Protein AF-0000000084447154 (afdb_homodimer)

Structure (mmCIF, N/CA/C/O backbone):
data_AF-0000000084447154-model_v1
#
loop_
_entity.id
_entity.type
_entity.pdbx_description
1 polymer 'Ornithine cyclodeaminase'
#
loop_
_atom_site.group_PDB
_atom_site.id
_atom_site.type_symbol
_atom_site.label_atom_id
_atom_site.label_alt_id
_atom_site.label_comp_id
_atom_site.label_asym_id
_atom_site.label_entity_id
_atom_site.label_seq_id
_atom_site.pdbx_PDB_ins_code
_atom_site.Cartn_x
_atom_site.Cartn_y
_atom_site.Cartn_z
_atom_site.occupancy
_atom_site.B_iso_or_equiv
_atom_site.auth_seq_id
_atom_site.auth_comp_id
_atom_site.auth_asym_id
_atom_site.auth_atom_id
_atom_site.pdbx_PDB_model_num
ATOM 1 N N . MET A 1 1 ? -1.81 25.875 -26.203 1 27.19 1 MET A N 1
ATOM 2 C CA . MET A 1 1 ? -2.045 24.422 -26.281 1 27.19 1 MET A CA 1
ATOM 3 C C . MET A 1 1 ? -3.273 24.031 -25.469 1 27.19 1 MET A C 1
ATOM 5 O O . MET A 1 1 ? -3.418 24.438 -24.328 1 27.19 1 MET A O 1
ATOM 9 N N . ASN A 1 2 ? -4.328 23.719 -26.156 1 29.06 2 ASN A N 1
ATOM 10 C CA . ASN A 1 2 ? -5.676 23.391 -25.703 1 29.06 2 ASN A CA 1
ATOM 11 C C . ASN A 1 2 ? -5.664 22.25 -24.688 1 29.06 2 ASN A C 1
ATOM 13 O O . ASN A 1 2 ? -5.266 21.125 -25.016 1 29.06 2 ASN A O 1
ATOM 17 N N . HIS A 1 3 ? -5.227 22.5 -23.547 1 37.62 3 HIS A N 1
ATOM 18 C CA . HIS A 1 3 ? -5.328 21.484 -22.516 1 37.62 3 HIS A CA 1
ATOM 19 C C . HIS A 1 3 ? -6.66 20.734 -22.594 1 37.62 3 HIS A C 1
ATOM 21 O O . HIS A 1 3 ? -7.719 21.328 -22.391 1 37.62 3 HIS A O 1
ATOM 27 N N . ALA A 1 4 ? -6.695 19.922 -23.656 1 38.31 4 ALA A N 1
ATOM 28 C CA . ALA A 1 4 ? -7.891 19.109 -23.875 1 38.31 4 ALA A CA 1
ATOM 29 C C . ALA A 1 4 ? -8.539 18.719 -22.547 1 38.31 4 ALA A C 1
ATOM 31 O O . ALA A 1 4 ? -7.848 18.328 -21.609 1 38.31 4 ALA A O 1
ATOM 32 N N . ASP A 1 5 ? -9.547 19.281 -22.203 1 45.59 5 ASP A N 1
ATOM 33 C CA . ASP A 1 5 ? -10.43 18.938 -21.094 1 45.59 5 ASP A CA 1
ATOM 34 C C . ASP A 1 5 ? -10.5 17.438 -20.891 1 45.59 5 ASP A C 1
ATOM 36 O O . ASP A 1 5 ? -10.859 16.688 -21.812 1 45.59 5 ASP A O 1
ATOM 40 N N . PRO A 1 6 ? -9.641 16.875 -20.062 1 53.81 6 PRO A N 1
ATOM 41 C CA . PRO A 1 6 ? -9.727 15.414 -19.969 1 53.81 6 PRO A CA 1
ATOM 42 C C . PRO A 1 6 ? -11.172 14.914 -19.906 1 53.81 6 PRO A C 1
ATOM 44 O O . PRO A 1 6 ? -12.055 15.633 -19.438 1 53.81 6 PRO A O 1
ATOM 47 N N . GLY A 1 7 ? -11.727 14.328 -20.969 1 57.72 7 GLY A N 1
ATOM 48 C CA . GLY A 1 7 ? -13.031 13.695 -20.906 1 57.72 7 GLY A CA 1
ATOM 49 C C . GLY A 1 7 ? -13.414 13.242 -19.5 1 57.72 7 GLY A C 1
ATOM 50 O O . GLY A 1 7 ? -12.617 13.359 -18.578 1 57.72 7 GLY A O 1
ATOM 51 N N . PRO A 1 8 ? -14.711 13.016 -19.266 1 68.81 8 PRO A N 1
ATOM 52 C CA . PRO A 1 8 ? -15.195 12.594 -17.953 1 68.81 8 PRO A CA 1
ATOM 53 C C . PRO A 1 8 ? -14.445 11.383 -17.406 1 68.81 8 PRO A C 1
ATOM 55 O O . PRO A 1 8 ? -13.992 10.531 -18.172 1 68.81 8 PRO A O 1
ATOM 58 N N . ALA A 1 9 ? -14.117 11.461 -16.172 1 81.06 9 ALA A N 1
ATOM 59 C CA . ALA A 1 9 ? -13.492 10.32 -15.516 1 81.06 9 ALA A CA 1
ATOM 60 C C . ALA A 1 9 ? -14.32 9.055 -15.703 1 81.06 9 ALA A C 1
ATOM 62 O O . ALA A 1 9 ? -15.547 9.086 -15.578 1 81.06 9 ALA A O 1
ATOM 63 N N . PRO A 1 10 ? -13.734 7.965 -16.141 1 87.38 10 PRO A N 1
ATOM 64 C CA . PRO A 1 10 ? -14.469 6.711 -16.312 1 87.38 10 PRO A CA 1
ATOM 65 C C . PRO A 1 10 ? -15.039 6.188 -14.992 1 87.38 10 PRO A C 1
ATOM 67 O O . PRO A 1 10 ? -14.539 6.535 -13.914 1 87.38 10 PRO A O 1
ATOM 70 N N . ASP A 1 11 ? -16.078 5.43 -15.133 1 92.25 11 ASP A N 1
ATOM 71 C CA . ASP A 1 11 ? -16.594 4.719 -13.977 1 92.25 11 ASP A CA 1
ATOM 72 C C . ASP A 1 11 ? -15.578 3.723 -13.43 1 92.25 11 ASP A C 1
ATOM 74 O O . ASP A 1 11 ? -14.68 3.293 -14.156 1 92.25 11 ASP A O 1
ATOM 78 N N . THR A 1 12 ? -15.609 3.516 -12.195 1 94.56 12 THR A N 1
ATOM 79 C CA . THR A 1 12 ? -14.812 2.477 -11.547 1 94.56 12 THR A CA 1
ATOM 80 C C . THR A 1 12 ? -15.594 1.169 -11.469 1 94.56 12 THR A C 1
ATOM 82 O O . THR A 1 12 ? -16.75 1.16 -11.055 1 94.56 12 THR A O 1
ATOM 85 N N . LEU A 1 13 ? -15.023 0.124 -11.906 1 96 13 LEU A N 1
ATOM 86 C CA . LEU A 1 13 ? -15.672 -1.179 -11.828 1 96 13 LEU A CA 1
ATOM 87 C C . LEU A 1 13 ? -15.281 -1.91 -10.547 1 96 13 LEU A C 1
ATOM 89 O O . LEU A 1 13 ? -14.102 -2.002 -10.219 1 96 13 LEU A O 1
ATOM 93 N N . ILE A 1 14 ? -16.266 -2.412 -9.82 1 95.69 14 ILE A N 1
ATOM 94 C CA . ILE A 1 14 ? -16.031 -3.23 -8.633 1 95.69 14 ILE A CA 1
ATOM 95 C C . ILE A 1 14 ? -16.25 -4.703 -8.969 1 95.69 14 ILE A C 1
ATOM 97 O O . ILE A 1 14 ? -17.328 -5.082 -9.438 1 95.69 14 ILE A O 1
ATOM 101 N N . LEU A 1 15 ? -15.297 -5.508 -8.766 1 97.06 15 LEU A N 1
ATOM 102 C CA . LEU A 1 15 ? -15.398 -6.949 -8.977 1 97.06 15 LEU A CA 1
ATOM 103 C C . LEU A 1 15 ? -15.32 -7.699 -7.656 1 97.06 15 LEU A C 1
ATOM 105 O O . LEU A 1 15 ? -14.289 -7.68 -6.984 1 97.06 15 LEU A O 1
ATOM 109 N N . GLY A 1 16 ? -16.375 -8.352 -7.27 1 95 16 GLY A N 1
ATOM 110 C CA . GLY A 1 16 ? -16.359 -9.234 -6.117 1 95 16 GLY A CA 1
ATOM 111 C C . GLY A 1 16 ? -15.781 -10.602 -6.434 1 95 16 GLY A C 1
ATOM 112 O O . GLY A 1 16 ? -15.32 -10.852 -7.551 1 95 16 GLY A O 1
ATOM 113 N N . SER A 1 17 ? -15.766 -11.453 -5.465 1 93.75 17 SER A N 1
ATOM 114 C CA . SER A 1 17 ? -15.18 -12.781 -5.605 1 93.75 17 SER A CA 1
ATOM 115 C C . SER A 1 17 ? -15.852 -13.57 -6.727 1 93.75 17 SER A C 1
ATOM 117 O O . SER A 1 17 ? -15.18 -14.211 -7.531 1 93.75 17 SER A O 1
ATOM 119 N N . ALA A 1 18 ? -17.156 -13.531 -6.77 1 95.44 18 ALA A N 1
ATOM 120 C CA . ALA A 1 18 ? -17.906 -14.281 -7.785 1 95.44 18 ALA A CA 1
ATOM 121 C C . ALA A 1 18 ? -17.578 -13.766 -9.188 1 95.44 18 ALA A C 1
ATOM 123 O O . ALA A 1 18 ? -17.5 -14.547 -10.133 1 95.44 18 ALA A O 1
ATOM 124 N N . ASP A 1 19 ? -17.484 -12.414 -9.328 1 97.44 19 ASP A N 1
ATOM 125 C CA . ASP A 1 19 ? -17.125 -11.828 -10.609 1 97.44 19 ASP A CA 1
ATOM 126 C C . ASP A 1 19 ? -15.75 -12.305 -11.062 1 97.44 19 ASP A C 1
ATOM 128 O O . ASP A 1 19 ? -15.555 -12.633 -12.234 1 97.44 19 ASP A O 1
ATOM 132 N N . VAL A 1 20 ? -14.766 -12.359 -10.125 1 98.06 20 VAL A N 1
ATOM 133 C CA . VAL A 1 20 ? -13.398 -12.766 -10.422 1 98.06 20 VAL A CA 1
ATOM 134 C C . VAL A 1 20 ? -13.383 -14.219 -10.891 1 98.06 20 VAL A C 1
ATOM 136 O O . VAL A 1 20 ? -12.766 -14.547 -11.898 1 98.06 20 VAL A O 1
ATOM 139 N N . VAL A 1 21 ? -14.094 -15.047 -10.188 1 97.56 21 VAL A N 1
ATOM 140 C CA . VAL A 1 21 ? -14.148 -16.469 -10.516 1 97.56 21 VAL A CA 1
ATOM 141 C C . VAL A 1 21 ? -14.75 -16.656 -11.906 1 97.56 21 VAL A C 1
ATOM 143 O O . VAL A 1 21 ? -14.242 -17.453 -12.703 1 97.56 21 VAL A O 1
ATOM 146 N N . ALA A 1 22 ? -15.797 -15.898 -12.242 1 98.19 22 ALA A N 1
ATOM 147 C CA . ALA A 1 22 ? -16.484 -16 -13.523 1 98.19 22 ALA A CA 1
ATOM 148 C C . ALA A 1 22 ? -15.594 -15.484 -14.656 1 98.19 22 ALA A C 1
ATOM 150 O O . ALA A 1 22 ? -15.656 -15.984 -15.781 1 98.19 22 ALA A O 1
ATOM 151 N N . ALA A 1 23 ? -14.805 -14.516 -14.336 1 98.62 23 ALA A N 1
ATOM 152 C CA . ALA A 1 23 ? -13.984 -13.867 -15.359 1 98.62 23 ALA A CA 1
ATOM 153 C C . ALA A 1 23 ? -12.68 -14.633 -15.57 1 98.62 23 ALA A C 1
ATOM 155 O O . ALA A 1 23 ? -12.023 -14.477 -16.609 1 98.62 23 ALA A O 1
ATOM 156 N N . PHE A 1 24 ? -12.234 -15.461 -14.688 1 98.62 24 PHE A N 1
ATOM 157 C CA . PHE A 1 24 ? -10.906 -16.062 -14.68 1 98.62 24 PHE A CA 1
ATOM 158 C C . PHE A 1 24 ? -10.812 -17.188 -15.703 1 98.62 24 PHE A C 1
ATOM 160 O O . PHE A 1 24 ? -11.781 -17.906 -15.922 1 98.62 24 PHE A O 1
ATOM 167 N N . ASP A 1 25 ? -9.633 -17.266 -16.281 1 98.44 25 ASP A N 1
ATOM 168 C CA . ASP A 1 25 ? -9.266 -18.344 -17.188 1 98.44 25 ASP A CA 1
ATOM 169 C C . ASP A 1 25 ? -7.789 -18.703 -17.031 1 98.44 25 ASP A C 1
ATOM 171 O O . ASP A 1 25 ? -6.918 -17.844 -17.094 1 98.44 25 ASP A O 1
ATOM 175 N N . TRP A 1 26 ? -7.512 -20 -16.875 1 98.56 26 TRP A N 1
ATOM 176 C CA . TRP A 1 26 ? -6.152 -20.438 -16.594 1 98.56 26 TRP A CA 1
ATOM 177 C C . TRP A 1 26 ? -5.223 -20.109 -17.766 1 98.56 26 TRP A C 1
ATOM 179 O O . TRP A 1 26 ? -4.148 -19.531 -17.562 1 98.56 26 TRP A O 1
ATOM 189 N N . SER A 1 27 ? -5.602 -20.469 -18.938 1 98.25 27 SER A N 1
ATOM 190 C CA . SER A 1 27 ? -4.75 -20.266 -20.109 1 98.25 27 SER A CA 1
ATOM 191 C C . SER A 1 27 ? -4.457 -18.781 -20.344 1 98.25 27 SER A C 1
ATOM 193 O O . SER A 1 27 ? -3.314 -18.406 -20.609 1 98.25 27 SER A O 1
ATOM 195 N N . GLU A 1 28 ? -5.473 -17.969 -20.172 1 98.38 28 GLU A N 1
ATOM 196 C CA . GLU A 1 28 ? -5.305 -16.531 -20.359 1 98.38 28 GLU A CA 1
ATOM 197 C C . GLU A 1 28 ? -4.406 -15.945 -19.266 1 98.38 28 GLU A C 1
ATOM 199 O O . GLU A 1 28 ? -3.596 -15.055 -19.547 1 98.38 28 GLU A O 1
ATOM 204 N N . ALA A 1 29 ? -4.602 -16.406 -18.047 1 98.81 29 ALA A N 1
ATOM 205 C CA . ALA A 1 29 ? -3.777 -15.93 -16.938 1 98.81 29 ALA A CA 1
ATOM 206 C C . ALA A 1 29 ? -2.305 -16.25 -17.172 1 98.81 29 ALA A C 1
ATOM 208 O O . ALA A 1 29 ? -1.439 -15.383 -17.031 1 98.81 29 ALA A O 1
ATOM 209 N N . ILE A 1 30 ? -2 -17.484 -17.547 1 98.75 30 ILE A N 1
ATOM 210 C CA . ILE A 1 30 ? -0.624 -17.938 -17.75 1 98.75 30 ILE A CA 1
ATOM 211 C C . ILE A 1 30 ? -0.009 -17.188 -18.922 1 98.75 30 ILE A C 1
ATOM 213 O O . ILE A 1 30 ? 1.15 -16.766 -18.875 1 98.75 30 ILE A O 1
ATOM 217 N N . THR A 1 31 ? -0.8 -16.953 -19.953 1 98.5 31 THR A N 1
ATOM 218 C CA . THR A 1 31 ? -0.35 -16.188 -21.109 1 98.5 31 THR A CA 1
ATOM 219 C C . THR A 1 31 ? -0.027 -14.742 -20.719 1 98.5 31 THR A C 1
ATOM 221 O O . THR A 1 31 ? 1.009 -14.203 -21.109 1 98.5 31 THR A O 1
ATOM 224 N N . ALA A 1 32 ? -0.909 -14.133 -19.953 1 98.62 32 ALA A N 1
ATOM 225 C CA . ALA A 1 32 ? -0.693 -12.766 -19.484 1 98.62 32 ALA A CA 1
ATOM 226 C C . ALA A 1 32 ? 0.558 -12.672 -18.625 1 98.62 32 ALA A C 1
ATOM 228 O O . ALA A 1 32 ? 1.352 -11.742 -18.766 1 98.62 32 ALA A O 1
ATOM 229 N N . LEU A 1 33 ? 0.723 -13.633 -17.75 1 98.75 33 LEU A N 1
ATOM 230 C CA . LEU A 1 33 ? 1.894 -13.656 -16.891 1 98.75 33 LEU A CA 1
ATOM 231 C C . LEU A 1 33 ? 3.172 -13.844 -17.703 1 98.75 33 LEU A C 1
ATOM 233 O O . LEU A 1 33 ? 4.191 -13.211 -17.406 1 98.75 33 LEU A O 1
ATOM 237 N N . ARG A 1 34 ? 3.133 -14.719 -18.688 1 98.25 34 ARG A N 1
ATOM 238 C CA . ARG A 1 34 ? 4.285 -14.914 -19.562 1 98.25 34 ARG A CA 1
ATOM 239 C C . ARG A 1 34 ? 4.695 -13.609 -20.234 1 98.25 34 ARG A C 1
ATOM 241 O O . ARG A 1 34 ? 5.879 -13.273 -20.281 1 98.25 34 ARG A O 1
ATOM 248 N N . ARG A 1 35 ? 3.734 -12.906 -20.703 1 97.94 35 ARG A N 1
ATOM 249 C CA . ARG A 1 35 ? 3.998 -11.633 -21.375 1 97.94 35 ARG A CA 1
ATOM 250 C C . ARG A 1 35 ? 4.637 -10.641 -20.406 1 97.94 35 ARG A C 1
ATOM 252 O O . ARG A 1 35 ? 5.637 -10 -20.75 1 97.94 35 ARG A O 1
ATOM 259 N N . GLN A 1 36 ? 4.094 -10.516 -19.234 1 97.75 36 GLN A N 1
ATOM 260 C CA . GLN A 1 36 ? 4.574 -9.523 -18.281 1 97.75 36 GLN A CA 1
ATOM 261 C C . GLN A 1 36 ? 5.953 -9.898 -17.75 1 97.75 36 GLN A C 1
ATOM 263 O O . GLN A 1 36 ? 6.84 -9.047 -17.641 1 97.75 36 GLN A O 1
ATOM 268 N N . TYR A 1 37 ? 6.184 -11.156 -17.391 1 97.31 37 TYR A N 1
ATOM 269 C CA . TYR A 1 37 ? 7.488 -11.594 -16.906 1 97.31 37 TYR A CA 1
ATOM 270 C C . TYR A 1 37 ? 8.531 -11.539 -18.016 1 97.31 37 TYR A C 1
ATOM 272 O O . TYR A 1 37 ? 9.727 -11.453 -17.75 1 97.31 37 TYR A O 1
ATOM 280 N N . GLY A 1 38 ? 8.125 -11.633 -19.25 1 96.75 38 GLY A N 1
ATOM 281 C CA . GLY A 1 38 ? 9.031 -11.594 -20.391 1 96.75 38 GLY A CA 1
ATOM 282 C C . GLY A 1 38 ? 9.43 -10.18 -20.781 1 96.75 38 GLY A C 1
ATOM 283 O O . GLY A 1 38 ? 10.391 -9.992 -21.531 1 96.75 38 GLY A O 1
ATOM 284 N N . ALA A 1 39 ? 8.703 -9.242 -20.297 1 95.25 39 ALA A N 1
ATOM 285 C CA . ALA A 1 39 ? 8.961 -7.84 -20.625 1 95.25 39 ALA A CA 1
ATOM 286 C C . ALA A 1 39 ? 10.141 -7.297 -19.812 1 95.25 39 ALA A C 1
ATOM 288 O O . ALA A 1 39 ? 10.562 -7.91 -18.828 1 95.25 39 ALA A O 1
ATOM 289 N N . MET A 1 40 ? 10.688 -6.176 -20.297 1 89.81 40 MET A N 1
ATOM 290 C CA . MET A 1 40 ? 11.75 -5.508 -19.547 1 89.81 40 MET A CA 1
ATOM 291 C C . MET A 1 40 ? 11.234 -4.992 -18.203 1 89.81 40 MET A C 1
ATOM 293 O O . MET A 1 40 ? 10.266 -4.234 -18.156 1 89.81 40 MET A O 1
ATOM 297 N N . MET A 1 41 ? 11.852 -5.453 -17.203 1 90.31 41 MET A N 1
ATOM 298 C CA . MET A 1 41 ? 11.406 -5.102 -15.852 1 90.31 41 MET A CA 1
ATOM 299 C C . MET A 1 41 ? 12.531 -4.453 -15.062 1 90.31 41 MET A C 1
ATOM 301 O O . MET A 1 41 ? 13.672 -4.926 -15.094 1 90.31 41 MET A O 1
ATOM 305 N N . ARG A 1 42 ? 12.195 -3.332 -14.477 1 90.75 42 ARG A N 1
ATOM 306 C CA . ARG A 1 42 ? 13.109 -2.707 -13.516 1 90.75 42 ARG A CA 1
ATOM 307 C C . ARG A 1 42 ? 12.688 -3.006 -12.086 1 90.75 42 ARG A C 1
ATOM 309 O O . ARG A 1 42 ? 11.492 -3.15 -11.797 1 90.75 42 ARG A O 1
ATOM 316 N N . GLU A 1 43 ? 13.664 -3.021 -11.227 1 88.38 43 GLU A N 1
ATOM 317 C CA . GLU A 1 43 ? 13.414 -3.354 -9.828 1 88.38 43 GLU A CA 1
ATOM 318 C C . GLU A 1 43 ? 12.484 -2.334 -9.172 1 88.38 43 GLU A C 1
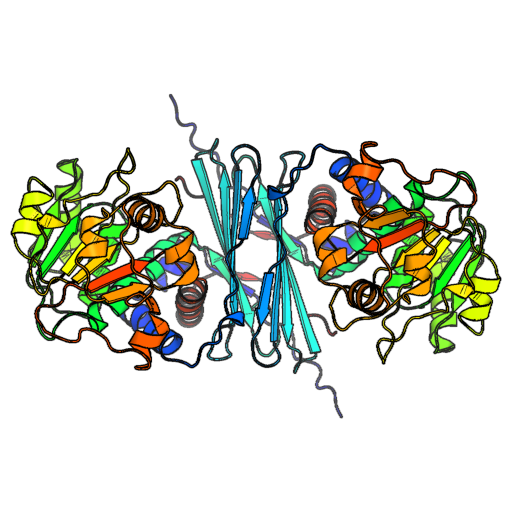ATOM 320 O O . GLU A 1 43 ? 11.672 -2.684 -8.312 1 88.38 43 GLU A O 1
ATOM 325 N N . ASP A 1 44 ? 12.594 -1.104 -9.562 1 93.75 44 ASP A N 1
ATOM 326 C CA . ASP A 1 44 ? 11.836 -0.052 -8.891 1 93.75 44 ASP A CA 1
ATOM 327 C C . ASP A 1 44 ? 10.375 -0.062 -9.328 1 93.75 44 ASP A C 1
ATOM 329 O O . ASP A 1 44 ? 9.555 0.668 -8.773 1 93.75 44 ASP A O 1
ATOM 333 N N . MET A 1 45 ? 10.016 -0.916 -10.328 1 96.94 45 MET A N 1
ATOM 334 C CA . MET A 1 45 ? 8.609 -1.084 -10.711 1 96.94 45 MET A CA 1
ATOM 335 C C . MET A 1 45 ? 7.844 -1.835 -9.625 1 96.94 45 MET A C 1
ATOM 337 O O . MET A 1 45 ? 6.629 -1.676 -9.5 1 96.94 45 MET A O 1
ATOM 341 N N . PHE A 1 46 ? 8.555 -2.639 -8.914 1 96.81 46 PHE A N 1
ATOM 342 C CA . PHE A 1 46 ? 7.969 -3.463 -7.863 1 96.81 46 PHE A CA 1
ATOM 343 C C . PHE A 1 46 ? 8.789 -3.375 -6.582 1 96.81 46 PHE A C 1
ATOM 345 O O . PHE A 1 46 ? 9.539 -4.293 -6.258 1 96.81 46 PHE A O 1
ATOM 352 N N . PRO A 1 47 ? 8.562 -2.346 -5.797 1 95.81 47 PRO A N 1
ATOM 353 C CA . PRO A 1 47 ? 9.305 -2.205 -4.543 1 95.81 47 PRO A CA 1
ATOM 354 C C . PRO A 1 47 ? 8.984 -3.311 -3.539 1 95.81 47 PRO A C 1
ATOM 356 O O . PRO A 1 47 ? 8.008 -4.047 -3.719 1 95.81 47 PRO A O 1
ATOM 359 N N . PRO A 1 48 ? 9.852 -3.461 -2.498 1 93.75 48 PRO A N 1
ATOM 360 C CA . PRO A 1 48 ? 9.562 -4.461 -1.467 1 93.75 48 PRO A CA 1
ATOM 361 C C . PRO A 1 48 ? 8.188 -4.285 -0.837 1 93.75 48 PRO A C 1
ATOM 363 O O . PRO A 1 48 ? 7.73 -3.156 -0.646 1 93.75 48 PRO A O 1
ATOM 366 N N . ARG A 1 49 ? 7.574 -5.379 -0.532 1 95.31 49 ARG A N 1
ATOM 367 C CA . ARG A 1 49 ? 6.289 -5.34 0.157 1 95.31 49 ARG A CA 1
ATOM 368 C C . ARG A 1 49 ? 6.43 -4.73 1.547 1 95.31 49 ARG A C 1
ATOM 370 O O . ARG A 1 49 ? 7.52 -4.742 2.129 1 95.31 49 ARG A O 1
ATOM 377 N N . THR A 1 50 ? 5.348 -4.168 2.006 1 95.5 50 THR A N 1
ATOM 378 C CA . THR A 1 50 ? 5.336 -3.641 3.365 1 95.5 50 THR A CA 1
ATOM 379 C C . THR A 1 50 ? 4.387 -4.449 4.25 1 95.5 50 THR A C 1
ATOM 381 O O . THR A 1 50 ? 3.471 -5.102 3.75 1 95.5 50 THR A O 1
ATOM 384 N N . MET A 1 51 ? 4.695 -4.438 5.516 1 94.81 51 MET A N 1
ATOM 385 C CA . MET A 1 51 ? 3.857 -5.066 6.535 1 94.81 51 MET A CA 1
ATOM 386 C C . MET A 1 51 ? 3.658 -4.137 7.727 1 94.81 51 MET A C 1
ATOM 388 O O . MET A 1 51 ? 4.559 -3.975 8.555 1 94.81 51 MET A O 1
ATOM 392 N N . ALA A 1 52 ? 2.521 -3.543 7.848 1 97.81 52 ALA A N 1
ATOM 393 C CA . ALA A 1 52 ? 2.145 -2.846 9.078 1 97.81 52 ALA A CA 1
ATOM 394 C C . ALA A 1 52 ? 1.596 -3.822 10.117 1 97.81 52 ALA A C 1
ATOM 396 O O . ALA A 1 52 ? 0.78 -4.688 9.789 1 97.81 52 ALA A O 1
ATOM 397 N N . ARG A 1 53 ? 2.023 -3.674 11.336 1 96.5 53 ARG A N 1
ATOM 398 C CA . ARG A 1 53 ? 1.649 -4.641 12.359 1 96.5 53 ARG A CA 1
ATOM 399 C C . ARG A 1 53 ? 1.04 -3.945 13.57 1 96.5 53 ARG A C 1
ATOM 401 O O . ARG A 1 53 ? 1.476 -2.855 13.953 1 96.5 53 ARG A O 1
ATOM 408 N N . GLY A 1 54 ? 0.031 -4.441 14.094 1 95.75 54 GLY A N 1
ATOM 409 C CA . GLY A 1 54 ? -0.553 -4.117 15.383 1 95.75 54 GLY A CA 1
ATOM 410 C C . GLY A 1 54 ? -0.708 -5.324 16.281 1 95.75 54 GLY A C 1
ATOM 411 O O . GLY A 1 54 ? -0.006 -6.324 16.125 1 95.75 54 GLY A O 1
ATOM 412 N N . ASP A 1 55 ? -1.453 -5.164 17.328 1 94.19 55 ASP A N 1
ATOM 413 C CA . ASP A 1 55 ? -1.703 -6.281 18.234 1 94.19 55 ASP A CA 1
ATOM 414 C C . ASP A 1 55 ? -2.656 -7.293 17.609 1 94.19 55 ASP A C 1
ATOM 416 O O . ASP A 1 55 ? -3.875 -7.113 17.625 1 94.19 55 ASP A O 1
ATOM 420 N N . GLY A 1 56 ? -2.078 -8.359 17.109 1 95 56 GLY A N 1
ATOM 421 C CA . GLY A 1 56 ? -2.893 -9.406 16.5 1 95 56 GLY A CA 1
ATOM 422 C C . GLY A 1 56 ? -3.461 -9.008 15.156 1 95 56 GLY A C 1
ATOM 423 O O . GLY A 1 56 ? -4.461 -9.578 14.711 1 95 56 GLY A O 1
ATOM 424 N N . VAL A 1 57 ? -2.986 -8 14.516 1 96.81 57 VAL A N 1
ATOM 425 C CA . VAL A 1 57 ? -3.451 -7.562 13.203 1 96.81 57 VAL A CA 1
ATOM 426 C C . VAL A 1 57 ? -2.258 -7.195 12.328 1 96.81 57 VAL A C 1
ATOM 428 O O . VAL A 1 57 ? -1.186 -6.859 12.836 1 96.81 57 VAL A O 1
ATOM 431 N N . TRP A 1 58 ? -2.42 -7.312 11.07 1 96.19 58 TRP A N 1
ATOM 432 C CA . TRP A 1 58 ? -1.407 -6.785 10.164 1 96.19 58 TRP A CA 1
ATOM 433 C C . TRP A 1 58 ? -2.027 -6.395 8.828 1 96.19 58 TRP A C 1
ATOM 435 O O . TRP A 1 58 ? -3.102 -6.883 8.469 1 96.19 58 TRP A O 1
ATOM 445 N N . LEU A 1 59 ? -1.451 -5.477 8.156 1 98.19 59 LEU A N 1
ATOM 446 C CA . LEU A 1 59 ? -1.752 -5.039 6.801 1 98.19 59 LEU A CA 1
ATOM 447 C C . LEU A 1 59 ? -0.534 -5.191 5.898 1 98.19 59 LEU A C 1
ATOM 449 O O . LEU A 1 59 ? 0.467 -4.492 6.074 1 98.19 59 LEU A O 1
ATOM 453 N N . ARG A 1 60 ? -0.63 -6.133 4.988 1 97 60 ARG A N 1
ATOM 454 C CA . ARG A 1 60 ? 0.419 -6.352 3.998 1 97 60 ARG A CA 1
ATOM 455 C C . ARG A 1 60 ? 0.075 -5.676 2.674 1 97 60 ARG A C 1
ATOM 457 O O . ARG A 1 60 ? -1.062 -5.762 2.207 1 97 60 ARG A O 1
ATOM 464 N N . THR A 1 61 ? 1.036 -4.949 2.123 1 98.31 61 THR A N 1
ATOM 465 C CA . THR A 1 61 ? 0.787 -4.234 0.877 1 98.31 61 THR A CA 1
ATOM 466 C C . THR A 1 61 ? 1.882 -4.527 -0.145 1 98.31 61 THR A C 1
ATOM 468 O O . THR A 1 61 ? 3.07 -4.402 0.156 1 98.31 61 THR A O 1
ATOM 471 N N . LEU A 1 62 ? 1.498 -4.977 -1.291 1 97.94 62 LEU A N 1
ATOM 472 C CA . LEU A 1 62 ? 2.354 -5.145 -2.461 1 97.94 62 LEU A CA 1
ATOM 47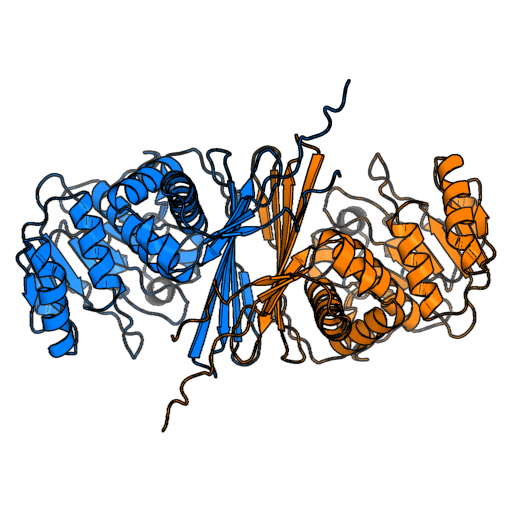3 C C . LEU A 1 62 ? 1.961 -4.172 -3.566 1 97.94 62 LEU A C 1
ATOM 475 O O . LEU A 1 62 ? 0.825 -4.195 -4.047 1 97.94 62 LEU A O 1
ATOM 479 N N . SER A 1 63 ? 2.863 -3.326 -3.992 1 98.5 63 SER A N 1
ATOM 480 C CA . SER A 1 63 ? 2.578 -2.305 -4.996 1 98.5 63 SER A CA 1
ATOM 481 C C . SER A 1 63 ? 3.424 -2.51 -6.246 1 98.5 63 SER A C 1
ATOM 483 O O . SER A 1 63 ? 4.516 -3.08 -6.18 1 98.5 63 SER A O 1
ATOM 485 N N . GLY A 1 64 ? 2.871 -1.981 -7.363 1 98.56 64 GLY A N 1
ATOM 486 C CA . GLY A 1 64 ? 3.662 -2.117 -8.578 1 98.56 64 GLY A CA 1
ATOM 487 C C . GLY A 1 64 ? 3.117 -1.307 -9.742 1 98.56 64 GLY A C 1
ATOM 488 O O . GLY A 1 64 ? 1.992 -0.806 -9.68 1 98.56 64 GLY A O 1
ATOM 489 N N . VAL A 1 65 ? 3.938 -1.167 -10.688 1 98.44 65 VAL A N 1
ATOM 490 C CA . VAL A 1 65 ? 3.65 -0.603 -12 1 98.44 65 VAL A CA 1
ATOM 491 C C . VAL A 1 65 ? 3.916 -1.647 -13.086 1 98.44 65 VAL A C 1
ATOM 493 O O . VAL A 1 65 ? 5.035 -2.15 -13.211 1 98.44 65 VAL A O 1
ATOM 496 N N . SER A 1 66 ? 2.869 -1.988 -13.828 1 97.62 66 SER A N 1
ATOM 497 C CA . SER A 1 66 ? 3.02 -3.051 -14.82 1 97.62 66 SER A CA 1
ATOM 498 C C . SER A 1 66 ? 3.984 -2.641 -15.93 1 97.62 66 SER A C 1
ATOM 500 O O . SER A 1 66 ? 3.955 -1.501 -16.391 1 97.62 66 SER A O 1
ATOM 502 N N . PRO A 1 67 ? 4.762 -3.549 -16.438 1 95.75 67 PRO A N 1
ATOM 503 C CA . PRO A 1 67 ? 5.789 -3.225 -17.422 1 95.75 67 PRO A CA 1
ATOM 504 C C . PRO A 1 67 ? 5.199 -2.783 -18.766 1 95.75 67 PRO A C 1
ATOM 506 O O . PRO A 1 67 ? 5.84 -2.033 -19.5 1 95.75 67 PRO A O 1
ATOM 509 N N . ASP A 1 68 ? 4.016 -3.189 -19.047 1 95.31 68 ASP A N 1
ATOM 510 C CA . ASP A 1 68 ? 3.445 -2.895 -20.359 1 95.31 68 ASP A CA 1
ATOM 511 C C . ASP A 1 68 ? 2.834 -1.497 -20.391 1 95.31 68 ASP A C 1
ATOM 513 O O . ASP A 1 68 ? 2.289 -1.075 -21.422 1 95.31 68 ASP A O 1
ATOM 517 N N . GLY A 1 69 ? 2.809 -0.837 -19.297 1 95.12 69 GLY A N 1
ATOM 518 C CA . GLY A 1 69 ? 2.375 0.551 -19.266 1 95.12 69 GLY A CA 1
ATOM 519 C C . GLY A 1 69 ? 0.872 0.703 -19.109 1 95.12 69 GLY A C 1
ATOM 520 O O . GLY A 1 69 ? 0.346 1.816 -19.188 1 95.12 69 GLY A O 1
ATOM 521 N N . ALA A 1 70 ? 0.177 -0.382 -18.812 1 96.44 70 ALA A N 1
ATOM 522 C CA . ALA A 1 70 ? -1.283 -0.323 -18.828 1 96.44 70 ALA A CA 1
ATOM 523 C C . ALA A 1 70 ? -1.83 0.088 -17.469 1 96.44 70 ALA A C 1
ATOM 525 O O . ALA A 1 70 ? -2.631 1.02 -17.375 1 96.44 70 ALA A O 1
ATOM 526 N N . ILE A 1 71 ? -1.337 -0.614 -16.406 1 98.38 71 ILE A N 1
ATOM 527 C CA . ILE A 1 71 ? -1.96 -0.401 -15.109 1 98.38 71 ILE A CA 1
ATOM 528 C C . ILE A 1 71 ? -0.881 -0.241 -14.039 1 98.38 71 ILE A C 1
ATOM 530 O O . ILE A 1 71 ? 0.271 -0.63 -14.25 1 98.38 71 ILE A O 1
ATOM 534 N N . MET A 1 72 ? -1.158 0.383 -12.984 1 98.69 72 MET A N 1
ATOM 535 C CA . MET A 1 72 ? -0.47 0.364 -11.695 1 98.69 72 MET A CA 1
ATOM 536 C C . MET A 1 72 ? -1.45 0.099 -10.555 1 98.69 72 MET A C 1
ATOM 538 O O . MET A 1 72 ? -2.658 0.29 -10.711 1 98.69 72 MET A O 1
ATOM 542 N N . GLY A 1 73 ? -1.015 -0.453 -9.492 1 98.75 73 GLY A N 1
ATOM 543 C CA . GLY A 1 73 ? -1.899 -0.796 -8.391 1 98.75 73 GLY A CA 1
ATOM 544 C C . GLY A 1 73 ? -1.188 -1.499 -7.25 1 98.75 73 GLY A C 1
ATOM 545 O O . GLY A 1 73 ? 0.034 -1.397 -7.121 1 98.75 73 GLY A O 1
ATOM 546 N N . ALA A 1 74 ? -1.974 -2.066 -6.379 1 98.75 74 ALA A N 1
ATOM 547 C CA . ALA A 1 74 ? -1.458 -2.766 -5.203 1 98.75 74 ALA A CA 1
ATOM 548 C C . ALA A 1 74 ? -2.4 -3.887 -4.773 1 98.75 74 ALA A C 1
ATOM 550 O O . ALA A 1 74 ? -3.564 -3.918 -5.184 1 98.75 74 ALA A O 1
ATOM 551 N N . LYS A 1 75 ? -1.918 -4.781 -4.082 1 98.69 75 LYS A N 1
ATOM 552 C CA . LYS A 1 75 ? -2.744 -5.684 -3.287 1 98.69 75 LYS A CA 1
ATOM 553 C C . LYS A 1 75 ? -2.549 -5.438 -1.795 1 98.69 75 LYS A C 1
ATOM 555 O O . LYS A 1 75 ? -1.419 -5.426 -1.304 1 98.69 75 LYS A O 1
ATOM 560 N N . MET A 1 76 ? -3.627 -5.23 -1.162 1 98.38 76 MET A N 1
ATOM 561 C CA . MET A 1 76 ? -3.645 -5.098 0.292 1 98.38 76 MET A CA 1
ATOM 562 C C . MET A 1 76 ? -4.297 -6.312 0.942 1 98.38 76 MET A C 1
ATOM 564 O O . MET A 1 76 ? -5.355 -6.762 0.503 1 98.38 76 MET A O 1
ATOM 568 N N . ILE A 1 77 ? -3.666 -6.844 1.9 1 97.69 77 ILE A N 1
ATOM 569 C CA . ILE A 1 77 ? -4.207 -7.914 2.73 1 97.69 77 ILE A CA 1
ATOM 570 C C . ILE A 1 77 ? -4.363 -7.426 4.168 1 97.69 77 ILE A C 1
ATOM 572 O O . ILE A 1 77 ? -3.371 -7.188 4.859 1 97.69 77 ILE A O 1
ATOM 576 N N . ALA A 1 78 ? -5.559 -7.219 4.57 1 97.88 78 ALA A N 1
ATOM 577 C CA . ALA A 1 78 ? -5.859 -6.852 5.953 1 97.88 78 ALA A CA 1
ATOM 578 C C . ALA A 1 78 ? -6.273 -8.07 6.77 1 97.88 78 ALA A C 1
ATOM 580 O O . ALA A 1 78 ? -7.293 -8.703 6.48 1 97.88 78 ALA A O 1
ATOM 581 N N . ALA A 1 79 ? -5.539 -8.336 7.84 1 96.94 79 ALA A N 1
ATOM 582 C CA . ALA A 1 79 ? -5.797 -9.57 8.578 1 96.94 79 ALA A CA 1
ATOM 583 C C . ALA A 1 79 ? -6.012 -9.281 10.062 1 96.94 79 ALA A C 1
ATOM 585 O O . ALA A 1 79 ? -5.312 -8.453 10.648 1 96.94 79 ALA A O 1
ATOM 586 N N . SER A 1 80 ? -6.988 -9.859 10.586 1 96.12 80 SER A N 1
ATOM 587 C CA . SER A 1 80 ? -7.23 -9.945 12.023 1 96.12 80 SER A CA 1
ATOM 588 C C . SER A 1 80 ? -7.016 -11.367 12.539 1 96.12 80 SER A C 1
ATOM 590 O O . SER A 1 80 ? -7.82 -12.258 12.258 1 96.12 80 SER A O 1
ATOM 592 N N . LEU A 1 81 ? -6 -11.555 13.273 1 92.81 81 LEU A N 1
ATOM 593 C CA . LEU A 1 81 ? -5.664 -12.891 13.758 1 92.81 81 LEU A CA 1
ATOM 594 C C . LEU A 1 81 ? -6.691 -13.367 14.781 1 92.81 81 LEU A C 1
ATOM 596 O O . LEU A 1 81 ? -7.035 -14.555 14.812 1 92.81 81 LEU A O 1
ATOM 600 N N . SER A 1 82 ? -7.156 -12.414 15.625 1 91.25 82 SER A N 1
ATOM 601 C CA . SER A 1 82 ? -8.156 -12.766 16.625 1 91.25 82 SER A CA 1
ATOM 602 C C . SER A 1 82 ? -9.453 -13.234 15.977 1 91.25 82 SER A C 1
ATOM 604 O O . SER A 1 82 ? -10.086 -14.18 16.453 1 91.25 82 SER A O 1
ATOM 606 N N . ALA A 1 83 ? -9.844 -12.633 14.859 1 92.12 83 ALA A N 1
ATOM 607 C CA . ALA A 1 83 ? -11.07 -12.992 14.156 1 92.12 83 ALA A CA 1
ATOM 608 C C . ALA A 1 83 ? -10.812 -14.117 13.156 1 92.12 83 ALA A C 1
ATOM 610 O O . ALA A 1 83 ? -11.758 -14.695 12.609 1 92.12 83 ALA A O 1
ATOM 611 N N . ARG A 1 84 ? -9.516 -14.383 12.922 1 93.25 84 ARG A N 1
ATOM 612 C CA . ARG A 1 84 ? -9.117 -15.352 11.898 1 93.25 84 ARG A CA 1
ATOM 613 C C . ARG A 1 84 ? -9.734 -15.016 10.547 1 93.25 84 ARG A C 1
ATOM 615 O O . ARG A 1 84 ? -10.336 -15.875 9.898 1 93.25 84 ARG A O 1
ATOM 622 N N . ARG A 1 85 ? -9.664 -13.727 10.211 1 94.5 85 ARG A N 1
ATOM 623 C CA . ARG A 1 85 ? -10.227 -13.203 8.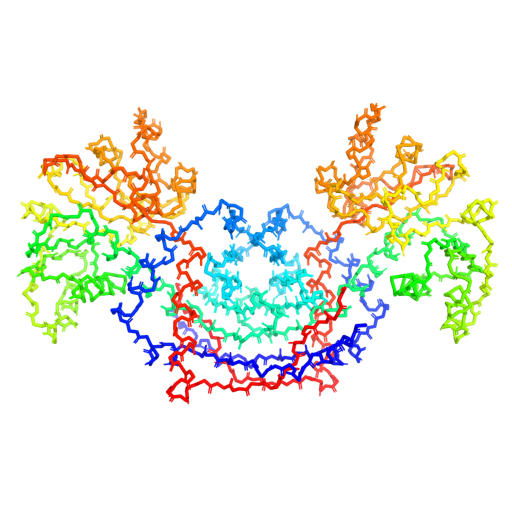961 1 94.5 85 ARG A CA 1
ATOM 624 C C . ARG A 1 85 ? -9.219 -12.328 8.234 1 94.5 85 ARG A C 1
ATOM 626 O O . ARG A 1 85 ? -8.336 -11.734 8.859 1 94.5 85 ARG A O 1
ATOM 633 N N . ALA A 1 86 ? -9.359 -12.32 6.965 1 96.06 86 ALA A N 1
ATOM 634 C CA . ALA A 1 86 ? -8.562 -11.414 6.137 1 96.06 86 ALA A CA 1
ATOM 635 C C . ALA A 1 86 ? -9.383 -10.867 4.973 1 96.06 86 ALA A C 1
ATOM 637 O O . ALA A 1 86 ? -10.266 -11.555 4.453 1 96.06 86 ALA A O 1
ATOM 638 N N . SER A 1 87 ? -9.18 -9.672 4.629 1 96.5 87 SER A N 1
ATOM 639 C CA . SER A 1 87 ? -9.711 -9.047 3.424 1 96.5 87 SER A CA 1
ATOM 640 C C . SER A 1 87 ? -8.602 -8.742 2.422 1 96.5 87 SER A C 1
ATOM 642 O O . SER A 1 87 ? -7.469 -8.477 2.809 1 96.5 87 SER A O 1
ATOM 644 N N . TYR A 1 88 ? -8.953 -8.859 1.205 1 97.62 88 TYR A N 1
ATOM 645 C CA . TYR A 1 88 ? -8.023 -8.625 0.099 1 97.62 88 TYR A CA 1
ATOM 646 C C . TYR A 1 88 ? -8.578 -7.582 -0.863 1 97.62 88 TYR A C 1
ATOM 648 O O . TYR A 1 88 ? -9.688 -7.727 -1.381 1 97.62 88 TYR A O 1
ATOM 656 N N . LEU A 1 89 ? -7.836 -6.543 -1.096 1 98.31 89 LEU A N 1
ATOM 657 C CA . LEU A 1 89 ? -8.266 -5.496 -2.016 1 98.31 89 LEU A CA 1
ATOM 658 C C . LEU A 1 89 ? -7.18 -5.188 -3.039 1 98.31 89 LEU A C 1
ATOM 660 O O . LEU A 1 89 ? -6.008 -5.047 -2.682 1 98.31 89 LEU A O 1
ATOM 664 N N . ILE A 1 90 ? -7.605 -5.062 -4.293 1 98.75 90 ILE A N 1
ATOM 665 C CA . ILE A 1 90 ? -6.699 -4.664 -5.363 1 98.75 90 ILE A CA 1
ATOM 666 C C . ILE A 1 90 ? -7.281 -3.469 -6.113 1 98.75 90 ILE A C 1
ATOM 668 O O . ILE A 1 90 ? -8.164 -3.629 -6.957 1 98.75 90 ILE A O 1
ATOM 672 N N . PRO A 1 91 ? -6.859 -2.314 -5.84 1 98.56 91 PRO A N 1
ATOM 673 C CA . PRO A 1 91 ? -7.145 -1.177 -6.719 1 98.56 91 PRO A CA 1
ATOM 674 C C . PRO A 1 91 ? -6.262 -1.155 -7.965 1 98.56 91 PRO A C 1
ATOM 676 O O . PRO A 1 91 ? -5.059 -1.409 -7.875 1 98.56 91 PRO A O 1
ATOM 679 N N . LEU A 1 92 ? -6.848 -0.904 -9.094 1 98.62 92 LEU A N 1
ATOM 680 C CA . LEU A 1 92 ? -6.121 -0.742 -10.352 1 98.62 92 LEU A CA 1
ATOM 681 C C . LEU A 1 92 ? -6.293 0.671 -10.898 1 98.62 92 LEU A C 1
ATOM 683 O O . LEU A 1 92 ? -7.422 1.153 -11.047 1 98.62 92 LEU A O 1
ATOM 687 N N . PHE A 1 93 ? -5.195 1.288 -11.219 1 98.38 93 PHE A N 1
ATOM 688 C CA . PHE A 1 93 ? -5.176 2.615 -11.82 1 98.38 93 PHE A CA 1
ATOM 689 C C . PHE A 1 93 ? -4.633 2.555 -13.242 1 98.38 93 PHE A C 1
ATOM 691 O O . PHE A 1 93 ? -3.727 1.773 -13.539 1 98.38 93 PHE A O 1
ATOM 698 N N . ASP A 1 94 ? -5.172 3.4 -14.078 1 97.56 94 ASP A N 1
ATOM 699 C CA . ASP A 1 94 ? -4.641 3.574 -15.422 1 97.56 94 ASP A CA 1
ATOM 700 C C . ASP A 1 94 ? -3.312 4.328 -15.398 1 97.56 94 ASP A C 1
ATOM 702 O O . ASP A 1 94 ? -3.221 5.414 -14.82 1 97.56 94 ASP A O 1
ATOM 706 N N . GLN A 1 95 ? -2.254 3.799 -15.992 1 97.25 95 GLN A N 1
ATOM 707 C CA . GLN A 1 95 ? -0.954 4.461 -15.961 1 97.25 95 GLN A CA 1
ATOM 708 C C . GLN A 1 95 ? -0.987 5.773 -16.75 1 97.25 95 GLN A C 1
ATOM 710 O O . GLN A 1 95 ? -0.281 6.723 -16.391 1 97.25 95 GLN A O 1
ATOM 715 N N . ARG A 1 96 ? -1.75 5.836 -17.797 1 95.31 96 ARG A N 1
ATOM 716 C CA . ARG A 1 96 ? -1.753 6.996 -18.688 1 95.31 96 ARG A CA 1
ATOM 717 C C . ARG A 1 96 ? -2.52 8.156 -18.062 1 95.31 96 ARG A C 1
ATOM 719 O O . ARG A 1 96 ? -2.098 9.312 -18.172 1 95.31 96 ARG A O 1
ATOM 726 N N . THR A 1 97 ? -3.65 7.852 -17.328 1 94.81 97 THR A N 1
ATOM 727 C CA . THR A 1 97 ? -4.547 8.922 -16.906 1 94.81 97 THR A CA 1
ATOM 728 C C . THR A 1 97 ? -4.574 9.016 -15.375 1 94.81 97 THR A C 1
ATOM 730 O O . THR A 1 97 ? -5.082 10 -14.82 1 94.81 97 THR A O 1
ATOM 733 N N . ALA A 1 98 ? -4.102 7.957 -14.648 1 96.19 98 ALA A N 1
ATOM 734 C CA . ALA A 1 98 ? -4.129 7.836 -13.188 1 96.19 98 ALA A CA 1
ATOM 735 C C . ALA A 1 98 ? -5.543 7.547 -12.695 1 96.19 98 ALA A C 1
ATOM 737 O O . ALA A 1 98 ? -5.781 7.484 -11.484 1 96.19 98 ALA A O 1
ATOM 738 N N . ASP A 1 99 ? -6.488 7.297 -13.633 1 96.44 99 ASP A N 1
ATOM 739 C CA . ASP A 1 99 ? -7.863 7.02 -13.234 1 96.44 99 ASP A CA 1
ATOM 740 C C . ASP A 1 99 ? -7.961 5.699 -12.484 1 96.44 99 ASP A C 1
ATOM 742 O O . ASP A 1 99 ? -7.289 4.727 -12.828 1 96.44 99 ASP A O 1
ATOM 746 N N . LEU A 1 100 ? -8.781 5.707 -11.477 1 97.19 100 LEU A N 1
ATOM 747 C CA . LEU A 1 100 ? -9.117 4.453 -10.812 1 97.19 100 LEU A CA 1
ATOM 748 C C . LEU A 1 100 ? -10.047 3.605 -11.672 1 97.19 100 LEU A C 1
ATOM 750 O O . LEU A 1 100 ? -11.227 3.922 -11.812 1 97.19 100 LEU A O 1
ATOM 754 N N . LEU A 1 101 ? -9.578 2.531 -12.195 1 97.25 101 LEU A N 1
ATOM 755 C CA . LEU A 1 101 ? -10.328 1.716 -13.148 1 97.25 101 LEU A CA 1
ATOM 756 C C . LEU A 1 101 ? -11.195 0.698 -12.414 1 97.25 101 LEU A C 1
ATOM 758 O O . LEU A 1 101 ? -12.328 0.43 -12.828 1 97.25 101 LEU A O 1
ATOM 762 N N . ALA A 1 102 ? -10.609 0.158 -11.32 1 97.5 102 ALA A N 1
ATOM 763 C CA . ALA A 1 102 ? -11.328 -0.956 -10.703 1 97.5 102 ALA A CA 1
ATOM 764 C C . ALA A 1 102 ? -10.906 -1.137 -9.242 1 97.5 102 ALA A C 1
ATOM 766 O O . ALA A 1 102 ? -9.812 -0.716 -8.852 1 97.5 102 ALA A O 1
ATOM 767 N N . LEU A 1 103 ? -11.773 -1.668 -8.477 1 97.06 103 LEU A N 1
ATOM 768 C CA . LEU A 1 103 ? -11.578 -2.246 -7.152 1 97.06 103 LEU A CA 1
ATOM 769 C C . LEU A 1 103 ? -11.953 -3.725 -7.145 1 97.06 103 LEU A C 1
ATOM 771 O O . LEU A 1 103 ? -13.125 -4.074 -7.312 1 97.06 103 LEU A O 1
ATOM 775 N N . ILE A 1 104 ? -10.977 -4.566 -6.859 1 98.06 104 ILE A N 1
ATOM 776 C CA . ILE A 1 104 ? -11.172 -5.992 -7.094 1 98.06 104 ILE A CA 1
ATOM 777 C C . ILE A 1 104 ? -10.945 -6.766 -5.797 1 98.06 104 ILE A C 1
ATOM 779 O O . ILE A 1 104 ? -9.977 -6.512 -5.078 1 98.06 104 ILE A O 1
ATOM 783 N N . ASP A 1 105 ? -11.859 -7.691 -5.535 1 97.19 105 ASP A N 1
ATOM 784 C CA . ASP A 1 105 ? -11.609 -8.641 -4.457 1 97.19 105 ASP A CA 1
ATOM 785 C C . ASP A 1 105 ? -10.406 -9.523 -4.77 1 97.19 105 ASP A C 1
ATOM 787 O O . ASP A 1 105 ? -10.422 -10.289 -5.738 1 97.19 105 ASP A O 1
ATOM 791 N N . GLY A 1 106 ? -9.391 -9.453 -3.904 1 97.56 106 GLY A N 1
ATOM 792 C CA . GLY A 1 106 ? -8.133 -10.125 -4.188 1 97.56 106 GLY A CA 1
ATOM 793 C C . GLY A 1 106 ? -8.078 -11.539 -3.645 1 97.56 106 GLY A C 1
ATOM 794 O O . GLY A 1 106 ? -7.074 -12.234 -3.807 1 97.56 106 GLY A O 1
ATOM 795 N N . ASN A 1 107 ? -9.117 -11.984 -2.988 1 95.25 107 ASN A N 1
ATOM 796 C CA . ASN A 1 107 ? -9.078 -13.289 -2.344 1 95.25 107 ASN A CA 1
ATOM 797 C C . ASN A 1 107 ? -8.852 -14.406 -3.357 1 95.25 107 ASN A C 1
ATOM 799 O O . ASN A 1 107 ? -7.871 -15.148 -3.258 1 95.25 107 ASN A O 1
ATOM 803 N N . ALA A 1 108 ? -9.719 -14.5 -4.355 1 95.69 108 ALA A N 1
ATOM 804 C CA . ALA A 1 108 ? -9.555 -15.531 -5.379 1 95.69 108 ALA A CA 1
ATOM 805 C C . ALA A 1 108 ? -8.305 -15.281 -6.215 1 95.69 108 ALA A C 1
ATOM 807 O O . ALA A 1 108 ? -7.629 -16.219 -6.629 1 95.69 108 ALA A O 1
ATOM 808 N N . ILE A 1 109 ? -7.992 -14 -6.457 1 98 109 ILE A N 1
ATOM 809 C CA . ILE A 1 109 ? -6.828 -13.625 -7.254 1 98 109 ILE A CA 1
ATOM 810 C C . ILE A 1 109 ? -5.566 -14.227 -6.637 1 98 109 ILE A C 1
ATOM 812 O O . ILE A 1 109 ? -4.672 -14.68 -7.352 1 98 109 ILE A O 1
ATOM 816 N N . THR A 1 110 ? -5.516 -14.258 -5.324 1 96.12 110 THR A N 1
ATOM 817 C CA . THR A 1 110 ? -4.328 -14.75 -4.629 1 96.12 110 THR A CA 1
ATOM 818 C C . THR A 1 110 ? -4.035 -16.188 -5.023 1 96.12 110 THR A C 1
ATOM 820 O O . THR A 1 110 ? -2.912 -16.516 -5.418 1 96.12 110 THR A O 1
ATOM 823 N N . GLY A 1 111 ? -5.043 -17.031 -4.957 1 95.88 111 GLY A N 1
ATOM 824 C CA . GLY A 1 111 ? -4.859 -18.422 -5.336 1 95.88 111 GLY A CA 1
ATOM 825 C C . GLY A 1 111 ? -4.59 -18.594 -6.816 1 95.88 111 GLY A C 1
ATOM 826 O O . GLY A 1 111 ? -3.711 -19.375 -7.199 1 95.88 111 GLY A O 1
ATOM 827 N N . TYR A 1 112 ? -5.328 -17.875 -7.645 1 98.38 112 TYR A N 1
ATOM 828 C CA . TYR A 1 112 ? -5.238 -18 -9.094 1 98.38 112 TYR A CA 1
ATOM 829 C C . TYR A 1 112 ? -3.863 -17.578 -9.594 1 98.38 112 TYR A C 1
ATOM 831 O O . TYR A 1 112 ? -3.217 -18.312 -10.344 1 98.38 112 TYR A O 1
ATOM 839 N N . ARG A 1 113 ? -3.424 -16.406 -9.148 1 98.56 113 ARG A N 1
ATOM 840 C CA . ARG A 1 113 ? -2.145 -15.922 -9.656 1 98.56 113 ARG A CA 1
ATOM 841 C C . ARG A 1 113 ? -0.992 -16.781 -9.156 1 98.56 113 ARG A C 1
ATOM 843 O O . ARG A 1 113 ? 0.007 -16.969 -9.859 1 98.56 113 ARG A O 1
ATOM 850 N N . THR A 1 114 ? -1.077 -17.328 -7.902 1 97.94 114 THR A N 1
ATOM 851 C CA . THR A 1 114 ? -0.046 -18.203 -7.359 1 97.94 114 THR A CA 1
ATOM 852 C C . THR A 1 114 ? 0.087 -19.469 -8.203 1 97.94 114 THR A C 1
ATOM 854 O O . THR A 1 114 ? 1.184 -19.812 -8.656 1 97.94 114 THR A O 1
ATOM 857 N N . ALA A 1 115 ? -1.026 -20.094 -8.484 1 98.5 115 ALA A N 1
ATOM 858 C CA . ALA A 1 115 ? -1.035 -21.328 -9.258 1 98.5 115 ALA A CA 1
ATOM 859 C C . ALA A 1 115 ? -0.618 -21.078 -10.703 1 98.5 115 ALA A C 1
ATOM 861 O O . ALA A 1 115 ? 0.187 -21.828 -11.266 1 98.5 115 ALA A O 1
ATOM 862 N N . ALA A 1 116 ? -1.139 -20.016 -11.289 1 98.81 116 ALA A N 1
ATOM 863 C CA . ALA A 1 116 ? -0.819 -19.703 -12.672 1 98.81 116 ALA A CA 1
ATOM 864 C C . ALA A 1 116 ? 0.669 -19.406 -12.844 1 98.81 116 ALA A C 1
ATOM 866 O O . ALA A 1 116 ? 1.287 -19.844 -13.82 1 98.81 116 ALA A O 1
ATOM 867 N N . THR A 1 117 ? 1.241 -18.703 -11.906 1 98.75 117 THR A N 1
ATOM 868 C CA . THR A 1 117 ? 2.66 -18.375 -11.984 1 98.75 117 THR A CA 1
ATOM 869 C C . THR A 1 117 ? 3.516 -19.625 -11.812 1 98.75 117 THR A C 1
ATOM 871 O O . THR A 1 117 ? 4.531 -19.781 -12.492 1 98.75 117 THR A O 1
ATOM 874 N N . THR A 1 118 ? 3.113 -20.438 -10.891 1 98.5 118 THR A N 1
ATOM 875 C CA . THR A 1 118 ? 3.824 -21.688 -10.719 1 98.5 118 THR A CA 1
ATOM 876 C C . THR A 1 118 ? 3.781 -22.516 -12 1 98.5 118 THR A C 1
ATOM 878 O O . THR A 1 118 ? 4.793 -23.094 -12.414 1 98.5 118 THR A O 1
ATOM 881 N N . ALA A 1 119 ? 2.607 -22.609 -12.617 1 98.56 119 ALA A N 1
ATOM 882 C CA . ALA A 1 119 ? 2.479 -23.344 -13.875 1 98.56 119 ALA A CA 1
ATOM 883 C C . ALA A 1 119 ? 3.398 -22.766 -14.945 1 98.56 119 ALA A C 1
ATOM 885 O O . ALA A 1 119 ? 4.051 -23.5 -15.68 1 98.56 119 ALA A O 1
ATOM 886 N N . LEU A 1 120 ? 3.459 -21.438 -15.031 1 98.25 120 LEU A N 1
ATOM 887 C CA . LEU A 1 120 ? 4.359 -20.766 -15.953 1 98.25 120 LEU A CA 1
ATOM 888 C C . LEU A 1 120 ? 5.809 -21.172 -15.695 1 98.25 120 LEU A C 1
ATOM 890 O O . LEU A 1 120 ? 6.543 -21.5 -16.641 1 98.25 120 LEU A O 1
ATOM 894 N N . ALA A 1 121 ? 6.207 -21.125 -14.438 1 97.88 121 ALA A N 1
ATOM 895 C CA . ALA A 1 121 ? 7.578 -21.453 -14.055 1 97.88 121 ALA A CA 1
ATOM 896 C C . ALA A 1 121 ? 7.898 -22.906 -14.391 1 97.88 121 ALA A C 1
ATOM 898 O O . ALA A 1 121 ? 8.93 -23.188 -15.008 1 97.88 121 ALA A O 1
ATOM 899 N N . LEU A 1 122 ? 7.008 -23.812 -13.992 1 96.94 122 LEU A N 1
ATOM 900 C CA . LEU A 1 122 ? 7.227 -25.234 -14.219 1 96.94 122 LEU A CA 1
ATOM 901 C C . LEU A 1 122 ? 7.273 -25.531 -15.711 1 96.94 122 LEU A C 1
ATOM 903 O O . LEU A 1 122 ? 8.086 -26.359 -16.156 1 96.94 122 LEU A O 1
ATOM 907 N N . ASP A 1 123 ? 6.418 -24.906 -16.438 1 95.56 123 ASP A N 1
ATOM 908 C CA . ASP A 1 123 ? 6.406 -25.094 -17.891 1 95.56 123 ASP A CA 1
ATOM 909 C C . ASP A 1 123 ? 7.734 -24.672 -18.5 1 95.56 123 ASP A C 1
ATOM 911 O O . ASP A 1 123 ? 8.234 -25.328 -19.422 1 95.56 123 ASP A O 1
ATOM 915 N N . ALA A 1 124 ? 8.305 -23.609 -18.047 1 94.38 124 ALA A N 1
ATOM 916 C CA . ALA A 1 124 ? 9.555 -23.078 -18.578 1 94.38 124 ALA A CA 1
ATOM 917 C C . ALA A 1 124 ? 10.742 -23.938 -18.141 1 94.38 124 ALA A C 1
ATOM 919 O O . ALA A 1 124 ? 11.766 -23.969 -18.828 1 94.38 124 ALA A O 1
ATOM 920 N N . LEU A 1 125 ? 10.633 -24.625 -17.016 1 94.25 125 LEU A N 1
ATOM 921 C CA . LEU A 1 125 ? 11.805 -25.219 -16.375 1 94.25 125 LEU A CA 1
ATOM 922 C C . LEU A 1 125 ? 11.836 -26.734 -16.609 1 94.25 125 LEU A C 1
ATOM 924 O O . LEU A 1 125 ? 12.875 -27.375 -16.422 1 94.25 125 LEU A O 1
ATOM 928 N N . ALA A 1 126 ? 10.727 -27.328 -16.875 1 87.19 126 ALA A N 1
ATOM 929 C CA . ALA A 1 126 ? 10.656 -28.781 -17.016 1 87.19 126 ALA A CA 1
ATOM 930 C C . ALA A 1 126 ? 10.898 -29.203 -18.469 1 87.19 126 ALA A C 1
ATOM 932 O O . ALA A 1 126 ? 10.742 -28.391 -19.375 1 87.19 126 ALA A O 1
ATOM 933 N N . PRO A 1 127 ? 11.227 -30.469 -18.609 1 84.5 127 PRO A N 1
ATOM 934 C CA . PRO A 1 127 ? 11.453 -30.953 -19.969 1 84.5 127 PRO A CA 1
ATOM 935 C C . PRO A 1 127 ? 10.188 -30.953 -20.828 1 84.5 127 PRO A C 1
ATOM 937 O O . PRO A 1 127 ? 9.078 -30.953 -20.281 1 84.5 127 PRO A O 1
ATOM 940 N N . ALA A 1 128 ? 10.375 -31.031 -22.109 1 86 128 ALA A N 1
ATOM 941 C CA . ALA A 1 128 ? 9.258 -31.078 -23.047 1 86 128 ALA A CA 1
ATOM 942 C C . ALA A 1 128 ? 8.516 -32.406 -22.953 1 86 128 ALA A C 1
ATOM 944 O O . ALA A 1 128 ? 9.055 -33.406 -22.453 1 86 128 ALA A O 1
ATOM 945 N N . GLY A 1 129 ? 7.258 -32.375 -23.359 1 91.25 129 GLY A N 1
ATOM 946 C CA . GLY A 1 129 ? 6.465 -33.594 -23.375 1 91.25 129 GLY A CA 1
ATOM 947 C C . GLY A 1 129 ? 5.594 -33.781 -22.141 1 91.25 129 GLY A C 1
ATOM 948 O O . GLY A 1 129 ? 5.504 -32.875 -21.312 1 91.25 129 GLY A O 1
ATOM 949 N N . PRO A 1 130 ? 4.953 -34.938 -22.062 1 95.44 130 PRO A N 1
ATOM 950 C CA . PRO A 1 130 ? 4.094 -35.188 -20.906 1 95.44 130 PRO A CA 1
ATOM 951 C C . PRO A 1 130 ? 4.871 -35.25 -19.594 1 95.44 130 PRO A C 1
ATOM 953 O O . PRO A 1 130 ? 6.027 -35.688 -19.578 1 95.44 130 PRO A O 1
ATOM 956 N N . VAL A 1 131 ? 4.23 -34.844 -18.562 1 96.31 131 VAL A N 1
ATOM 957 C CA . VAL A 1 131 ? 4.906 -34.812 -17.266 1 96.31 131 VAL A CA 1
ATOM 958 C C . VAL A 1 131 ? 4.117 -35.625 -16.25 1 96.31 131 VAL A C 1
ATOM 960 O O . VAL A 1 131 ? 2.916 -35.844 -16.422 1 96.31 131 VAL A O 1
ATOM 963 N N . THR A 1 132 ? 4.848 -36.156 -15.266 1 97.75 132 THR A N 1
ATOM 964 C CA . THR A 1 132 ? 4.242 -36.688 -14.047 1 97.75 132 THR A CA 1
ATOM 965 C C . THR A 1 132 ? 4.379 -35.688 -12.898 1 97.75 132 THR A C 1
ATOM 967 O O . THR A 1 132 ? 5.402 -35.031 -12.773 1 97.75 132 THR A O 1
ATOM 970 N N . LEU A 1 133 ? 3.287 -35.625 -12.117 1 98.38 133 LEU A N 1
ATOM 971 C CA . LEU A 1 133 ? 3.246 -34.594 -11.07 1 98.38 133 LEU A CA 1
ATOM 972 C C . LEU A 1 133 ? 3.057 -35.25 -9.703 1 98.38 133 LEU A C 1
ATOM 974 O O . LEU A 1 133 ? 2.117 -36.031 -9.492 1 98.38 133 LEU A O 1
ATOM 978 N N . GLY A 1 134 ? 3.998 -35.031 -8.82 1 98.56 134 GLY A N 1
ATOM 979 C CA . GLY A 1 134 ? 3.799 -35.281 -7.402 1 98.56 134 GLY A CA 1
ATOM 980 C C . GLY A 1 134 ? 3.307 -34.094 -6.629 1 98.56 134 GLY A C 1
ATOM 981 O O . GLY A 1 134 ? 3.803 -32.969 -6.824 1 98.56 134 GLY A O 1
ATOM 982 N N . VAL A 1 135 ? 2.303 -34.312 -5.77 1 98.5 135 VAL A N 1
ATOM 983 C CA . VAL A 1 135 ? 1.715 -33.188 -5.02 1 98.5 135 VAL A CA 1
ATOM 984 C C . VAL A 1 135 ? 1.763 -33.5 -3.523 1 98.5 135 VAL A C 1
ATOM 986 O O . VAL A 1 135 ? 1.232 -34.531 -3.076 1 98.5 135 VAL A O 1
ATOM 989 N N . LEU A 1 136 ? 2.439 -32.656 -2.824 1 97.75 136 LEU A N 1
ATOM 990 C CA . LEU A 1 136 ? 2.389 -32.688 -1.366 1 97.75 136 LEU A CA 1
ATOM 991 C C . LEU A 1 136 ? 1.438 -31.625 -0.831 1 97.75 136 LEU A C 1
ATOM 993 O O . LEU A 1 136 ? 1.781 -30.438 -0.794 1 97.75 136 LEU A O 1
ATOM 997 N N . GLY A 1 137 ? 0.309 -32.062 -0.349 1 96.25 137 GLY A N 1
ATOM 998 C CA . GLY A 1 137 ? -0.833 -31.219 -0.03 1 96.25 137 GLY A CA 1
ATOM 999 C C . GLY A 1 137 ? -2.053 -31.516 -0.88 1 96.25 137 GLY A C 1
ATOM 1000 O O . GLY A 1 137 ? -1.925 -31.875 -2.051 1 96.25 137 GLY A O 1
ATOM 1001 N N . ALA A 1 138 ? -3.24 -31.344 -0.304 1 96.12 138 ALA A N 1
ATOM 1002 C CA . ALA A 1 138 ? -4.453 -31.703 -1.031 1 96.12 138 ALA A CA 1
ATOM 1003 C C . ALA A 1 138 ? -5.512 -30.609 -0.899 1 96.12 138 ALA A C 1
ATOM 1005 O O . ALA A 1 138 ? -6.695 -30.844 -1.168 1 96.12 138 ALA A O 1
ATOM 1006 N N . GLY A 1 139 ? -5.137 -29.422 -0.475 1 93.19 139 GLY A N 1
ATOM 1007 C CA . GLY A 1 139 ? -6.074 -28.328 -0.235 1 93.19 139 GLY A CA 1
ATOM 1008 C C . GLY A 1 139 ? -6.273 -27.438 -1.444 1 93.19 139 GLY A C 1
ATOM 1009 O O . GLY A 1 139 ? -6.137 -27.891 -2.584 1 93.19 139 GLY A O 1
ATOM 1010 N N . PHE A 1 140 ? -6.656 -26.234 -1.163 1 90.81 140 PHE A N 1
ATOM 1011 C CA . PHE A 1 140 ? -7.027 -25.219 -2.152 1 90.81 140 PHE A CA 1
ATOM 1012 C C . PHE A 1 140 ? -5.879 -24.969 -3.117 1 90.81 140 PHE A C 1
ATOM 1014 O O . PHE A 1 140 ? -6.059 -25.031 -4.336 1 90.81 140 PHE A O 1
ATOM 1021 N N . GLU A 1 141 ? -4.691 -24.703 -2.592 1 94.31 141 GLU A N 1
ATOM 1022 C CA . GLU A 1 141 ? -3.533 -24.406 -3.43 1 94.31 141 GLU A CA 1
ATOM 1023 C C . GLU A 1 141 ? -3.18 -25.609 -4.312 1 94.31 141 GLU A C 1
ATOM 1025 O O . GLU A 1 141 ? -2.885 -25.438 -5.496 1 94.31 141 GLU A O 1
ATOM 1030 N N . ALA A 1 142 ? -3.223 -26.781 -3.764 1 96.75 142 ALA A N 1
ATOM 1031 C CA . ALA A 1 142 ? -2.891 -27.984 -4.516 1 96.75 142 ALA A CA 1
ATOM 1032 C C . ALA A 1 142 ? -3.816 -28.156 -5.715 1 96.75 142 ALA A C 1
ATOM 1034 O O . ALA A 1 142 ? -3.354 -28.359 -6.84 1 96.75 142 ALA A O 1
ATOM 1035 N N . ARG A 1 143 ? -5.086 -28.031 -5.48 1 97 143 ARG A N 1
ATOM 1036 C CA . ARG A 1 143 ? -6.078 -28.203 -6.539 1 97 143 ARG A CA 1
ATOM 1037 C C . ARG A 1 143 ? -5.883 -27.172 -7.645 1 97 143 ARG A C 1
ATOM 1039 O O . ARG A 1 143 ? -5.836 -27.516 -8.828 1 97 143 ARG A O 1
ATOM 1046 N N . ASN A 1 144 ? -5.73 -25.922 -7.27 1 97.31 144 ASN A N 1
ATOM 1047 C CA . ASN A 1 144 ? -5.531 -24.844 -8.234 1 97.31 144 ASN A CA 1
ATOM 1048 C C . ASN A 1 144 ? -4.273 -25.078 -9.07 1 97.31 144 ASN A C 1
ATOM 1050 O O . ASN A 1 144 ? -4.27 -24.828 -10.273 1 97.31 144 ASN A O 1
ATOM 1054 N N . HIS A 1 145 ? -3.258 -25.578 -8.445 1 98.31 145 HIS A N 1
ATOM 1055 C CA . HIS A 1 145 ? -1.991 -25.75 -9.148 1 98.31 145 HIS A CA 1
ATOM 1056 C C . HIS A 1 145 ? -2.078 -26.859 -10.188 1 98.31 145 HIS A C 1
ATOM 1058 O O . HIS A 1 145 ? -1.508 -26.75 -11.273 1 98.31 145 HIS A O 1
ATOM 1064 N N . VAL A 1 146 ? -2.771 -27.922 -9.867 1 98.31 146 VAL A N 1
ATOM 1065 C CA . VAL A 1 146 ? -2.947 -28.984 -10.844 1 98.31 146 VAL A CA 1
ATOM 1066 C C . VAL A 1 146 ? -3.764 -28.484 -12.031 1 98.31 146 VAL A C 1
ATOM 1068 O O . VAL A 1 146 ? -3.412 -28.719 -13.188 1 98.31 146 VAL A O 1
ATOM 1071 N N . GLU A 1 147 ? -4.809 -27.734 -11.742 1 98.31 147 GLU A N 1
ATOM 1072 C CA . GLU A 1 147 ? -5.641 -27.172 -12.805 1 98.31 147 GLU A CA 1
ATOM 1073 C C . GLU A 1 147 ? -4.844 -26.219 -13.688 1 98.31 147 GLU A C 1
ATOM 1075 O O . GLU A 1 147 ? -4.953 -26.266 -14.914 1 98.31 147 GLU A O 1
ATOM 1080 N N . ALA A 1 148 ? -4.059 -25.406 -13.07 1 98.62 148 ALA A N 1
ATOM 1081 C CA . ALA A 1 148 ? -3.24 -24.453 -13.812 1 98.62 148 ALA A CA 1
ATOM 1082 C C . ALA A 1 148 ? -2.238 -25.156 -14.719 1 98.62 148 ALA A C 1
ATOM 1084 O O . ALA A 1 148 ? -2.109 -24.828 -15.898 1 98.62 148 ALA A O 1
ATOM 1085 N N . LEU A 1 149 ? -1.518 -26.141 -14.148 1 98.12 149 LEU A N 1
ATOM 1086 C CA . LEU A 1 149 ? -0.515 -26.859 -14.93 1 98.12 149 LEU A CA 1
ATOM 1087 C C . LEU A 1 149 ? -1.166 -27.641 -16.062 1 98.12 149 LEU A C 1
ATOM 1089 O O . LEU A 1 149 ? -0.624 -27.703 -17.172 1 98.12 149 LEU A O 1
ATOM 1093 N N . HIS A 1 150 ? -2.332 -28.203 -15.805 1 97.94 150 HIS A N 1
ATOM 1094 C CA . HIS A 1 150 ? -3.076 -28.969 -16.797 1 97.94 150 HIS A CA 1
ATOM 1095 C C . HIS A 1 150 ? -3.434 -28.094 -18 1 97.94 150 HIS A C 1
ATOM 1097 O O . HIS A 1 150 ? -3.562 -28.594 -19.125 1 97.94 150 HIS A O 1
ATOM 1103 N N . ALA A 1 151 ? -3.57 -26.859 -17.844 1 97.44 151 ALA A N 1
ATOM 1104 C CA . ALA A 1 151 ? -3.955 -25.922 -18.891 1 97.44 151 ALA A CA 1
ATOM 1105 C C . ALA A 1 151 ? -2.809 -25.703 -19.875 1 97.44 151 ALA A C 1
ATOM 1107 O O . ALA A 1 151 ? -3.025 -25.25 -21 1 97.44 151 ALA A O 1
ATOM 1108 N N . VAL A 1 152 ? -1.563 -26.094 -19.469 1 96.25 152 VAL A N 1
ATOM 1109 C CA . VAL A 1 152 ? -0.455 -25.719 -20.344 1 96.25 152 VAL A CA 1
ATOM 1110 C C . VAL A 1 152 ? 0.429 -26.938 -20.594 1 96.25 152 VAL A C 1
ATOM 1112 O O . VAL A 1 152 ? 1.309 -26.906 -21.469 1 96.25 152 VAL A O 1
ATOM 1115 N N . ARG A 1 153 ? 0.246 -28.062 -19.844 1 96.44 153 ARG A N 1
ATOM 1116 C CA . ARG A 1 153 ? 1.045 -29.266 -20 1 96.44 153 ARG A CA 1
ATOM 1117 C C . ARG A 1 153 ? 0.165 -30.516 -19.984 1 96.44 153 ARG A C 1
ATOM 1119 O O . ARG A 1 153 ? -0.829 -30.562 -19.25 1 96.44 153 ARG A O 1
ATOM 1126 N N . GLU A 1 154 ? 0.56 -31.484 -20.766 1 96.69 154 GLU A N 1
ATOM 1127 C CA . GLU A 1 154 ? -0.034 -32.812 -20.625 1 96.69 154 GLU A CA 1
ATOM 1128 C C . GLU A 1 154 ? 0.499 -33.5 -19.375 1 96.69 154 GLU A C 1
ATOM 1130 O O . GLU A 1 154 ? 1.709 -33.688 -19.234 1 96.69 154 GLU A O 1
ATOM 1135 N N . ILE A 1 155 ? -0.407 -33.844 -18.453 1 97.38 155 ILE A N 1
ATOM 1136 C CA . ILE A 1 155 ? -0.045 -34.562 -17.234 1 97.38 155 ILE A CA 1
ATOM 1137 C C . ILE A 1 155 ? -0.431 -36.031 -17.359 1 97.38 155 ILE A C 1
ATOM 1139 O O . ILE A 1 155 ? -1.61 -36.375 -17.516 1 97.38 155 ILE A O 1
ATOM 1143 N N . SER A 1 156 ? 0.5 -36.844 -17.266 1 96.31 156 SER A N 1
ATOM 1144 C CA . SER A 1 156 ? 0.254 -38.281 -17.438 1 96.31 156 SER A CA 1
ATOM 1145 C C . SER A 1 156 ? -0.289 -38.906 -16.156 1 96.31 156 SER A C 1
ATOM 1147 O O . SER A 1 156 ? -1.066 -39.875 -16.203 1 96.31 156 SER A O 1
ATOM 1149 N N . GLU A 1 157 ? 0.149 -38.375 -15.07 1 96.94 157 GLU A N 1
ATOM 1150 C CA . GLU A 1 157 ? -0.254 -38.906 -13.773 1 96.94 157 GLU A CA 1
ATOM 1151 C C . GLU A 1 157 ? -0 -37.906 -12.656 1 96.94 157 GLU A C 1
ATOM 1153 O O . GLU A 1 157 ? 0.976 -37.156 -12.695 1 96.94 157 GLU A O 1
ATOM 1158 N N . VAL A 1 158 ? -0.902 -37.969 -11.695 1 98.38 158 VAL A N 1
ATOM 1159 C CA . VAL A 1 158 ? -0.75 -37.156 -10.484 1 98.38 158 VAL A CA 1
ATOM 1160 C C . VAL A 1 158 ? -0.702 -38.062 -9.258 1 98.38 158 VAL A C 1
ATOM 1162 O O . VAL A 1 158 ? -1.638 -38.844 -9.016 1 98.38 158 VAL A O 1
ATOM 1165 N N . SER A 1 159 ? 0.356 -38.094 -8.547 1 98.38 159 SER A N 1
ATOM 1166 C CA . SER A 1 159 ? 0.424 -38.719 -7.227 1 98.38 159 SER A CA 1
ATOM 1167 C C . SER A 1 159 ? 0.29 -37.656 -6.121 1 98.38 159 SER A C 1
ATOM 1169 O O . SER A 1 159 ? 0.868 -36.594 -6.207 1 98.38 159 SER A O 1
ATOM 1171 N N . VAL A 1 160 ? -0.527 -37.969 -5.086 1 98.31 160 VAL A N 1
ATOM 1172 C CA . VAL A 1 160 ? -0.794 -36.969 -4.074 1 98.31 160 VAL A CA 1
ATOM 1173 C C . VAL A 1 160 ? -0.671 -37.562 -2.68 1 98.31 160 VAL A C 1
ATOM 1175 O O . VAL A 1 160 ? -1.044 -38.719 -2.469 1 98.31 160 VAL A O 1
ATOM 1178 N N . PHE A 1 161 ? -0.146 -36.781 -1.788 1 97.62 161 PHE A N 1
ATOM 1179 C CA . PHE A 1 161 ? -0.151 -37.125 -0.372 1 97.62 161 PHE A CA 1
ATOM 1180 C C . PHE A 1 161 ? -0.562 -35.906 0.476 1 97.62 161 PHE A C 1
ATOM 1182 O O . PHE A 1 161 ? -0.171 -34.781 0.188 1 97.62 161 PHE A O 1
ATOM 1189 N N . SER A 1 162 ? -1.335 -36.125 1.409 1 96.19 162 SER A N 1
ATOM 1190 C CA . SER A 1 162 ? -1.614 -35.25 2.561 1 96.19 162 SER A CA 1
ATOM 1191 C C . SER A 1 162 ? -1.866 -36.094 3.814 1 96.19 162 SER A C 1
ATOM 1193 O O . SER A 1 162 ? -2.223 -37.25 3.725 1 96.19 162 SER A O 1
ATOM 1195 N N . PRO A 1 163 ? -1.609 -35.531 4.969 1 93.38 163 PRO A N 1
ATOM 1196 C CA . PRO A 1 163 ? -1.765 -36.312 6.195 1 93.38 163 PRO A CA 1
ATOM 1197 C C . PRO A 1 163 ? -3.186 -36.844 6.379 1 93.38 163 PRO A C 1
ATOM 1199 O O . PRO A 1 163 ? -3.373 -37.938 6.91 1 93.38 163 PRO A O 1
ATOM 1202 N N . ASN A 1 164 ? -4.199 -36.188 5.883 1 94 164 ASN A N 1
ATOM 1203 C CA . ASN A 1 164 ? -5.594 -36.594 6.031 1 94 164 ASN A CA 1
ATOM 1204 C C . ASN A 1 164 ? -6.078 -37.375 4.816 1 94 164 ASN A C 1
ATOM 1206 O O . ASN A 1 164 ? -6.227 -36.812 3.729 1 94 164 ASN A O 1
ATOM 1210 N N . PRO A 1 165 ? -6.488 -38.594 5.031 1 95 165 PRO A N 1
ATOM 1211 C CA . PRO A 1 165 ? -6.914 -39.406 3.893 1 95 165 PRO A CA 1
ATOM 1212 C C . PRO A 1 165 ? -8.18 -38.875 3.227 1 95 165 PRO A C 1
ATOM 1214 O O . PRO A 1 165 ? -8.352 -39.031 2.014 1 95 165 PRO A O 1
ATOM 1217 N N . VAL A 1 166 ? -9 -38.312 4 1 96.5 166 VAL A N 1
ATOM 1218 C CA . VAL A 1 166 ? -10.242 -37.75 3.457 1 96.5 166 VAL A CA 1
ATOM 1219 C C . VAL A 1 166 ? -9.922 -36.656 2.465 1 96.5 166 VAL A C 1
ATOM 1221 O O . VAL A 1 166 ? -10.555 -36.531 1.411 1 96.5 166 VAL A O 1
ATOM 1224 N N . SER A 1 167 ? -8.898 -35.875 2.779 1 95.81 167 SER A N 1
ATOM 1225 C CA . SER A 1 167 ? -8.508 -34.781 1.904 1 95.81 167 SER A CA 1
ATOM 1226 C C . SER A 1 167 ? -7.914 -35.312 0.598 1 95.81 167 SER A C 1
ATOM 1228 O O . SER A 1 167 ? -8.109 -34.688 -0.459 1 95.81 167 SER A O 1
ATOM 1230 N N . ARG A 1 168 ? -7.223 -36.406 0.625 1 96.5 168 ARG A N 1
ATOM 1231 C CA . ARG A 1 168 ? -6.633 -36.969 -0.579 1 96.5 168 ARG A CA 1
ATOM 1232 C C . ARG A 1 168 ? -7.711 -37.469 -1.541 1 96.5 168 ARG A C 1
ATOM 1234 O O . ARG A 1 168 ? -7.613 -37.25 -2.75 1 96.5 168 ARG A O 1
ATOM 1241 N N . VAL A 1 169 ? -8.68 -38.031 -0.952 1 95.88 169 VAL A N 1
ATOM 1242 C CA . VAL A 1 169 ? -9.781 -38.531 -1.756 1 95.88 169 VAL A CA 1
ATOM 1243 C C . VAL A 1 169 ? -10.555 -37.375 -2.385 1 95.88 169 VAL A C 1
ATOM 1245 O O . VAL A 1 169 ? -10.875 -37.406 -3.574 1 95.88 169 VAL A O 1
ATOM 1248 N N . ALA A 1 170 ? -10.844 -36.438 -1.558 1 96.88 170 ALA A N 1
ATOM 1249 C CA . ALA A 1 170 ? -11.547 -35.25 -2.047 1 96.88 170 ALA A CA 1
ATOM 1250 C C . ALA A 1 170 ? -10.773 -34.562 -3.178 1 96.88 170 ALA A C 1
ATOM 1252 O O . ALA A 1 170 ? -11.367 -34.094 -4.137 1 96.88 170 ALA A O 1
ATOM 1253 N N . PHE A 1 171 ? -9.516 -34.562 -3.004 1 97.25 171 PHE A N 1
ATOM 1254 C CA . PHE A 1 171 ? -8.625 -34 -4.02 1 97.25 171 PHE A CA 1
ATOM 1255 C C . PHE A 1 171 ? -8.766 -34.781 -5.332 1 97.25 171 PHE A C 1
ATOM 1257 O O . PHE A 1 171 ? -8.938 -34.156 -6.391 1 97.25 171 PHE A O 1
ATOM 1264 N N . ALA A 1 172 ? -8.68 -36.031 -5.273 1 96.88 172 ALA A N 1
ATOM 1265 C CA . ALA A 1 172 ? -8.812 -36.875 -6.465 1 96.88 172 ALA A CA 1
ATOM 1266 C C . ALA A 1 172 ? -10.172 -36.656 -7.125 1 96.88 172 ALA A C 1
ATOM 1268 O O . ALA A 1 172 ? -10.266 -36.562 -8.352 1 96.88 172 ALA A O 1
ATOM 1269 N N . GLN A 1 173 ? -11.18 -36.594 -6.371 1 97 173 GLN A N 1
ATOM 1270 C CA . GLN A 1 173 ? -12.531 -36.406 -6.879 1 97 173 GLN A CA 1
ATOM 1271 C C . GLN A 1 173 ? -12.672 -35.062 -7.578 1 97 173 GLN A C 1
ATOM 1273 O O . GLN A 1 173 ? -13.312 -34.969 -8.625 1 97 173 GLN A O 1
ATOM 1278 N N . HIS A 1 174 ? -12.086 -34.062 -6.965 1 96.31 174 HIS A N 1
ATOM 1279 C CA . HIS A 1 174 ? -12.133 -32.719 -7.527 1 96.31 174 HIS A CA 1
ATOM 1280 C C . HIS A 1 174 ? -11.531 -32.688 -8.93 1 96.31 174 HIS A C 1
ATOM 1282 O O . HIS A 1 174 ? -11.992 -31.938 -9.789 1 96.31 174 HIS A O 1
ATOM 1288 N N . LEU A 1 175 ? -10.57 -33.531 -9.203 1 96.81 175 LEU A N 1
ATOM 1289 C CA . LEU A 1 175 ? -9.812 -33.469 -10.445 1 96.81 175 LEU A CA 1
ATOM 1290 C C . LEU A 1 175 ? -10.352 -34.438 -11.469 1 96.81 175 LEU A C 1
ATOM 1292 O O . LEU A 1 175 ? -9.898 -34.469 -12.617 1 96.81 175 LEU A O 1
ATOM 1296 N N . GLU A 1 176 ? -11.297 -35.25 -11.125 1 95.06 176 GLU A N 1
ATOM 1297 C CA . GLU A 1 176 ? -11.867 -36.281 -11.984 1 95.06 176 GLU A CA 1
ATOM 1298 C C . GLU A 1 176 ? -12.375 -35.688 -13.305 1 95.06 176 GLU A C 1
ATOM 1300 O O . GLU A 1 176 ? -12.164 -36.25 -14.367 1 95.06 176 GLU A O 1
ATOM 1305 N N . PRO A 1 177 ? -13.047 -34.531 -13.227 1 95.5 177 PRO A N 1
ATOM 1306 C CA . PRO A 1 177 ? -13.586 -33.969 -14.461 1 95.5 177 PRO A CA 1
ATOM 1307 C C . PRO A 1 177 ? -12.508 -33.625 -15.477 1 95.5 177 PRO A C 1
ATOM 1309 O O . PRO A 1 177 ? -12.797 -33.469 -16.672 1 95.5 177 PRO A O 1
ATOM 1312 N N . LEU A 1 178 ? -11.289 -33.562 -15.055 1 95.88 178 LEU A N 1
ATOM 1313 C CA . LEU A 1 178 ? -10.195 -33.188 -15.953 1 95.88 178 LEU A CA 1
ATOM 1314 C C . LEU A 1 178 ? -9.672 -34.406 -16.688 1 95.88 178 LEU A C 1
ATOM 1316 O O . LEU A 1 178 ? -8.836 -34.312 -17.594 1 95.88 178 LEU A O 1
ATOM 1320 N N . GLY A 1 179 ? -10.086 -35.594 -16.281 1 95.75 179 GLY A N 1
ATOM 1321 C CA . GLY A 1 179 ? -9.656 -36.844 -16.922 1 95.75 179 GLY A CA 1
ATOM 1322 C C . GLY A 1 179 ? -8.258 -37.25 -16.516 1 95.75 179 GLY A C 1
ATOM 1323 O O . GLY A 1 179 ? -7.602 -38.031 -17.219 1 95.75 179 GLY A O 1
ATOM 1324 N N . LEU A 1 180 ? -7.785 -36.781 -15.398 1 96.19 180 LEU A N 1
ATOM 1325 C CA . LEU A 1 180 ? -6.434 -37.062 -14.93 1 96.19 180 LEU A CA 1
ATOM 1326 C C . LEU A 1 180 ? -6.414 -38.344 -14.094 1 96.19 180 LEU A C 1
ATOM 1328 O O . LEU A 1 180 ? -7.363 -38.625 -13.359 1 96.19 180 LEU A O 1
ATOM 1332 N N . ARG A 1 181 ? -5.398 -39.094 -14.258 1 96.12 181 ARG A N 1
ATOM 1333 C CA . ARG A 1 181 ? -5.145 -40.219 -13.352 1 96.12 181 ARG A CA 1
ATOM 1334 C C . ARG A 1 181 ? -4.52 -39.75 -12.047 1 96.12 181 ARG A C 1
ATOM 1336 O O . ARG A 1 181 ? -3.354 -39.344 -12.023 1 96.12 181 ARG A O 1
ATOM 1343 N N . VAL A 1 182 ? -5.273 -39.812 -10.969 1 97.88 182 VAL A N 1
ATOM 1344 C CA . VAL A 1 182 ? -4.805 -39.344 -9.672 1 97.88 182 VAL A CA 1
ATOM 1345 C C . VAL A 1 182 ? -4.633 -40.5 -8.727 1 97.88 182 VAL A C 1
ATOM 1347 O O . VAL A 1 182 ? -5.566 -41.312 -8.531 1 97.88 182 VAL A O 1
ATOM 1350 N N . ARG A 1 183 ? -3.508 -40.625 -8.156 1 96.88 183 ARG A N 1
ATOM 1351 C CA . ARG A 1 183 ? -3.174 -41.719 -7.254 1 96.88 183 ARG A CA 1
ATOM 1352 C C . ARG A 1 183 ? -2.844 -41.219 -5.859 1 96.88 183 ARG A C 1
ATOM 1354 O O . ARG A 1 183 ? -1.74 -40.719 -5.621 1 96.88 183 ARG A O 1
ATOM 1361 N N . PRO A 1 184 ? -3.785 -41.281 -4.891 1 97.44 184 PRO A N 1
ATOM 1362 C CA . PRO A 1 184 ? -3.436 -40.969 -3.502 1 97.44 184 PRO A CA 1
ATOM 1363 C C . PRO A 1 184 ? -2.422 -41.969 -2.918 1 97.44 184 PRO A C 1
ATOM 1365 O O . PRO A 1 184 ? -2.572 -43.188 -3.07 1 97.44 184 PRO A O 1
ATOM 1368 N N . LEU A 1 185 ? -1.391 -41.438 -2.41 1 97.56 185 LEU A N 1
ATOM 1369 C CA . LEU A 1 185 ? -0.358 -42.25 -1.79 1 97.56 185 LEU A CA 1
ATOM 1370 C C . LEU A 1 185 ? -0.318 -42.031 -0.282 1 97.56 185 LEU A C 1
ATOM 1372 O O . LEU A 1 185 ? -0.948 -41.125 0.231 1 97.56 185 LEU A O 1
ATOM 1376 N N . GLU A 1 186 ? 0.452 -42.844 0.458 1 96.75 186 GLU A N 1
ATOM 1377 C CA . GLU A 1 186 ? 0.307 -42.906 1.909 1 96.75 186 GLU A CA 1
ATOM 1378 C C . GLU A 1 186 ? 1.382 -42.062 2.604 1 96.75 186 GLU A C 1
ATOM 1380 O O . GLU A 1 186 ? 1.321 -41.875 3.814 1 96.75 186 GLU A O 1
ATOM 1385 N N . SER A 1 187 ? 2.365 -41.594 1.842 1 97.06 187 SER A N 1
ATOM 1386 C CA . SER A 1 187 ? 3.42 -40.781 2.453 1 97.06 187 SER A CA 1
ATOM 1387 C C . SER A 1 187 ? 4.078 -39.875 1.432 1 97.06 187 SER A C 1
ATOM 1389 O O . SER A 1 187 ? 3.99 -40.125 0.225 1 97.06 187 SER A O 1
ATOM 1391 N N . ALA A 1 188 ? 4.719 -38.844 1.98 1 97.12 188 ALA A N 1
ATOM 1392 C CA . ALA A 1 188 ? 5.523 -37.969 1.132 1 97.12 188 ALA A CA 1
ATOM 1393 C C . ALA A 1 188 ? 6.645 -38.75 0.447 1 97.12 188 ALA A C 1
ATOM 1395 O O . ALA A 1 188 ? 6.969 -38.5 -0.715 1 97.12 188 ALA A O 1
ATOM 1396 N N . ARG A 1 189 ? 7.223 -39.688 1.181 1 97.94 189 ARG A N 1
ATOM 1397 C CA . ARG A 1 189 ? 8.305 -40.5 0.643 1 97.94 189 ARG A CA 1
ATOM 1398 C C . ARG A 1 189 ? 7.848 -41.281 -0.588 1 97.94 189 ARG A C 1
ATOM 1400 O O . ARG A 1 189 ? 8.586 -41.406 -1.565 1 97.94 189 ARG A O 1
ATOM 1407 N N . GLU A 1 190 ? 6.668 -41.812 -0.546 1 98.38 190 GLU A N 1
ATOM 1408 C CA . GLU A 1 190 ? 6.121 -42.531 -1.686 1 98.38 190 GLU A CA 1
ATOM 1409 C C . GLU A 1 190 ? 5.922 -41.625 -2.889 1 98.38 190 GLU A C 1
ATOM 1411 O O . GLU A 1 190 ? 6.184 -42.031 -4.027 1 98.38 190 GLU A O 1
ATOM 1416 N N . VAL A 1 191 ? 5.469 -40.406 -2.645 1 98.44 191 VAL A N 1
ATOM 1417 C CA . VAL A 1 191 ? 5.242 -39.438 -3.725 1 98.44 191 VAL A CA 1
ATOM 1418 C C . VAL A 1 191 ? 6.57 -39.094 -4.391 1 98.44 191 VAL A C 1
ATOM 1420 O O . VAL A 1 191 ? 6.695 -39.156 -5.617 1 98.44 191 VAL A O 1
ATOM 1423 N N . VAL A 1 192 ? 7.566 -38.75 -3.576 1 98.31 192 VAL A N 1
ATOM 1424 C CA . VAL A 1 192 ? 8.867 -38.375 -4.117 1 98.31 192 VAL A CA 1
ATOM 1425 C C . VAL A 1 192 ? 9.539 -39.594 -4.75 1 98.31 192 VAL A C 1
ATOM 1427 O O . VAL A 1 192 ? 10.164 -39.469 -5.805 1 98.31 192 VAL A O 1
ATOM 1430 N N . GLY A 1 193 ? 9.328 -40.719 -4.105 1 97.31 193 GLY A N 1
ATOM 1431 C CA . GLY A 1 193 ? 9.906 -41.969 -4.578 1 97.31 193 GLY A CA 1
ATOM 1432 C C . GLY A 1 193 ? 9.344 -42.406 -5.918 1 97.31 193 GLY A C 1
ATOM 1433 O O . GLY A 1 193 ? 9.992 -43.188 -6.641 1 97.31 193 GLY A O 1
ATOM 1434 N N . ALA A 1 194 ? 8.18 -41.938 -6.246 1 96.94 194 ALA A N 1
ATOM 1435 C CA . ALA A 1 194 ? 7.582 -42.219 -7.547 1 96.94 194 ALA A CA 1
ATOM 1436 C C . ALA A 1 194 ? 8.289 -41.469 -8.656 1 96.94 194 ALA A C 1
ATOM 1438 O O . ALA A 1 194 ? 7.98 -41.625 -9.836 1 96.94 194 ALA A O 1
ATOM 1439 N N . GLU A 1 195 ? 9.234 -40.594 -8.344 1 95.5 195 GLU A N 1
ATOM 1440 C CA . GLU A 1 195 ? 10.117 -39.844 -9.219 1 95.5 195 GLU A CA 1
ATOM 1441 C C . GLU A 1 195 ? 9.312 -39.031 -10.227 1 95.5 195 GLU A C 1
ATOM 1443 O O . GLU A 1 195 ? 9.562 -39.094 -11.43 1 95.5 195 GLU A O 1
ATOM 1448 N N . PRO A 1 196 ? 8.375 -38.281 -9.695 1 97.38 196 PRO A N 1
ATOM 1449 C CA . PRO A 1 196 ? 7.688 -37.375 -10.625 1 97.38 196 PRO A CA 1
ATOM 1450 C C . PRO A 1 196 ? 8.633 -36.375 -11.297 1 97.38 196 PRO A C 1
ATOM 1452 O O . PRO A 1 196 ? 9.594 -35.938 -10.68 1 97.38 196 PRO A O 1
ATOM 1455 N N . THR A 1 197 ? 8.328 -36.062 -12.57 1 96.75 197 THR A N 1
ATOM 1456 C CA . THR A 1 197 ? 9.086 -35.031 -13.273 1 96.75 197 THR A CA 1
ATOM 1457 C C . THR A 1 197 ? 8.992 -33.688 -12.531 1 96.75 197 THR A C 1
ATOM 1459 O O . THR A 1 197 ? 9.969 -32.938 -12.477 1 96.75 197 THR A O 1
ATOM 1462 N N . MET A 1 198 ? 7.805 -33.406 -11.938 1 98.06 198 MET A N 1
ATOM 1463 C CA . MET A 1 198 ? 7.547 -32.219 -11.164 1 98.06 198 MET A CA 1
ATOM 1464 C C . MET A 1 198 ? 7.008 -32.562 -9.781 1 98.06 198 MET A C 1
ATOM 1466 O O . MET A 1 198 ? 6.168 -33.438 -9.641 1 98.06 198 MET A O 1
ATOM 1470 N N . LEU A 1 199 ? 7.531 -31.875 -8.812 1 98.38 199 LEU A N 1
ATOM 1471 C CA . LEU A 1 199 ? 7.059 -32.031 -7.441 1 98.38 199 LEU A CA 1
ATOM 1472 C C . LEU A 1 199 ? 6.527 -30.688 -6.91 1 98.38 199 LEU A C 1
ATOM 1474 O O . LEU A 1 199 ? 7.262 -29.703 -6.859 1 98.38 199 LEU A O 1
ATOM 1478 N N . LEU A 1 200 ? 5.273 -30.656 -6.52 1 98.19 200 LEU A N 1
ATOM 1479 C CA . LEU A 1 200 ? 4.629 -29.469 -6 1 98.19 200 LEU A CA 1
ATOM 1480 C C . LEU A 1 200 ? 4.465 -29.547 -4.484 1 98.19 200 LEU A C 1
ATOM 1482 O O . LEU A 1 200 ? 3.834 -30.469 -3.977 1 98.19 200 LEU A O 1
ATOM 1486 N N . CYS A 1 201 ? 5.031 -28.562 -3.846 1 96.81 201 CYS A N 1
ATOM 1487 C CA . CYS A 1 201 ? 4.797 -28.375 -2.418 1 96.81 201 CYS A CA 1
ATOM 1488 C C . CYS A 1 201 ? 3.703 -27.344 -2.178 1 96.81 201 CYS A C 1
ATOM 1490 O O . CYS A 1 201 ? 3.918 -26.156 -2.393 1 96.81 201 CYS A O 1
ATOM 1492 N N . ALA A 1 202 ? 2.586 -27.781 -1.781 1 92.12 202 ALA A N 1
ATOM 1493 C CA . ALA A 1 202 ? 1.442 -26.891 -1.613 1 92.12 202 ALA A CA 1
ATOM 1494 C C . ALA A 1 202 ? 0.759 -27.125 -0.269 1 92.12 202 ALA A C 1
ATOM 1496 O O . ALA A 1 202 ? -0.462 -27.281 -0.206 1 92.12 202 ALA A O 1
ATOM 1497 N N . ALA A 1 203 ? 1.535 -27.188 0.748 1 83.44 203 ALA A N 1
ATOM 1498 C CA . ALA A 1 203 ? 1.008 -27.391 2.094 1 83.44 203 ALA A CA 1
ATOM 1499 C C . ALA A 1 203 ? 1.749 -26.547 3.115 1 83.44 203 ALA A C 1
ATOM 1501 O O . ALA A 1 203 ? 2.893 -26.141 2.887 1 83.44 203 ALA A O 1
ATOM 1502 N N . ARG A 1 204 ? 0.899 -26.141 4.113 1 71.69 204 ARG A N 1
ATOM 1503 C CA . ARG A 1 204 ? 1.541 -25.594 5.305 1 71.69 204 ARG A CA 1
ATOM 1504 C C . ARG A 1 204 ? 1.616 -26.641 6.41 1 71.69 204 ARG A C 1
ATOM 1506 O O . ARG A 1 204 ? 0.596 -27.219 6.801 1 71.69 204 ARG A O 1
ATOM 1513 N N . SER A 1 205 ? 2.869 -26.984 6.652 1 66.38 205 SER A N 1
ATOM 1514 C CA . SER A 1 205 ? 3.006 -27.969 7.723 1 66.38 205 SER A CA 1
ATOM 1515 C C . SER A 1 205 ? 2.648 -27.359 9.078 1 66.38 205 SER A C 1
ATOM 1517 O O . SER A 1 205 ? 2.887 -26.172 9.312 1 66.38 205 SER A O 1
ATOM 1519 N N . ARG A 1 206 ? 1.926 -28.016 9.875 1 60.91 206 ARG A N 1
ATOM 1520 C CA . ARG A 1 206 ? 1.481 -27.578 11.195 1 60.91 206 ARG A CA 1
ATOM 1521 C C . ARG A 1 206 ? 2.66 -27.109 12.039 1 60.91 206 ARG A C 1
ATOM 1523 O O . ARG A 1 206 ? 2.541 -26.141 12.797 1 60.91 206 ARG A O 1
ATOM 1530 N N . ASP A 1 207 ? 3.742 -27.656 11.891 1 72.44 207 ASP A N 1
ATOM 1531 C CA . ASP A 1 207 ? 4.879 -27.328 12.75 1 72.44 207 ASP A CA 1
ATOM 1532 C C . ASP A 1 207 ? 6.004 -26.688 11.945 1 72.44 207 ASP A C 1
ATOM 1534 O O . ASP A 1 207 ? 7.148 -26.625 12.398 1 72.44 207 ASP A O 1
ATOM 1538 N N . GLU A 1 208 ? 5.664 -26.312 10.82 1 79 208 GLU A N 1
ATOM 1539 C CA . GLU A 1 208 ? 6.617 -25.625 9.961 1 79 208 GLU A CA 1
ATOM 1540 C C . GLU A 1 208 ? 7.867 -26.469 9.727 1 79 208 GLU A C 1
ATOM 1542 O O . GLU A 1 208 ? 8.992 -25.984 9.875 1 79 208 GLU A O 1
ATOM 1547 N N . GLN A 1 209 ? 7.559 -27.688 9.508 1 87 209 GLN A N 1
ATOM 1548 C CA . GLN A 1 209 ? 8.617 -28.625 9.117 1 87 209 GLN A CA 1
ATOM 1549 C C . GLN A 1 209 ? 8.617 -28.844 7.609 1 87 209 GLN A C 1
ATOM 1551 O O . GLN A 1 209 ? 7.574 -28.75 6.957 1 87 209 GLN A O 1
ATOM 1556 N N . PRO A 1 210 ? 9.828 -29.188 7.133 1 94.12 210 PRO A N 1
ATOM 1557 C CA . PRO A 1 210 ? 9.883 -29.516 5.703 1 94.12 210 PRO A CA 1
ATOM 1558 C C . PRO A 1 210 ? 8.953 -30.672 5.328 1 94.12 210 PRO A C 1
ATOM 1560 O O . PRO A 1 210 ? 8.766 -31.594 6.117 1 94.12 210 PRO A O 1
ATOM 1563 N N . LEU A 1 211 ? 8.438 -30.641 4.125 1 95.19 211 LEU A N 1
ATOM 1564 C CA . LEU A 1 211 ? 7.414 -31.578 3.703 1 95.19 211 LEU A CA 1
ATOM 1565 C C . LEU A 1 211 ? 8.039 -32.906 3.303 1 95.19 211 LEU A C 1
ATOM 1567 O O . LEU A 1 211 ? 7.352 -33.938 3.23 1 95.19 211 LEU A O 1
ATOM 1571 N N . PHE A 1 212 ? 9.336 -32.875 2.938 1 96.38 212 PHE A N 1
ATOM 1572 C CA . PHE A 1 212 ? 10.055 -34.094 2.521 1 96.38 212 PHE A CA 1
ATOM 1573 C C . PHE A 1 212 ? 11.547 -33.938 2.768 1 96.38 212 PHE A C 1
ATOM 1575 O O . PHE A 1 212 ? 12.023 -32.844 3.121 1 96.38 212 PHE A O 1
ATOM 1582 N N . ASP A 1 213 ? 12.289 -35.062 2.682 1 97.5 213 ASP A N 1
ATOM 1583 C CA . ASP A 1 213 ? 13.742 -35.094 2.775 1 97.5 213 ASP A CA 1
ATOM 1584 C C . ASP A 1 213 ? 14.383 -34.844 1.411 1 97.5 213 ASP A C 1
ATOM 1586 O O . ASP A 1 213 ? 14.164 -35.625 0.47 1 97.5 213 ASP A O 1
ATOM 1590 N N . GLY A 1 214 ? 15.195 -33.781 1.369 1 98.38 214 GLY A N 1
ATOM 1591 C CA . GLY A 1 214 ? 15.859 -33.438 0.121 1 98.38 214 GLY A CA 1
ATOM 1592 C C . GLY A 1 214 ? 16.688 -34.562 -0.448 1 98.38 214 GLY A C 1
ATOM 1593 O O . GLY A 1 214 ? 16.922 -34.625 -1.657 1 98.38 214 GLY A O 1
ATOM 1594 N N . ALA A 1 215 ? 17.047 -35.438 0.397 1 98.12 215 ALA A N 1
ATOM 1595 C CA . ALA A 1 215 ? 17.859 -36.594 -0.021 1 98.12 215 ALA A CA 1
ATOM 1596 C C . ALA A 1 215 ? 17.047 -37.531 -0.899 1 98.12 215 ALA A C 1
ATOM 1598 O O . ALA A 1 215 ? 17.625 -38.375 -1.607 1 98.12 215 ALA A O 1
ATOM 1599 N N . TRP A 1 216 ? 15.75 -37.406 -0.859 1 98.44 216 TRP A N 1
ATOM 1600 C CA . TRP A 1 216 ? 14.898 -38.281 -1.631 1 98.44 216 TRP A CA 1
ATOM 1601 C C . TRP A 1 216 ? 14.836 -37.844 -3.092 1 98.44 216 TRP A C 1
ATOM 1603 O O . TRP A 1 216 ? 14.391 -38.625 -3.953 1 98.44 216 TRP A O 1
ATOM 1613 N N . LEU A 1 217 ? 15.242 -36.625 -3.404 1 98.5 217 LEU A N 1
ATOM 1614 C CA . LEU A 1 217 ? 15.141 -36.094 -4.766 1 98.5 217 LEU A CA 1
ATOM 1615 C C . LEU A 1 217 ? 16.062 -36.844 -5.711 1 98.5 217 LEU A C 1
ATOM 1617 O O . LEU A 1 217 ? 17.125 -37.312 -5.309 1 98.5 217 LEU A O 1
ATOM 1621 N N . ARG A 1 218 ? 15.625 -36.969 -6.887 1 97.69 218 ARG A N 1
ATOM 1622 C CA . ARG A 1 218 ? 16.406 -37.625 -7.93 1 97.69 218 ARG A CA 1
ATOM 1623 C C . ARG A 1 218 ? 16.766 -36.656 -9.047 1 97.69 218 ARG A C 1
ATOM 1625 O O . ARG A 1 218 ? 16.109 -35.625 -9.203 1 97.69 218 ARG A O 1
ATOM 1632 N N . ALA A 1 219 ? 17.75 -37.094 -9.828 1 96.69 219 ALA A N 1
ATOM 1633 C CA . ALA A 1 219 ? 18.203 -36.25 -10.938 1 96.69 219 ALA A CA 1
ATOM 1634 C C . ALA A 1 219 ? 17.062 -35.938 -11.891 1 96.69 219 ALA A C 1
ATOM 1636 O O . ALA A 1 219 ? 16.234 -36.781 -12.203 1 96.69 219 ALA A O 1
ATOM 1637 N N . GLY A 1 220 ? 17.031 -34.656 -12.305 1 96.25 220 GLY A N 1
ATOM 1638 C CA . GLY A 1 220 ? 16.109 -34.219 -13.336 1 96.25 220 GLY A CA 1
ATOM 1639 C C . GLY A 1 220 ? 14.82 -33.625 -12.781 1 96.25 220 GLY A C 1
ATOM 1640 O O . GLY A 1 220 ? 14.055 -33 -13.5 1 96.25 220 GLY A O 1
ATOM 1641 N N . MET A 1 221 ? 14.531 -33.75 -11.477 1 97.44 221 MET A N 1
ATOM 1642 C CA . MET A 1 221 ? 13.273 -33.312 -10.875 1 97.44 221 MET A CA 1
ATOM 1643 C C . MET A 1 221 ? 13.211 -31.781 -10.805 1 97.44 221 MET A C 1
ATOM 1645 O O . MET A 1 221 ? 14.227 -31.125 -10.602 1 97.44 221 MET A O 1
ATOM 1649 N N . THR A 1 222 ? 12.062 -31.266 -11.039 1 98.06 222 THR A N 1
ATOM 1650 C CA . THR A 1 222 ? 11.734 -29.859 -10.812 1 98.06 222 THR A CA 1
ATOM 1651 C C . THR A 1 222 ? 10.797 -29.719 -9.617 1 98.06 222 THR A C 1
ATOM 1653 O O . THR A 1 222 ? 9.719 -30.312 -9.594 1 98.06 222 THR A O 1
ATOM 1656 N N . VAL A 1 223 ? 11.188 -28.906 -8.648 1 98.25 223 VAL A N 1
ATOM 1657 C CA . VAL A 1 223 ? 10.422 -28.75 -7.418 1 98.25 223 VAL A CA 1
ATOM 1658 C C . VAL A 1 223 ? 9.844 -27.344 -7.348 1 98.25 223 VAL A C 1
ATOM 1660 O O . VAL A 1 223 ? 10.523 -26.359 -7.672 1 98.25 223 VAL A O 1
ATOM 1663 N N . ALA A 1 224 ? 8.586 -27.25 -7.008 1 98.31 224 ALA A 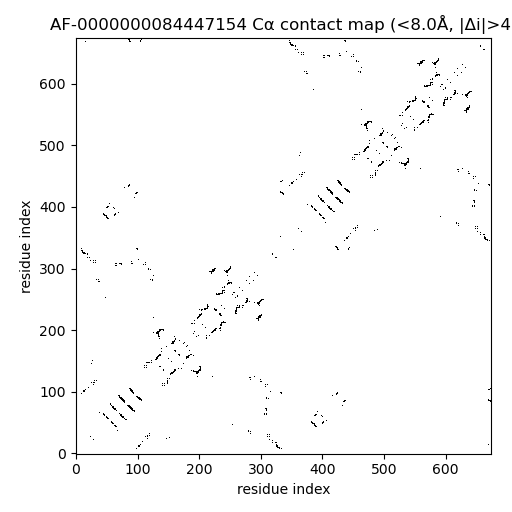N 1
ATOM 1664 C CA . ALA A 1 224 ? 7.957 -25.953 -6.754 1 98.31 224 ALA A CA 1
ATOM 1665 C C . ALA A 1 224 ? 7.574 -25.812 -5.285 1 98.31 224 ALA A C 1
ATOM 1667 O O . ALA A 1 224 ? 6.84 -26.641 -4.742 1 98.31 224 ALA A O 1
ATOM 1668 N N . SER A 1 225 ? 8.078 -24.828 -4.641 1 97.38 225 SER A N 1
ATOM 1669 C CA . SER A 1 225 ? 7.777 -24.469 -3.256 1 97.38 225 SER A CA 1
ATOM 1670 C C . SER A 1 225 ? 7.078 -23.125 -3.164 1 97.38 225 SER A C 1
ATOM 1672 O O . SER A 1 225 ? 7.641 -22.094 -3.559 1 97.38 225 SER A O 1
ATOM 1674 N N . ILE A 1 226 ? 5.863 -23.062 -2.58 1 94.94 226 ILE A N 1
ATOM 1675 C CA . ILE A 1 226 ? 5.074 -21.844 -2.633 1 94.94 226 ILE A CA 1
ATOM 1676 C C . ILE A 1 226 ? 4.609 -21.469 -1.229 1 94.94 226 ILE A C 1
ATOM 1678 O O . ILE A 1 226 ? 4.055 -20.391 -1.019 1 94.94 226 ILE A O 1
ATOM 1682 N N . GLY A 1 227 ? 4.887 -22.203 -0.211 1 91.19 227 GLY A N 1
ATOM 1683 C CA . GLY A 1 227 ? 4.258 -22.031 1.088 1 91.19 227 GLY A CA 1
ATOM 1684 C C . GLY A 1 227 ? 5.141 -21.312 2.086 1 91.19 227 GLY A C 1
ATOM 1685 O O . GLY A 1 227 ? 4.652 -20.812 3.102 1 91.19 227 GLY A O 1
ATOM 1686 N N . SER A 1 228 ? 6.422 -21.422 2.014 1 89.62 228 SER A N 1
ATOM 1687 C CA . SER A 1 228 ? 7.34 -20.688 2.889 1 89.62 228 SER A CA 1
ATOM 1688 C C . SER A 1 228 ? 7.578 -19.281 2.389 1 89.62 228 SER A C 1
ATOM 1690 O O . SER A 1 228 ? 8.531 -19.016 1.654 1 89.62 228 SER A O 1
ATOM 1692 N N . THR A 1 229 ? 6.758 -18.359 2.879 1 88.81 229 THR A N 1
ATOM 1693 C CA . THR A 1 229 ? 6.82 -16.984 2.385 1 88.81 229 THR A CA 1
ATOM 1694 C C . THR A 1 229 ? 7.285 -16.031 3.484 1 88.81 229 THR A C 1
ATOM 1696 O O . THR A 1 229 ? 7.645 -14.891 3.209 1 88.81 229 THR A O 1
ATOM 1699 N N . LEU A 1 230 ? 7.289 -16.547 4.68 1 86.25 230 LEU A N 1
ATOM 1700 C CA . LEU A 1 230 ? 7.723 -15.789 5.852 1 86.25 230 LEU A CA 1
ATOM 1701 C C . LEU A 1 230 ? 8.898 -16.484 6.539 1 86.25 230 LEU A C 1
ATOM 1703 O O . LEU A 1 230 ? 9.117 -17.672 6.348 1 86.25 230 LEU A O 1
ATOM 1707 N N . PRO A 1 231 ? 9.578 -15.734 7.402 1 87.94 231 PRO A N 1
ATOM 1708 C CA . PRO A 1 231 ? 10.758 -16.297 8.055 1 87.94 231 PRO A CA 1
ATOM 1709 C C . PRO A 1 231 ? 10.43 -17.516 8.93 1 87.94 231 PRO A C 1
ATOM 1711 O O . PRO A 1 231 ? 11.266 -18.406 9.102 1 87.94 231 PRO A O 1
ATOM 1714 N N . GLU A 1 232 ? 9.211 -17.562 9.398 1 87.5 232 GLU A N 1
ATOM 1715 C CA . GLU A 1 232 ? 8.844 -18.625 10.328 1 87.5 232 GLU A CA 1
ATOM 1716 C C . GLU A 1 232 ? 8.281 -19.828 9.586 1 87.5 232 GLU A C 1
ATOM 1718 O O . GLU A 1 232 ? 8.055 -20.875 10.195 1 87.5 232 GLU A O 1
ATOM 1723 N N . GLN A 1 233 ? 8.102 -19.75 8.336 1 88.56 233 GLN A N 1
ATOM 1724 C CA . GLN A 1 233 ? 7.469 -20.812 7.559 1 88.56 233 GLN A CA 1
ATOM 1725 C C . GLN A 1 233 ? 8.508 -21.688 6.867 1 88.56 233 GLN A C 1
ATOM 1727 O O . GLN A 1 233 ? 9.5 -21.172 6.344 1 88.56 233 GLN A O 1
ATOM 1732 N N . ARG A 1 234 ? 8.25 -23.016 6.949 1 92.88 234 ARG A N 1
ATOM 1733 C CA . ARG A 1 234 ? 9.133 -23.984 6.312 1 92.88 234 ARG A CA 1
ATOM 1734 C C . ARG A 1 234 ? 8.352 -24.891 5.363 1 92.88 234 ARG A C 1
ATOM 1736 O O . ARG A 1 234 ? 7.23 -25.297 5.668 1 92.88 234 ARG A O 1
ATOM 1743 N N . GLU A 1 235 ? 9.016 -25.234 4.262 1 95.56 235 GLU A N 1
ATOM 1744 C CA . GLU A 1 235 ? 8.391 -26.141 3.311 1 95.56 235 GLU A CA 1
ATOM 1745 C C . GLU A 1 235 ? 9.406 -27.125 2.725 1 95.56 235 GLU A C 1
ATOM 1747 O O . GLU A 1 235 ? 9.086 -28.281 2.486 1 95.56 235 GLU A O 1
ATOM 1752 N N . VAL A 1 236 ? 10.672 -26.688 2.492 1 97 236 VAL A N 1
ATOM 1753 C CA . VAL A 1 236 ? 11.742 -27.547 2.01 1 97 236 VAL A CA 1
ATOM 1754 C C . VAL A 1 236 ? 12.953 -27.438 2.938 1 97 236 VAL A C 1
ATOM 1756 O O . VAL A 1 236 ? 13.102 -26.438 3.656 1 97 236 VAL A O 1
ATOM 1759 N N . ASP A 1 237 ? 13.797 -28.422 2.977 1 97.12 237 ASP A N 1
ATOM 1760 C CA . ASP A 1 237 ? 14.922 -28.438 3.902 1 97.12 237 ASP A CA 1
ATOM 1761 C C . ASP A 1 237 ? 16.203 -27.922 3.229 1 97.12 237 ASP A C 1
ATOM 1763 O O . ASP A 1 237 ? 16.219 -27.703 2.018 1 97.12 237 ASP A O 1
ATOM 1767 N N . PRO A 1 238 ? 17.219 -27.656 3.99 1 98.19 238 PRO A N 1
ATOM 1768 C CA . PRO A 1 238 ? 18.484 -27.156 3.445 1 98.19 238 PRO A CA 1
ATOM 1769 C C . PRO A 1 238 ? 19.078 -28.094 2.391 1 98.19 238 PRO A C 1
ATOM 1771 O O . PRO A 1 238 ? 19.734 -27.625 1.452 1 98.19 238 PRO A O 1
ATOM 1774 N N . GLU A 1 239 ? 18.875 -29.344 2.523 1 98.5 239 GLU A N 1
ATOM 1775 C CA . GLU A 1 239 ? 19.406 -30.297 1.56 1 98.5 239 GLU A CA 1
ATOM 1776 C C . GLU A 1 239 ? 18.781 -30.094 0.181 1 98.5 239 GLU A C 1
ATOM 1778 O O . GLU A 1 239 ? 19.469 -30.219 -0.838 1 98.5 239 GLU A O 1
ATOM 1783 N N . THR A 1 240 ? 17.469 -29.828 0.142 1 98.56 240 THR A N 1
ATOM 1784 C CA . THR A 1 240 ? 16.797 -29.5 -1.114 1 98.56 240 THR A CA 1
ATOM 1785 C C . THR A 1 240 ? 17.469 -28.297 -1.787 1 98.56 240 THR A C 1
ATOM 1787 O O . THR A 1 240 ? 17.734 -28.328 -2.992 1 98.56 240 THR A O 1
ATOM 1790 N N . ILE A 1 241 ? 17.781 -27.281 -0.996 1 98.62 241 ILE A N 1
ATOM 1791 C CA . ILE A 1 241 ? 18.422 -26.078 -1.494 1 98.62 241 ILE A CA 1
ATOM 1792 C C . ILE A 1 241 ? 19.844 -26.391 -1.961 1 98.62 241 ILE A C 1
ATOM 1794 O O . ILE A 1 241 ? 20.266 -25.969 -3.035 1 98.62 241 ILE A O 1
ATOM 1798 N N . ARG A 1 242 ? 20.531 -27.172 -1.183 1 98.38 242 ARG A N 1
ATOM 1799 C CA . ARG A 1 242 ? 21.906 -27.562 -1.515 1 98.38 242 ARG A CA 1
ATOM 1800 C C . ARG A 1 242 ? 21.953 -28.312 -2.842 1 98.38 242 ARG A C 1
ATOM 1802 O O . ARG A 1 242 ? 22.812 -28.047 -3.678 1 98.38 242 ARG A O 1
ATOM 1809 N N . ARG A 1 243 ? 21.078 -29.141 -3.105 1 98.31 243 ARG A N 1
ATOM 1810 C CA . ARG A 1 243 ? 21.125 -30.062 -4.238 1 98.31 243 ARG A CA 1
ATOM 1811 C C . ARG A 1 243 ? 20.594 -29.391 -5.504 1 98.31 243 ARG A C 1
ATOM 1813 O O . ARG A 1 243 ? 20.828 -29.875 -6.613 1 98.31 243 ARG A O 1
ATOM 1820 N N . ALA A 1 244 ? 19.844 -28.375 -5.34 1 98.5 244 ALA A N 1
ATOM 1821 C CA . ALA A 1 244 ? 19.359 -27.656 -6.516 1 98.5 244 ALA A CA 1
ATOM 1822 C C . ALA A 1 244 ? 20.5 -27.062 -7.316 1 98.5 244 ALA A C 1
ATOM 1824 O O . ALA A 1 244 ? 21.359 -26.359 -6.758 1 98.5 244 ALA A O 1
ATOM 1825 N N . ALA A 1 245 ? 20.531 -27.344 -8.578 1 97.69 245 ALA A N 1
ATOM 1826 C CA . ALA A 1 245 ? 21.516 -26.734 -9.469 1 97.69 245 ALA A CA 1
ATOM 1827 C C . ALA A 1 245 ? 21.125 -25.312 -9.836 1 97.69 245 ALA A C 1
ATOM 1829 O O . ALA A 1 245 ? 21.984 -24.484 -10.156 1 97.69 245 ALA A O 1
ATOM 1830 N N . LEU A 1 246 ? 19.875 -25.094 -9.781 1 97.75 246 LEU A N 1
ATOM 1831 C CA . LEU A 1 246 ? 19.266 -23.812 -10.125 1 97.75 246 LEU A CA 1
ATOM 1832 C C . LEU A 1 246 ? 18.047 -23.531 -9.234 1 97.75 246 LEU A C 1
ATOM 1834 O O . LEU A 1 246 ? 17.234 -24.422 -8.992 1 97.75 246 LEU A O 1
ATOM 1838 N N . ILE A 1 247 ? 18 -22.312 -8.703 1 98.5 247 ILE A N 1
ATOM 1839 C CA . ILE A 1 247 ? 16.844 -21.828 -7.953 1 98.5 247 ILE A CA 1
ATOM 1840 C C . ILE A 1 247 ? 16.25 -20.609 -8.648 1 98.5 247 ILE A C 1
ATOM 1842 O O . ILE A 1 247 ? 16.922 -19.578 -8.766 1 98.5 247 ILE A O 1
ATOM 1846 N N . VAL A 1 248 ? 15.062 -20.75 -9.141 1 98.31 248 VAL A N 1
ATOM 1847 C CA . VAL A 1 248 ? 14.336 -19.656 -9.766 1 98.31 248 VAL A CA 1
ATOM 1848 C C . VAL A 1 248 ? 13.336 -19.062 -8.766 1 98.31 248 VAL A C 1
ATOM 1850 O O . VAL A 1 248 ? 12.523 -19.797 -8.188 1 98.31 248 VAL A O 1
ATOM 1853 N N . ALA A 1 249 ? 13.398 -17.781 -8.562 1 97.69 249 ALA A N 1
ATOM 1854 C CA . ALA A 1 249 ? 12.539 -17.109 -7.59 1 97.69 249 ALA A CA 1
ATOM 1855 C C . ALA A 1 249 ? 11.711 -16.016 -8.258 1 97.69 249 ALA A C 1
ATOM 1857 O O . ALA A 1 249 ? 12.211 -15.297 -9.125 1 97.69 249 ALA A O 1
ATOM 1858 N N . ASP A 1 250 ? 10.461 -15.898 -7.828 1 96.56 250 ASP A N 1
ATOM 1859 C CA . ASP A 1 250 ? 9.641 -14.812 -8.359 1 96.56 250 ASP A CA 1
ATOM 1860 C C . ASP A 1 250 ? 10.125 -13.461 -7.848 1 96.56 250 ASP A C 1
ATOM 1862 O O . ASP A 1 250 ? 10.102 -12.469 -8.578 1 96.56 250 ASP A O 1
ATOM 1866 N N . MET A 1 251 ? 10.57 -13.453 -6.629 1 95.06 251 MET A N 1
ATOM 1867 C CA . MET A 1 251 ? 11.211 -12.305 -6 1 95.06 251 MET A CA 1
ATOM 1868 C C . MET A 1 251 ? 12.508 -12.711 -5.305 1 95.06 251 MET A C 1
ATOM 1870 O O . MET A 1 251 ? 12.508 -13.023 -4.113 1 95.06 251 MET A O 1
ATOM 1874 N N . PRO A 1 252 ? 13.633 -12.641 -6.031 1 95.56 252 PRO A N 1
ATOM 1875 C CA . PRO A 1 252 ? 14.875 -13.227 -5.523 1 95.56 252 PRO A CA 1
ATOM 1876 C C . PRO A 1 252 ? 15.281 -12.664 -4.164 1 95.56 252 PRO A C 1
ATOM 1878 O O . PRO A 1 252 ? 15.641 -13.422 -3.26 1 95.56 252 PRO A O 1
ATOM 1881 N N . GLU A 1 253 ? 15.203 -11.352 -3.941 1 94.38 253 GLU A N 1
ATOM 1882 C CA . GLU A 1 253 ? 15.641 -10.75 -2.684 1 94.38 253 GLU A CA 1
ATOM 1883 C C . GLU A 1 253 ? 14.734 -11.172 -1.529 1 94.38 253 GLU A C 1
ATOM 1885 O O . GLU A 1 253 ? 15.219 -11.508 -0.446 1 94.38 253 GLU A O 1
ATOM 1890 N N . GLU A 1 254 ? 13.492 -11.148 -1.764 1 94.44 254 GLU A N 1
ATOM 1891 C CA . GLU A 1 254 ? 12.555 -11.562 -0.721 1 94.44 254 GLU A CA 1
ATOM 1892 C C . GLU A 1 254 ? 12.672 -13.055 -0.427 1 94.44 254 GLU A C 1
ATOM 1894 O O . GLU A 1 254 ? 12.617 -13.469 0.731 1 94.44 254 GLU A O 1
ATOM 1899 N N . VAL A 1 255 ? 12.812 -13.844 -1.451 1 96.44 255 VAL A N 1
ATOM 1900 C CA . VAL A 1 255 ? 13.008 -15.281 -1.266 1 96.44 255 VAL A CA 1
ATOM 1901 C C . VAL A 1 255 ? 14.273 -15.531 -0.454 1 96.44 255 VAL A C 1
ATOM 1903 O O . VAL A 1 255 ? 14.258 -16.297 0.513 1 96.44 255 VAL A O 1
ATOM 1906 N N . ALA A 1 256 ? 15.312 -14.828 -0.795 1 96.75 256 ALA A N 1
ATOM 1907 C CA . ALA A 1 256 ? 16.625 -15.039 -0.187 1 96.75 256 ALA A CA 1
ATOM 1908 C C . ALA A 1 256 ? 16.625 -14.594 1.271 1 96.75 256 ALA A C 1
ATOM 1910 O O . ALA A 1 256 ? 17.266 -15.227 2.117 1 96.75 256 ALA A O 1
ATOM 1911 N N . HIS A 1 257 ? 15.836 -13.562 1.553 1 95.12 257 HIS A N 1
ATOM 1912 C CA . HIS A 1 257 ? 16.094 -12.914 2.834 1 95.12 257 HIS A CA 1
ATOM 1913 C C . HIS A 1 257 ? 14.883 -13.023 3.758 1 95.12 257 HIS A C 1
ATOM 1915 O O . HIS A 1 257 ? 14.992 -12.82 4.969 1 95.12 257 HIS A O 1
ATOM 1921 N N . ASP A 1 258 ? 13.75 -13.445 3.168 1 92.38 258 ASP A N 1
ATOM 1922 C CA . ASP A 1 258 ? 12.555 -13.312 3.996 1 92.38 258 ASP A CA 1
ATOM 1923 C C . ASP A 1 258 ? 11.883 -14.664 4.211 1 92.38 258 ASP A C 1
ATOM 1925 O O . ASP A 1 258 ? 10.844 -14.742 4.875 1 92.38 258 ASP A O 1
ATOM 1929 N N . THR A 1 259 ? 12.391 -15.719 3.738 1 94.19 259 THR A N 1
ATOM 1930 C CA . THR A 1 259 ? 11.703 -17 3.852 1 94.19 259 THR A CA 1
ATOM 1931 C C . THR A 1 259 ? 12.422 -17.906 4.848 1 94.19 259 THR A C 1
ATOM 1933 O O . THR A 1 259 ? 13.648 -17.906 4.934 1 94.19 259 THR A O 1
ATOM 1936 N N . GLY A 1 260 ? 11.609 -18.703 5.512 1 94.75 260 GLY A N 1
ATOM 1937 C CA . GLY A 1 260 ? 12.172 -19.625 6.477 1 94.75 260 GLY A CA 1
ATOM 1938 C C . GLY A 1 260 ? 13.07 -20.672 5.844 1 94.75 260 GLY A C 1
ATOM 1939 O O . GLY A 1 260 ? 14.086 -21.062 6.43 1 94.75 260 GLY A O 1
ATOM 1940 N N . ASP A 1 261 ? 12.766 -21.156 4.699 1 96.56 261 ASP A N 1
ATOM 1941 C CA . ASP A 1 261 ? 13.562 -22.156 3.984 1 96.56 261 ASP A CA 1
ATOM 1942 C C . ASP A 1 261 ? 14.984 -21.656 3.746 1 96.56 261 ASP A C 1
ATOM 1944 O O . ASP A 1 261 ? 15.953 -22.375 3.994 1 96.56 261 ASP A O 1
ATOM 1948 N N . MET A 1 262 ? 15.102 -20.406 3.312 1 97.75 262 MET A N 1
ATOM 1949 C CA . MET A 1 262 ? 16.406 -19.844 2.969 1 97.75 262 MET A CA 1
ATOM 1950 C C . MET A 1 262 ? 17.188 -19.484 4.223 1 97.75 262 MET A C 1
ATOM 1952 O O . MET A 1 262 ? 18.422 -19.578 4.246 1 97.75 262 MET A O 1
ATOM 1956 N N . HIS A 1 263 ? 16.5 -19.016 5.23 1 97.19 263 HIS A N 1
ATOM 1957 C CA . HIS A 1 263 ? 17.156 -18.828 6.516 1 97.19 263 HIS A CA 1
ATOM 1958 C C . HIS A 1 263 ? 17.781 -20.125 7.02 1 97.19 263 HIS A C 1
ATOM 1960 O O . HIS A 1 263 ? 18.938 -20.141 7.449 1 97.19 263 HIS A O 1
ATOM 1966 N N . ALA A 1 264 ? 17 -21.156 6.977 1 96.88 264 ALA A N 1
ATOM 1967 C CA . ALA A 1 264 ? 17.484 -22.453 7.426 1 96.88 264 ALA A CA 1
ATOM 1968 C C . ALA A 1 264 ? 18.688 -22.906 6.609 1 96.88 264 ALA A C 1
ATOM 1970 O O . ALA A 1 264 ? 19.641 -23.484 7.152 1 96.88 264 ALA A O 1
ATOM 1971 N N . ALA A 1 265 ? 18.641 -22.703 5.344 1 98.06 265 ALA A N 1
ATOM 1972 C CA . ALA A 1 265 ? 19.766 -23.031 4.477 1 98.06 265 ALA A CA 1
ATOM 1973 C C . ALA A 1 265 ? 21.016 -22.266 4.891 1 98.06 265 ALA A C 1
ATOM 1975 O O . ALA A 1 265 ? 22.094 -22.844 5.02 1 98.06 265 ALA A O 1
ATOM 1976 N N . ARG A 1 266 ? 20.859 -20.969 5.102 1 97.62 266 ARG A N 1
ATOM 1977 C CA . ARG A 1 266 ? 21.984 -20.141 5.535 1 97.62 266 ARG A CA 1
ATOM 1978 C C . ARG A 1 266 ? 22.547 -20.641 6.859 1 97.62 266 ARG A C 1
ATOM 1980 O O . ARG A 1 266 ? 23.766 -20.75 7.023 1 97.62 266 ARG A O 1
ATOM 1987 N N . ASP A 1 267 ? 21.688 -20.906 7.754 1 97.5 267 ASP A N 1
ATOM 1988 C CA . ASP A 1 267 ? 22.094 -21.391 9.062 1 97.5 267 ASP A CA 1
ATOM 1989 C C . ASP A 1 267 ? 22.859 -22.703 8.953 1 97.5 267 ASP A C 1
ATOM 1991 O O . ASP A 1 267 ? 23.75 -22.984 9.766 1 97.5 267 ASP A O 1
ATOM 1995 N N . ALA A 1 268 ? 22.547 -23.484 7.984 1 97.94 268 ALA A N 1
ATOM 1996 C CA . ALA A 1 268 ? 23.172 -24.781 7.758 1 97.94 268 ALA A CA 1
ATOM 1997 C C . ALA A 1 268 ? 24.438 -24.625 6.918 1 97.94 268 ALA A C 1
ATOM 1999 O O . ALA A 1 268 ? 25.062 -25.625 6.547 1 97.94 268 ALA A O 1
ATOM 2000 N N . GLY A 1 269 ? 24.688 -23.406 6.523 1 98 269 GLY A N 1
ATOM 2001 C CA . GLY A 1 269 ? 25.906 -23.125 5.762 1 98 269 GLY A CA 1
ATOM 2002 C C . GLY A 1 269 ? 25.75 -23.406 4.281 1 98 269 GLY A C 1
ATOM 2003 O O . GLY A 1 269 ? 26.75 -23.578 3.57 1 98 269 GLY A O 1
ATOM 2004 N N . VAL A 1 270 ? 24.562 -23.547 3.814 1 98.06 270 VAL A N 1
ATOM 2005 C CA . VAL A 1 270 ? 24.312 -23.797 2.402 1 98.06 270 VAL A CA 1
ATOM 2006 C C . VAL A 1 270 ? 24.234 -22.484 1.641 1 98.06 270 VAL A C 1
ATOM 2008 O O . VAL A 1 270 ? 23.359 -21.641 1.915 1 98.06 270 VAL A O 1
ATOM 2011 N N . SER A 1 271 ? 25.125 -22.312 0.664 1 96.69 271 SER A N 1
ATOM 2012 C CA . SER A 1 271 ? 25.109 -21.109 -0.167 1 96.69 271 SER A CA 1
ATOM 2013 C C . SER A 1 271 ? 24.188 -21.297 -1.374 1 96.69 271 SER A C 1
ATOM 2015 O O . SER A 1 271 ? 24.125 -22.375 -1.953 1 96.69 271 SER A O 1
ATOM 2017 N N . PHE A 1 272 ? 23.531 -20.234 -1.732 1 97.25 272 PHE A N 1
ATOM 2018 C CA . PHE A 1 272 ? 22.641 -20.328 -2.885 1 97.25 272 PHE A CA 1
ATOM 2019 C C . PHE A 1 272 ? 22.688 -19.047 -3.719 1 97.25 272 PHE A C 1
ATOM 2021 O O . PHE A 1 272 ? 21.938 -18.906 -4.688 1 97.25 272 PHE A O 1
ATOM 2028 N N . LYS A 1 273 ? 23.484 -18.109 -3.393 1 95.44 273 LYS A N 1
ATOM 2029 C CA . LYS A 1 273 ? 23.531 -16.812 -4.059 1 95.44 273 LYS A CA 1
ATOM 2030 C C . LYS A 1 273 ? 23.859 -16.953 -5.543 1 95.44 273 LYS A C 1
ATOM 2032 O O . LYS A 1 273 ? 23.234 -16.312 -6.391 1 95.44 273 LYS A O 1
ATOM 2037 N N . ASP A 1 274 ? 24.734 -17.828 -5.91 1 95.38 274 ASP A N 1
ATOM 2038 C CA . ASP A 1 274 ? 25.25 -17.938 -7.266 1 95.38 274 ASP A CA 1
ATOM 2039 C C . ASP A 1 274 ? 24.297 -18.75 -8.148 1 95.38 274 A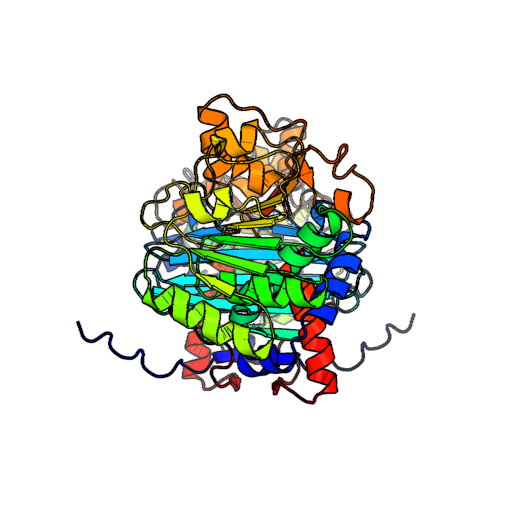SP A C 1
ATOM 2041 O O . ASP A 1 274 ? 24.484 -18.812 -9.367 1 95.38 274 ASP A O 1
ATOM 2045 N N . LYS A 1 275 ? 23.312 -19.406 -7.57 1 97.06 275 LYS A N 1
ATOM 2046 C CA . LYS A 1 275 ? 22.406 -20.234 -8.359 1 97.06 275 LYS A CA 1
ATOM 2047 C C . LYS A 1 275 ? 20.969 -19.703 -8.273 1 97.06 275 LYS A C 1
ATOM 2049 O O . LYS A 1 275 ? 20.031 -20.391 -8.672 1 97.06 275 LYS A O 1
ATOM 2054 N N . LEU A 1 276 ? 20.797 -18.547 -7.621 1 97.75 276 LEU A N 1
ATOM 2055 C CA . LEU A 1 276 ? 19.5 -17.906 -7.484 1 97.75 276 LEU A CA 1
ATOM 2056 C C . LEU A 1 276 ? 19.266 -16.906 -8.609 1 97.75 276 LEU A C 1
ATOM 2058 O O . LEU A 1 276 ? 20.016 -15.945 -8.766 1 97.75 276 LEU A O 1
ATOM 2062 N N . VAL A 1 277 ? 18.266 -17.172 -9.422 1 96.44 277 VAL A N 1
ATOM 2063 C CA . VAL A 1 277 ? 17.938 -16.266 -10.516 1 96.44 277 VAL A CA 1
ATOM 2064 C C . VAL A 1 277 ? 16.469 -15.875 -10.438 1 96.44 277 VAL A C 1
ATOM 2066 O O . VAL A 1 277 ? 15.68 -16.531 -9.75 1 96.44 277 VAL A O 1
ATOM 2069 N N . SER A 1 278 ? 16.094 -14.836 -11.148 1 96.56 278 SER A N 1
ATOM 2070 C CA . SER A 1 278 ? 14.711 -14.367 -11.102 1 96.56 278 SER A CA 1
ATOM 2071 C C . SER A 1 278 ? 13.852 -15.078 -12.141 1 96.56 278 SER A C 1
ATOM 2073 O O . SER A 1 278 ? 14.344 -15.469 -13.203 1 96.56 278 SER A O 1
ATOM 2075 N N . LEU A 1 279 ? 12.578 -15.266 -11.82 1 97.06 279 LEU A N 1
ATOM 2076 C CA . LEU A 1 279 ? 11.617 -15.781 -12.789 1 97.06 279 LEU A CA 1
ATOM 2077 C C . LEU A 1 279 ? 11.578 -14.906 -14.039 1 97.06 279 LEU A C 1
ATOM 2079 O O . LEU A 1 279 ? 11.477 -15.414 -15.156 1 97.06 279 LEU A O 1
ATOM 2083 N N . SER A 1 280 ? 11.648 -13.578 -13.836 1 96.31 280 SER A N 1
ATOM 2084 C CA . SER A 1 280 ? 11.648 -12.648 -14.961 1 96.31 280 SER A CA 1
ATOM 2085 C C . SER A 1 280 ? 12.82 -12.922 -15.906 1 96.31 280 SER A C 1
ATOM 2087 O O . SER A 1 280 ? 12.641 -12.969 -17.125 1 96.31 280 SER A O 1
ATOM 2089 N N . ASP A 1 281 ? 14.039 -13.133 -15.352 1 95.56 281 ASP A N 1
ATOM 2090 C CA . ASP A 1 281 ? 15.211 -13.43 -16.172 1 95.56 281 ASP A CA 1
ATOM 2091 C C . ASP A 1 281 ? 15.062 -14.766 -16.891 1 95.56 281 ASP A C 1
ATOM 2093 O O . ASP A 1 281 ? 15.516 -14.922 -18.016 1 95.56 281 ASP A O 1
ATOM 2097 N N . THR A 1 282 ? 14.453 -15.703 -16.234 1 95.62 282 THR A N 1
ATOM 2098 C CA . THR A 1 282 ? 14.234 -17.016 -16.828 1 95.62 282 THR A CA 1
ATOM 2099 C C . THR A 1 282 ? 13.25 -16.938 -17.984 1 95.62 282 THR A C 1
ATOM 2101 O O . THR A 1 282 ? 13.516 -17.469 -19.062 1 95.62 282 THR A O 1
ATOM 2104 N N . ILE A 1 283 ? 12.172 -16.219 -17.812 1 96.5 283 ILE A N 1
ATOM 2105 C CA . ILE A 1 283 ? 11.109 -16.156 -18.812 1 96.5 283 ILE A CA 1
ATOM 2106 C C . ILE A 1 283 ? 11.57 -15.273 -19.984 1 96.5 283 ILE A C 1
ATOM 2108 O O . ILE A 1 283 ? 11.273 -15.578 -21.141 1 96.5 283 ILE A O 1
ATOM 2112 N N . SER A 1 284 ? 12.305 -14.234 -19.719 1 94.62 284 SER A N 1
ATOM 2113 C CA . SER A 1 284 ? 12.766 -13.328 -20.766 1 94.62 284 SER A CA 1
ATOM 2114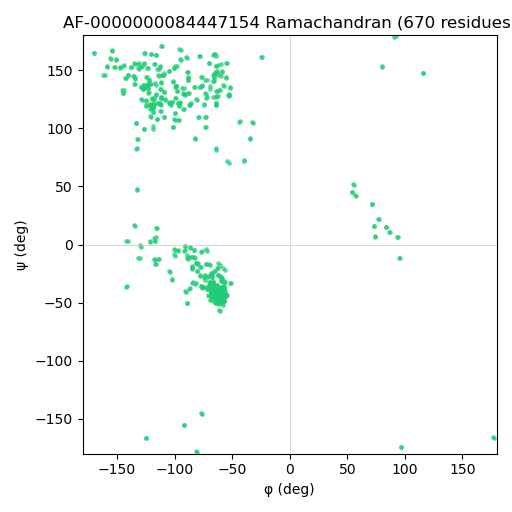 C C . SER A 1 284 ? 13.938 -13.922 -21.531 1 94.62 284 SER A C 1
ATOM 2116 O O . SER A 1 284 ? 14.297 -13.422 -22.609 1 94.62 284 SER A O 1
ATOM 2118 N N . GLY A 1 285 ? 14.609 -14.891 -20.969 1 93.31 285 GLY A N 1
ATOM 2119 C CA . GLY A 1 285 ? 15.773 -15.508 -21.578 1 93.31 285 GLY A CA 1
ATOM 2120 C C . GLY A 1 285 ? 17.078 -14.891 -21.141 1 93.31 285 GLY A C 1
ATOM 2121 O O . GLY A 1 285 ? 18.141 -15.25 -21.641 1 93.31 285 GLY A O 1
ATOM 2122 N N . ALA A 1 286 ? 17.031 -14.008 -20.203 1 92.56 286 ALA A N 1
ATOM 2123 C CA . ALA A 1 286 ? 18.234 -13.336 -19.719 1 92.56 286 ALA A CA 1
ATOM 2124 C C . ALA A 1 286 ? 19.062 -14.273 -18.844 1 92.56 286 ALA A C 1
ATOM 2126 O O . ALA A 1 286 ? 20.281 -14.094 -18.719 1 92.56 286 ALA A O 1
ATOM 2127 N N . ALA A 1 287 ? 18.453 -15.203 -18.188 1 91.12 287 ALA A N 1
ATOM 2128 C CA . ALA A 1 287 ? 19.141 -16.234 -17.422 1 91.12 287 ALA A CA 1
ATOM 2129 C C . ALA A 1 287 ? 18.906 -17.609 -18.016 1 91.12 287 ALA A C 1
ATOM 2131 O O . ALA A 1 287 ? 17.844 -17.891 -18.578 1 91.12 287 ALA A O 1
ATOM 2132 N N . ALA A 1 288 ? 19.891 -18.422 -17.797 1 85.25 288 ALA A N 1
ATOM 2133 C CA . ALA A 1 288 ? 19.766 -19.781 -18.281 1 85.25 288 ALA A CA 1
ATOM 2134 C C . ALA A 1 288 ? 18.844 -20.609 -17.391 1 85.25 288 ALA A C 1
ATOM 2136 O O . ALA A 1 288 ? 18.828 -20.422 -16.172 1 85.25 288 ALA A O 1
ATOM 2137 N N . GLY A 1 289 ? 18.016 -21.344 -18.016 1 87.38 289 GLY A N 1
ATOM 2138 C CA . GLY A 1 289 ? 17.25 -22.328 -17.266 1 87.38 289 GLY A CA 1
ATOM 2139 C C . GLY A 1 289 ? 18.047 -23.562 -16.906 1 87.38 289 GLY A C 1
ATOM 2140 O O . GLY A 1 289 ? 19.234 -23.469 -16.562 1 87.38 289 GLY A O 1
ATOM 2141 N N . ARG A 1 290 ? 17.391 -24.625 -16.906 1 91.56 290 ARG A N 1
ATOM 2142 C CA . ARG A 1 290 ? 18.047 -25.922 -16.703 1 91.56 290 ARG A CA 1
ATOM 2143 C C . ARG A 1 290 ? 19.203 -26.109 -17.672 1 91.56 290 ARG A C 1
ATOM 2145 O O . ARG A 1 290 ? 19.047 -25.922 -18.891 1 91.56 290 ARG A O 1
ATOM 2152 N N . ARG A 1 291 ? 20.375 -26.453 -17.172 1 91.56 291 ARG A N 1
ATOM 2153 C CA . ARG A 1 291 ? 21.562 -26.578 -18.016 1 91.56 291 ARG A CA 1
ATOM 2154 C C . ARG A 1 291 ? 21.703 -28.016 -18.547 1 91.56 291 ARG A C 1
ATOM 2156 O O . ARG A 1 291 ? 22.109 -28.219 -19.688 1 91.56 291 ARG A O 1
ATOM 2163 N N . THR A 1 292 ? 21.406 -28.969 -17.672 1 93.81 292 THR A N 1
ATOM 2164 C CA . THR A 1 292 ? 21.469 -30.375 -18.047 1 93.81 292 THR A CA 1
ATOM 2165 C C . THR A 1 292 ? 20.188 -31.094 -17.625 1 93.81 292 THR A C 1
ATOM 2167 O O . THR A 1 292 ? 19.547 -30.703 -16.641 1 93.81 292 THR A O 1
ATOM 2170 N N . PRO A 1 293 ? 19.844 -32.188 -18.266 1 93.12 293 PRO A N 1
ATOM 2171 C CA . PRO A 1 293 ? 18.625 -32.938 -17.922 1 93.12 293 PRO A CA 1
ATOM 2172 C C . PRO A 1 293 ? 18.656 -33.5 -16.516 1 93.12 293 PRO A C 1
ATOM 2174 O O . PRO A 1 293 ? 17.609 -33.781 -15.938 1 93.12 293 PRO A O 1
ATOM 2177 N N . GLU A 1 294 ? 19.844 -33.625 -15.961 1 95.81 294 GLU A N 1
ATOM 2178 C CA . GLU A 1 294 ? 19.984 -34.25 -14.648 1 95.81 294 GLU A CA 1
ATOM 2179 C C . GLU A 1 294 ? 19.859 -33.188 -13.531 1 95.81 294 GLU A C 1
ATOM 2181 O O . GLU A 1 294 ? 19.719 -33.562 -12.359 1 95.81 294 GLU A O 1
ATOM 2186 N N . ASP A 1 295 ? 19.844 -31.938 -13.875 1 97.06 295 ASP A N 1
ATOM 2187 C CA . ASP A 1 295 ? 19.781 -30.875 -12.875 1 97.06 295 ASP A CA 1
ATOM 2188 C C . ASP A 1 295 ? 18.484 -30.938 -12.078 1 97.06 295 ASP A C 1
ATOM 2190 O O . ASP A 1 295 ? 17.406 -31.062 -12.664 1 97.06 295 ASP A O 1
ATOM 2194 N N . ILE A 1 296 ? 18.625 -30.859 -10.789 1 97.88 296 ILE A N 1
ATOM 2195 C CA . ILE A 1 296 ? 17.469 -30.547 -9.953 1 97.88 296 ILE A CA 1
ATOM 2196 C C . ILE A 1 296 ? 17.219 -29.047 -9.945 1 97.88 296 ILE A C 1
ATOM 2198 O O . ILE A 1 296 ? 18.141 -28.266 -9.688 1 97.88 296 ILE A O 1
ATOM 2202 N N . VAL A 1 297 ? 16.047 -28.656 -10.289 1 98.19 297 VAL A N 1
ATOM 2203 C CA . VAL A 1 297 ? 15.695 -27.25 -10.344 1 98.19 297 VAL A CA 1
ATOM 2204 C C . VAL A 1 297 ? 14.609 -26.938 -9.32 1 98.19 297 VAL A C 1
ATOM 2206 O O . VAL A 1 297 ? 13.664 -27.719 -9.156 1 98.19 297 VAL A O 1
ATOM 2209 N N . LEU A 1 298 ? 14.742 -25.828 -8.617 1 98.38 298 LEU A N 1
ATOM 2210 C CA . LEU A 1 298 ? 13.781 -25.391 -7.609 1 98.38 298 LEU A CA 1
ATOM 2211 C C . LEU A 1 298 ? 13.156 -24.047 -7.996 1 98.38 298 LEU A C 1
ATOM 2213 O O . LEU A 1 298 ? 13.867 -23.078 -8.273 1 98.38 298 LEU A O 1
ATOM 2217 N N . TYR A 1 299 ? 11.867 -24.016 -8.125 1 98.31 299 TYR A N 1
ATOM 2218 C CA . TYR A 1 299 ? 11.133 -22.766 -8.172 1 98.31 299 TYR A CA 1
ATOM 2219 C C . TYR A 1 299 ? 10.594 -22.391 -6.793 1 98.31 299 TYR A C 1
ATOM 2221 O O . TYR A 1 299 ? 9.867 -23.172 -6.168 1 98.31 299 TYR A O 1
ATOM 2229 N N . LYS A 1 300 ? 10.953 -21.266 -6.301 1 97.81 300 LYS A N 1
ATOM 2230 C CA . LYS A 1 300 ? 10.523 -20.766 -4.992 1 97.81 300 LYS A CA 1
ATOM 2231 C C . LYS A 1 300 ? 9.766 -19.453 -5.117 1 97.81 300 LYS A C 1
ATOM 2233 O O . LYS A 1 300 ? 10.281 -18.484 -5.672 1 97.81 300 LYS A O 1
ATOM 2238 N N . SER A 1 301 ? 8.594 -19.484 -4.551 1 97.06 301 SER A N 1
ATOM 2239 C CA . SER A 1 301 ? 7.727 -18.312 -4.742 1 97.06 301 SER A CA 1
ATOM 2240 C C . SER A 1 301 ? 7.316 -17.703 -3.406 1 97.06 301 SER A C 1
ATOM 2242 O O . SER A 1 301 ? 7.035 -18.438 -2.447 1 97.06 301 SER A O 1
ATOM 2244 N N . VAL A 1 302 ? 7.316 -16.391 -3.322 1 95.75 302 VAL A N 1
ATOM 2245 C CA . VAL A 1 302 ? 6.738 -15.664 -2.195 1 95.75 302 VAL A CA 1
ATOM 2246 C C . VAL A 1 302 ? 5.578 -14.797 -2.68 1 95.75 302 VAL A C 1
ATOM 2248 O O . VAL A 1 302 ? 4.902 -14.141 -1.877 1 95.75 302 VAL A O 1
ATOM 2251 N N . GLY A 1 303 ? 5.262 -14.883 -3.938 1 96.25 303 GLY A N 1
ATOM 2252 C CA . GLY A 1 303 ? 4.277 -13.984 -4.516 1 96.25 303 GLY A CA 1
ATOM 2253 C C . GLY A 1 303 ? 4.844 -12.617 -4.844 1 96.25 303 GLY A C 1
ATOM 2254 O O . GLY A 1 303 ? 5.824 -12.18 -4.242 1 96.25 303 GLY A O 1
ATOM 2255 N N . ALA A 1 304 ? 4.254 -11.945 -5.82 1 96.62 304 ALA A N 1
ATOM 2256 C CA . ALA A 1 304 ? 4.703 -10.625 -6.258 1 96.62 304 ALA A CA 1
ATOM 2257 C C . ALA A 1 304 ? 3.523 -9.773 -6.727 1 96.62 304 ALA A C 1
ATOM 2259 O O . ALA A 1 304 ? 2.539 -10.305 -7.25 1 96.62 304 ALA A O 1
ATOM 2260 N N . ALA A 1 305 ? 3.705 -8.469 -6.594 1 98.12 305 ALA A N 1
ATOM 2261 C CA . ALA A 1 305 ? 2.689 -7.547 -7.094 1 98.12 305 ALA A CA 1
ATOM 2262 C C . ALA A 1 305 ? 2.443 -7.758 -8.586 1 98.12 305 ALA A C 1
ATOM 2264 O O . ALA A 1 305 ? 1.312 -7.625 -9.055 1 98.12 305 ALA A O 1
ATOM 2265 N N . LEU A 1 306 ? 3.469 -8.078 -9.297 1 98.25 306 LEU A N 1
ATOM 2266 C CA . LEU A 1 306 ? 3.34 -8.32 -10.734 1 98.25 306 LEU A CA 1
ATOM 2267 C C . LEU A 1 306 ? 2.279 -9.375 -11.016 1 98.25 306 LEU A C 1
ATOM 2269 O O . LEU A 1 306 ? 1.47 -9.219 -11.93 1 98.25 306 LEU A O 1
ATOM 2273 N N . GLN A 1 307 ? 2.309 -10.422 -10.227 1 98.81 307 GLN A N 1
ATOM 2274 C CA . GLN A 1 307 ? 1.379 -11.531 -10.406 1 98.81 307 GLN A CA 1
ATOM 2275 C C . GLN A 1 307 ? -0.056 -11.102 -10.117 1 98.81 307 GLN A C 1
ATOM 2277 O O . GLN A 1 307 ? -0.962 -11.367 -10.914 1 98.81 307 GLN A O 1
ATOM 2282 N N . ASP A 1 308 ? -0.273 -10.414 -9.047 1 98.75 308 ASP A N 1
ATOM 2283 C CA . ASP A 1 308 ? -1.588 -9.93 -8.641 1 98.75 308 ASP A CA 1
ATOM 2284 C C . ASP A 1 308 ? -2.164 -8.977 -9.688 1 98.75 308 ASP A C 1
ATOM 2286 O O . ASP A 1 308 ? -3.307 -9.133 -10.117 1 98.75 308 ASP A O 1
ATOM 2290 N N . LEU A 1 309 ? -1.368 -8.023 -10.078 1 98.81 309 LEU A N 1
ATOM 2291 C CA . LEU A 1 309 ? -1.825 -6.988 -11 1 98.81 309 LEU A CA 1
ATOM 2292 C C . LEU A 1 309 ? -2.127 -7.578 -12.375 1 98.81 309 LEU A C 1
ATOM 2294 O O . LEU A 1 309 ? -3.113 -7.199 -13.008 1 98.81 309 LEU A O 1
ATOM 2298 N N . THR A 1 310 ? -1.278 -8.508 -12.805 1 98.81 310 THR A N 1
ATOM 2299 C CA . THR A 1 310 ? -1.45 -9.109 -14.117 1 98.81 310 THR A CA 1
ATOM 2300 C C . THR A 1 310 ? -2.762 -9.891 -14.188 1 98.81 310 THR A C 1
ATOM 2302 O O . THR A 1 310 ? -3.566 -9.68 -15.102 1 98.81 310 THR A O 1
ATOM 2305 N N . VAL A 1 311 ? -2.988 -10.711 -13.234 1 98.88 311 VAL A N 1
ATOM 2306 C CA . VAL A 1 311 ? -4.184 -11.547 -13.242 1 98.88 311 VAL A CA 1
ATOM 2307 C C . VAL A 1 311 ? -5.418 -10.695 -12.969 1 98.88 311 VAL A C 1
ATOM 2309 O O . VAL A 1 311 ? -6.473 -10.898 -13.57 1 98.88 311 VAL A O 1
ATOM 2312 N N . ALA A 1 312 ? -5.316 -9.719 -12.086 1 98.88 312 ALA A N 1
ATOM 2313 C CA . ALA A 1 312 ? -6.422 -8.805 -11.82 1 98.88 312 ALA A CA 1
ATOM 2314 C C . ALA A 1 312 ? -6.801 -8.023 -13.07 1 98.88 312 ALA A C 1
ATOM 2316 O O . ALA A 1 312 ? -7.988 -7.859 -13.375 1 98.88 312 ALA A O 1
ATOM 2317 N N . ALA A 1 313 ? -5.805 -7.531 -13.789 1 98.75 313 ALA A N 1
ATOM 2318 C CA . ALA A 1 313 ? -6.062 -6.777 -15.016 1 98.75 313 ALA A CA 1
ATOM 2319 C C . ALA A 1 313 ? -6.746 -7.656 -16.062 1 98.75 313 ALA A C 1
ATOM 2321 O O . ALA A 1 313 ? -7.664 -7.207 -16.75 1 98.75 313 ALA A O 1
ATOM 2322 N N . MET A 1 314 ? -6.266 -8.852 -16.203 1 98.75 314 MET A N 1
ATOM 2323 C CA . MET A 1 314 ? -6.898 -9.789 -17.125 1 98.75 314 MET A CA 1
ATOM 2324 C C . MET A 1 314 ? -8.359 -10.016 -16.75 1 98.75 314 MET A C 1
ATOM 2326 O O . MET A 1 314 ? -9.234 -9.969 -17.625 1 98.75 314 MET A O 1
ATOM 2330 N N . CYS A 1 315 ? -8.641 -10.258 -15.469 1 98.81 315 CYS A N 1
ATOM 2331 C CA . CYS A 1 315 ? -10.008 -10.461 -15.008 1 98.81 315 CYS A CA 1
ATOM 2332 C C . CYS A 1 315 ? -10.859 -9.219 -15.258 1 98.81 315 CYS A C 1
ATOM 2334 O O . CYS A 1 315 ? -12.039 -9.336 -15.594 1 98.81 315 CYS A O 1
ATOM 2336 N N . LEU A 1 316 ? -10.273 -8.039 -15.062 1 98.56 316 LEU A N 1
ATOM 2337 C CA . LEU A 1 316 ? -10.992 -6.797 -15.32 1 98.56 316 LEU A CA 1
ATOM 2338 C C . LEU A 1 316 ? -11.422 -6.703 -16.781 1 98.56 316 LEU A C 1
ATOM 2340 O O . LEU A 1 316 ? -12.578 -6.391 -17.078 1 98.56 316 LEU A O 1
ATOM 2344 N N . GLU A 1 317 ? -10.484 -6.961 -17.672 1 98.25 317 GLU A N 1
ATOM 2345 C CA . GLU A 1 317 ? -10.789 -6.922 -19.094 1 98.25 317 GLU A CA 1
ATOM 2346 C C . GLU A 1 317 ? -11.898 -7.906 -19.453 1 98.25 317 GLU A C 1
ATOM 2348 O O . GLU A 1 317 ? -12.859 -7.547 -20.141 1 98.25 317 GLU A O 1
ATOM 2353 N N . ARG A 1 318 ? -11.812 -9.078 -18.984 1 98.5 318 ARG A N 1
ATOM 2354 C CA . ARG A 1 318 ? -12.797 -10.109 -19.297 1 98.5 318 ARG A CA 1
ATOM 2355 C C . ARG A 1 318 ? -14.141 -9.789 -18.656 1 98.5 318 ARG A C 1
ATOM 2357 O O . ARG A 1 318 ? -15.195 -10.055 -19.234 1 98.5 318 ARG A O 1
ATOM 2364 N N . ALA A 1 319 ? -14.109 -9.289 -17.438 1 98.25 319 ALA A N 1
ATOM 2365 C CA . ALA A 1 319 ? -15.344 -8.891 -16.766 1 98.25 319 ALA A CA 1
ATOM 2366 C C . ALA A 1 319 ? -16.109 -7.852 -17.594 1 98.25 319 ALA A C 1
ATOM 2368 O O . ALA A 1 319 ? -17.328 -7.914 -17.703 1 98.25 319 ALA A O 1
ATOM 2369 N N . GLY A 1 320 ? -15.359 -6.91 -18.141 1 96.69 320 GLY A N 1
ATOM 2370 C CA . GLY A 1 320 ? -15.977 -5.945 -19.031 1 96.69 320 GLY A CA 1
ATOM 2371 C C . GLY A 1 320 ? -16.672 -6.59 -20.234 1 96.69 320 GLY A C 1
ATOM 2372 O O . GLY A 1 320 ? -17.812 -6.254 -20.547 1 96.69 320 GLY A O 1
ATOM 2373 N N . ALA A 1 321 ? -16.016 -7.516 -20.828 1 97.06 321 ALA A N 1
ATOM 2374 C CA . ALA A 1 321 ? -16.531 -8.203 -22 1 97.06 321 ALA A CA 1
ATOM 2375 C C . ALA A 1 321 ? -17.75 -9.055 -21.641 1 97.06 321 ALA A C 1
ATOM 2377 O O . ALA A 1 321 ? -18.656 -9.211 -22.453 1 97.06 321 ALA A O 1
ATOM 2378 N N . LEU A 1 322 ? -17.812 -9.5 -20.406 1 97.69 322 LEU A N 1
ATOM 2379 C CA . LEU A 1 322 ? -18.859 -10.43 -20 1 97.69 322 LEU A CA 1
ATOM 2380 C C . LEU A 1 322 ? -19.969 -9.688 -19.25 1 97.69 322 LEU A C 1
ATOM 2382 O O . LEU A 1 322 ? -20.969 -10.297 -18.875 1 97.69 322 LEU A O 1
ATOM 2386 N N . GLY A 1 323 ? -19.797 -8.414 -19.016 1 97.38 323 GLY A N 1
ATOM 2387 C CA . GLY A 1 323 ? -20.781 -7.613 -18.312 1 97.38 323 GLY A CA 1
ATOM 2388 C C . GLY A 1 323 ? -20.859 -7.941 -16.828 1 97.38 323 GLY A C 1
ATOM 2389 O O . GLY A 1 323 ? -21.953 -7.977 -16.25 1 97.38 323 GLY A O 1
ATOM 2390 N N . LEU A 1 324 ? -19.766 -8.273 -16.234 1 97.5 324 LEU A N 1
ATOM 2391 C CA . LEU A 1 324 ? -19.703 -8.625 -14.82 1 97.5 324 LEU A CA 1
ATOM 2392 C C . LEU A 1 324 ? -19.328 -7.41 -13.977 1 97.5 324 LEU A C 1
ATOM 2394 O O . LEU A 1 324 ? -18.734 -6.457 -14.492 1 97.5 324 LEU A O 1
ATOM 2398 N N . GLY A 1 325 ? -19.656 -7.469 -12.664 1 95.44 325 GLY A N 1
ATOM 2399 C CA . GLY A 1 325 ? -19.234 -6.441 -11.727 1 95.44 325 GLY A CA 1
ATOM 2400 C C . GLY A 1 325 ? -20.266 -5.332 -11.562 1 95.44 325 GLY A C 1
ATOM 2401 O O . GLY A 1 325 ? -21.359 -5.414 -12.109 1 95.44 325 GLY A O 1
ATOM 2402 N N . ARG A 1 326 ? -19.953 -4.395 -10.727 1 92.75 326 ARG A N 1
ATOM 2403 C CA . ARG A 1 326 ? -20.766 -3.217 -10.453 1 92.75 326 ARG A CA 1
ATOM 2404 C C . ARG A 1 326 ? -20.031 -1.937 -10.828 1 92.75 326 ARG A C 1
ATOM 2406 O O . ARG A 1 326 ? -18.922 -1.697 -10.367 1 92.75 326 ARG A O 1
ATOM 2413 N N . SER A 1 327 ? -20.641 -1.166 -11.641 1 92.62 327 SER A N 1
ATOM 2414 C CA . SER A 1 327 ? -20.062 0.118 -12.023 1 92.62 327 SER A CA 1
ATOM 2415 C C . SER A 1 327 ? -20.453 1.216 -11.039 1 92.62 327 SER A C 1
ATOM 2417 O O . SER A 1 327 ? -21.609 1.342 -10.672 1 92.62 327 SER A O 1
ATOM 2419 N N . ILE A 1 328 ? -19.438 1.928 -10.617 1 88.38 328 ILE A N 1
ATOM 2420 C CA . ILE A 1 328 ? -19.719 3.064 -9.75 1 88.38 328 ILE A CA 1
ATOM 2421 C C . ILE A 1 328 ? -19.188 4.348 -10.383 1 88.38 328 ILE A C 1
ATOM 2423 O O . ILE A 1 328 ? -18.125 4.344 -11 1 88.38 328 ILE A O 1
ATOM 2427 N N . PRO A 1 329 ? -20.047 5.43 -10.266 1 84.94 329 PRO A N 1
ATOM 2428 C CA . PRO A 1 329 ? -19.547 6.691 -10.82 1 84.94 329 PRO A CA 1
ATOM 2429 C C . PRO A 1 329 ? -18.188 7.09 -10.242 1 84.94 329 PRO A C 1
ATOM 2431 O O . PRO A 1 329 ? -17.812 6.645 -9.148 1 84.94 329 PRO A O 1
ATOM 2434 N N . ALA A 1 330 ? -17.516 7.859 -11 1 81.44 330 ALA A N 1
ATOM 2435 C CA . ALA A 1 330 ? -16.172 8.281 -10.625 1 81.44 330 ALA A CA 1
ATOM 2436 C C . ALA A 1 330 ? -16.203 9.133 -9.359 1 81.44 330 ALA A C 1
ATOM 2438 O O . ALA A 1 330 ? -16.234 10.359 -9.43 1 81.44 330 ALA A O 1
ATOM 2439 N N . VAL A 1 331 ? -16.266 8.43 -8.281 1 75.25 331 VAL A N 1
ATOM 2440 C CA . VAL A 1 331 ? -16.281 9.117 -6.992 1 75.25 331 VAL A CA 1
ATOM 2441 C C . VAL A 1 331 ? -14.859 9.445 -6.555 1 75.25 331 VAL A C 1
ATOM 2443 O O . VAL A 1 331 ? -14.617 10.5 -5.965 1 75.25 331 VAL A O 1
ATOM 2446 N N . ILE A 1 332 ? -13.953 8.641 -6.898 1 81.31 332 ILE A N 1
ATOM 2447 C CA . ILE A 1 332 ? -12.523 8.883 -6.738 1 81.31 332 ILE A CA 1
ATOM 2448 C C . ILE A 1 332 ? -11.922 9.312 -8.07 1 81.31 332 ILE A C 1
ATOM 2450 O O . ILE A 1 332 ? -11.758 8.492 -8.977 1 81.31 332 ILE A O 1
ATOM 2454 N N . GLN A 1 333 ? -11.711 10.617 -8.188 1 81.75 333 GLN A N 1
ATOM 2455 C CA . GLN A 1 333 ? -11.344 11.164 -9.484 1 81.75 333 GLN A CA 1
ATOM 2456 C C . GLN A 1 333 ? -9.906 11.672 -9.484 1 81.75 333 GLN A C 1
ATOM 2458 O O . GLN A 1 333 ? -9.461 12.273 -8.5 1 81.75 333 GLN A O 1
ATOM 2463 N N . ALA A 1 334 ? -9.289 11.383 -10.594 1 83.56 334 ALA A N 1
ATOM 2464 C CA . ALA A 1 334 ? -7.961 11.961 -10.773 1 83.56 334 ALA A CA 1
ATOM 2465 C C . ALA A 1 334 ? -8.016 13.484 -10.781 1 83.56 334 ALA A C 1
ATOM 2467 O O . ALA A 1 334 ? -8.898 14.078 -11.414 1 83.56 334 ALA A O 1
ATOM 2468 N N . ALA A 1 335 ? -7.125 14.055 -10.031 1 80.81 335 ALA A N 1
ATOM 2469 C CA . ALA A 1 335 ? -7.035 15.516 -9.953 1 80.81 335 ALA A CA 1
ATOM 2470 C C . ALA A 1 335 ? -5.832 16.031 -10.742 1 80.81 335 ALA A C 1
ATOM 2472 O O . ALA A 1 335 ? -4.801 15.359 -10.828 1 80.81 335 ALA A O 1
ATOM 2473 N N . GLN A 1 336 ? -5.965 17.219 -11.273 1 76.94 336 GLN A N 1
ATOM 2474 C CA . GLN A 1 336 ? -4.855 17.859 -11.969 1 76.94 336 GLN A CA 1
ATOM 2475 C C . GLN A 1 336 ? -3.789 18.344 -10.984 1 76.94 336 GLN A C 1
ATOM 2477 O O . GLN A 1 336 ? -4.109 18.906 -9.938 1 76.94 336 GLN A O 1
ATOM 2482 N N . LYS A 1 337 ? -2.531 17.969 -11.305 1 73.62 337 LYS A N 1
ATOM 2483 C CA . LYS A 1 337 ? -1.431 18.344 -10.422 1 73.62 337 LYS A CA 1
ATOM 2484 C C . LYS A 1 337 ? -0.289 18.984 -11.203 1 73.62 337 LYS A C 1
ATOM 2486 O O . LYS A 1 337 ? -0.105 18.688 -12.391 1 73.62 337 LYS A O 1
ATOM 2491 N N . MET B 1 1 ? -17.172 -24.812 20.672 1 26.94 1 MET B N 1
ATOM 2492 C CA . MET B 1 1 ? -17.203 -23.359 20.672 1 26.94 1 MET B CA 1
ATOM 2493 C C . MET B 1 1 ? -17.828 -22.828 19.375 1 26.94 1 MET B C 1
ATOM 2495 O O . MET B 1 1 ? -17.484 -23.281 18.281 1 26.94 1 MET B O 1
ATOM 2499 N N . ASN B 1 2 ? -19.031 -22.359 19.5 1 29.62 2 ASN B N 1
ATOM 2500 C CA . ASN B 1 2 ? -19.953 -21.859 18.484 1 29.62 2 ASN B CA 1
ATOM 2501 C C . ASN B 1 2 ? -19.312 -20.781 17.625 1 29.62 2 ASN B C 1
ATOM 2503 O O . ASN B 1 2 ? -18.969 -19.703 18.125 1 29.62 2 ASN B O 1
ATOM 2507 N N . HIS B 1 3 ? -18.422 -21.156 16.844 1 37.66 3 HIS B N 1
ATOM 2508 C CA . HIS B 1 3 ? -17.875 -20.172 15.906 1 37.66 3 HIS B CA 1
ATOM 2509 C C . HIS B 1 3 ? -18.984 -19.281 15.359 1 37.66 3 HIS B C 1
ATOM 2511 O O . HIS B 1 3 ? -19.875 -19.75 14.648 1 37.66 3 HIS B O 1
ATOM 2517 N N . ALA B 1 4 ? -19.406 -18.422 16.297 1 38.53 4 ALA B N 1
ATOM 2518 C CA . ALA B 1 4 ? -20.453 -17.469 15.938 1 38.53 4 ALA B CA 1
ATOM 2519 C C . ALA B 1 4 ? -20.344 -17.062 14.469 1 38.53 4 ALA B C 1
ATOM 2521 O O . ALA B 1 4 ? -19.25 -16.781 13.977 1 38.53 4 ALA B O 1
ATOM 2522 N N . ASP B 1 5 ? -21.125 -17.516 13.719 1 45.59 5 ASP B N 1
ATOM 2523 C CA . ASP B 1 5 ? -21.328 -17.094 12.328 1 45.59 5 ASP B CA 1
ATOM 2524 C C . ASP B 1 5 ? -21.109 -15.594 12.164 1 45.59 5 ASP B C 1
ATOM 2526 O O . ASP B 1 5 ? -21.75 -14.789 12.836 1 45.59 5 ASP B O 1
ATOM 2530 N N . PRO B 1 6 ? -19.906 -15.172 11.836 1 53.88 6 PRO B N 1
ATOM 2531 C CA . PRO B 1 6 ? -19.75 -13.719 11.758 1 53.88 6 PRO B CA 1
ATOM 2532 C C . PRO B 1 6 ? -20.906 -13.039 11.031 1 53.88 6 PRO B C 1
ATOM 2534 O O . PRO B 1 6 ? -21.562 -13.664 10.188 1 53.88 6 PRO B O 1
ATOM 2537 N N . GLY B 1 7 ? -21.828 -12.352 11.719 1 57.72 7 GLY B N 1
ATOM 2538 C CA . GLY B 1 7 ? -22.859 -11.555 11.07 1 57.72 7 GLY B CA 1
ATOM 2539 C C . GLY B 1 7 ? -22.469 -11.094 9.68 1 57.72 7 GLY B C 1
ATOM 2540 O O . GLY B 1 7 ? -21.344 -11.328 9.234 1 57.72 7 GLY B O 1
ATOM 2541 N N . PRO B 1 8 ? -23.469 -10.703 8.859 1 68.56 8 PRO B N 1
ATOM 2542 C CA . PRO B 1 8 ? -23.219 -10.258 7.488 1 68.56 8 PRO B CA 1
ATOM 2543 C C . PRO B 1 8 ? -22.156 -9.164 7.41 1 68.56 8 PRO B C 1
ATOM 2545 O O . PRO B 1 8 ? -22.016 -8.359 8.336 1 68.56 8 PRO B O 1
ATOM 2548 N N . ALA B 1 9 ? -21.281 -9.312 6.492 1 81.12 9 ALA B N 1
ATOM 2549 C CA . ALA B 1 9 ? -20.281 -8.281 6.258 1 81.12 9 ALA B CA 1
ATOM 2550 C C . ALA B 1 9 ? -20.922 -6.914 6.062 1 81.12 9 ALA B C 1
ATOM 2552 O O . ALA B 1 9 ? -21.938 -6.797 5.371 1 81.12 9 ALA B O 1
ATOM 2553 N N . PRO B 1 10 ? -20.5 -5.898 6.789 1 87.12 10 PRO B N 1
ATOM 2554 C CA . PRO B 1 10 ? -21.062 -4.559 6.617 1 87.12 10 PRO B CA 1
ATOM 2555 C C . PRO B 1 10 ? -20.875 -4.012 5.203 1 87.12 10 PRO B C 1
ATOM 2557 O O . PRO B 1 10 ? -19.969 -4.457 4.488 1 87.12 10 PRO B O 1
ATOM 2560 N N . ASP B 1 11 ? -21.75 -3.121 4.867 1 92.25 11 ASP B N 1
ATOM 2561 C CA . ASP B 1 11 ? -21.562 -2.391 3.617 1 92.25 11 ASP B CA 1
ATOM 2562 C C . ASP B 1 11 ? -20.281 -1.547 3.658 1 92.25 11 ASP B C 1
ATOM 2564 O O . ASP B 1 11 ? -19.797 -1.205 4.738 1 92.25 11 ASP B O 1
ATOM 2568 N N . THR B 1 12 ? -19.703 -1.378 2.564 1 94.56 12 THR B N 1
ATOM 2569 C CA . THR B 1 12 ? -18.578 -0.464 2.412 1 94.56 12 THR B CA 1
ATOM 2570 C C . THR B 1 12 ? -19.062 0.926 2.01 1 94.56 12 THR B C 1
ATOM 2572 O O . THR B 1 12 ? -19.875 1.065 1.096 1 94.56 12 THR B O 1
ATOM 2575 N N . LEU B 1 13 ? -18.625 1.908 2.701 1 96 13 LEU B N 1
ATOM 2576 C CA . LEU B 1 13 ? -19 3.279 2.367 1 96 13 LEU B CA 1
ATOM 2577 C C . LEU B 1 13 ? -17.969 3.914 1.448 1 96 13 LEU B C 1
ATOM 2579 O O . LEU B 1 13 ? -16.766 3.844 1.72 1 96 13 LEU B O 1
ATOM 2583 N N . ILE B 1 14 ? -18.406 4.508 0.35 1 95.69 14 ILE B N 1
ATOM 2584 C CA . ILE B 1 14 ? -17.531 5.25 -0.555 1 95.69 14 ILE B CA 1
ATOM 2585 C C . ILE B 1 14 ? -17.703 6.75 -0.321 1 95.69 14 ILE B C 1
ATOM 2587 O O . ILE B 1 14 ? -18.812 7.277 -0.411 1 95.69 14 ILE B O 1
ATOM 2591 N N . LEU B 1 15 ? -16.672 7.422 -0.019 1 97.06 15 LEU B N 1
ATOM 2592 C CA . LEU B 1 15 ? -16.688 8.867 0.165 1 97.06 15 LEU B CA 1
ATOM 2593 C C . LEU B 1 15 ? -15.891 9.562 -0.935 1 97.06 15 LEU B C 1
ATOM 2595 O O . LEU B 1 15 ? -14.672 9.391 -1.034 1 97.06 15 LEU B O 1
ATOM 2599 N N . GLY B 1 16 ? -16.547 10.336 -1.753 1 95.06 16 GLY B N 1
ATOM 2600 C CA . GLY B 1 16 ? -15.852 11.18 -2.721 1 95.06 16 GLY B CA 1
ATOM 2601 C C . GLY B 1 16 ? -15.336 12.469 -2.125 1 95.06 16 GLY B C 1
ATOM 2602 O O . GLY B 1 16 ? -15.445 12.695 -0.917 1 95.06 16 GLY B O 1
ATOM 2603 N N . SER B 1 17 ? -14.758 13.281 -2.945 1 93.75 17 SER B N 1
ATOM 2604 C CA . SER B 1 17 ? -14.148 14.531 -2.496 1 93.75 17 SER B CA 1
ATOM 2605 C C . SER B 1 17 ? -15.172 15.43 -1.81 1 93.75 17 SER B C 1
ATOM 2607 O O . SER B 1 17 ? -14.891 16.016 -0.762 1 93.75 17 SER B O 1
ATOM 2609 N N . ALA B 1 18 ? -16.328 15.562 -2.393 1 95.5 18 ALA B N 1
ATOM 2610 C CA . ALA B 1 18 ? -17.359 16.422 -1.833 1 95.5 18 ALA B CA 1
ATOM 2611 C C . ALA B 1 18 ? -17.812 15.922 -0.465 1 95.5 18 ALA B C 1
ATOM 2613 O O . ALA B 1 18 ? -18.094 16.719 0.433 1 95.5 18 ALA B O 1
ATOM 2614 N N . ASP B 1 19 ? -17.969 14.57 -0.337 1 97.44 19 ASP B N 1
ATOM 2615 C CA . ASP B 1 19 ? -18.344 13.984 0.946 1 97.44 19 ASP B CA 1
ATOM 2616 C C . ASP B 1 19 ? -17.297 14.297 2.018 1 97.44 19 ASP B C 1
ATOM 2618 O O . ASP B 1 19 ? -17.656 14.633 3.15 1 97.44 19 ASP B O 1
ATOM 2622 N N . VAL B 1 20 ? -15.992 14.195 1.659 1 98.06 20 VAL B N 1
ATOM 2623 C CA . VAL B 1 20 ? -14.891 14.438 2.588 1 98.06 20 VAL B CA 1
ATOM 2624 C C . VAL B 1 20 ? -14.914 15.891 3.049 1 98.06 20 VAL B C 1
ATOM 2626 O O . VAL B 1 20 ? -14.82 16.172 4.246 1 98.06 20 VAL B O 1
ATOM 2629 N N . VAL B 1 21 ? -15.094 16.781 2.117 1 97.56 21 VAL B N 1
ATOM 2630 C CA . VAL B 1 21 ? -15.117 18.203 2.428 1 97.56 21 VAL B CA 1
ATOM 2631 C C . VAL B 1 21 ? -16.281 18.516 3.367 1 97.56 21 VAL B C 1
ATOM 2633 O O . VAL B 1 21 ? -16.125 19.266 4.34 1 97.56 21 VAL B O 1
ATOM 2636 N N . ALA B 1 22 ? -17.453 17.906 3.133 1 98.19 22 ALA B N 1
ATOM 2637 C CA . ALA B 1 22 ? -18.641 18.141 3.941 1 98.19 22 ALA B CA 1
ATOM 2638 C C . ALA B 1 22 ? -18.484 17.547 5.34 1 98.19 22 ALA B C 1
ATOM 2640 O O . ALA B 1 22 ? -19 18.094 6.316 1 98.19 22 ALA B O 1
ATOM 2641 N N . ALA B 1 23 ? -17.766 16.469 5.414 1 98.69 23 ALA B N 1
ATOM 2642 C CA . ALA B 1 23 ? -17.609 15.758 6.68 1 98.69 23 ALA B CA 1
ATOM 2643 C C . ALA B 1 23 ? -16.484 16.359 7.52 1 98.69 23 ALA B C 1
ATOM 2645 O O . ALA B 1 23 ? -16.438 16.156 8.734 1 98.69 23 ALA B O 1
ATOM 2646 N N . PHE B 1 24 ? -15.57 17.094 6.969 1 98.62 24 PHE B N 1
ATOM 2647 C CA . PHE B 1 24 ? -14.336 17.531 7.613 1 98.62 24 PHE B CA 1
ATOM 2648 C C . PHE B 1 24 ? -14.602 18.656 8.594 1 98.62 24 PHE B C 1
ATOM 2650 O O . PHE B 1 24 ? -15.461 19.5 8.352 1 98.62 24 PHE B O 1
ATOM 2657 N N . ASP B 1 25 ? -13.844 18.609 9.672 1 98.44 25 ASP B N 1
ATOM 2658 C CA . ASP B 1 25 ? -13.812 19.672 10.68 1 98.44 25 ASP B CA 1
ATOM 2659 C C . ASP B 1 25 ? -12.414 19.844 11.258 1 98.44 25 ASP B C 1
ATOM 2661 O O . ASP B 1 25 ? -11.797 18.875 11.703 1 98.44 25 ASP B O 1
ATOM 2665 N N . TRP B 1 26 ? -11.938 21.062 11.289 1 98.56 26 TRP B N 1
ATOM 2666 C CA . TRP B 1 26 ? -10.562 21.328 11.711 1 98.56 26 TRP B CA 1
ATOM 2667 C C . TRP B 1 26 ? -10.352 20.922 13.164 1 98.56 26 TRP B C 1
ATOM 2669 O O . TRP B 1 26 ? -9.391 20.219 13.484 1 98.56 26 TRP B O 1
ATOM 2679 N N . SER B 1 27 ? -11.203 21.359 14.031 1 98.31 27 SER B N 1
ATOM 2680 C CA . SER B 1 27 ? -11.039 21.094 15.453 1 98.31 27 SER B CA 1
ATOM 2681 C C . SER B 1 27 ? -11.086 19.609 15.75 1 98.31 27 SER B C 1
ATOM 2683 O O . SER B 1 27 ? -10.266 19.094 16.516 1 98.31 27 SER B O 1
ATOM 2685 N N . GLU B 1 28 ? -11.984 18.922 15.094 1 98.38 28 GLU B N 1
ATOM 2686 C CA . GLU B 1 28 ? -12.102 17.484 15.289 1 98.38 28 GLU B CA 1
ATOM 2687 C C . GLU B 1 28 ? -10.883 16.75 14.742 1 98.38 28 GLU B C 1
ATOM 2689 O O . GLU B 1 28 ? -10.414 15.781 15.344 1 98.38 28 GLU B O 1
ATOM 2694 N N . ALA B 1 29 ? -10.406 17.188 13.594 1 98.81 29 ALA B N 1
ATOM 2695 C CA . ALA B 1 29 ? -9.227 16.562 13.008 1 98.81 29 ALA B CA 1
ATOM 2696 C C . ALA B 1 29 ? -8.016 16.719 13.922 1 98.81 29 ALA B C 1
ATOM 2698 O O . ALA B 1 29 ? -7.305 15.742 14.18 1 98.81 29 ALA B O 1
ATOM 2699 N N . ILE B 1 30 ? -7.777 17.922 14.43 1 98.75 30 ILE B N 1
ATOM 2700 C CA . ILE B 1 30 ? -6.621 18.188 15.281 1 98.75 30 ILE B CA 1
ATOM 2701 C C . ILE B 1 30 ? -6.742 17.406 16.578 1 98.75 30 ILE B C 1
ATOM 2703 O O . ILE B 1 30 ? -5.758 16.844 17.078 1 98.75 30 ILE B O 1
ATOM 2707 N N . THR B 1 31 ? -7.957 17.312 17.109 1 98.5 31 THR B N 1
ATOM 2708 C CA . THR B 1 31 ? -8.211 16.531 18.312 1 98.5 31 THR B CA 1
ATOM 2709 C C . THR B 1 31 ? -7.918 15.047 18.062 1 98.5 31 THR B C 1
ATOM 2711 O O . THR B 1 31 ? -7.27 14.391 18.891 1 98.5 31 THR B O 1
ATOM 2714 N N . ALA B 1 32 ? -8.398 14.523 16.953 1 98.56 32 ALA B N 1
ATOM 2715 C CA . ALA B 1 32 ? -8.164 13.125 16.609 1 98.56 32 ALA B CA 1
ATOM 2716 C C . ALA B 1 32 ? -6.672 12.852 16.438 1 98.56 32 ALA B C 1
ATOM 2718 O O . ALA B 1 32 ? -6.164 11.828 16.906 1 98.56 32 ALA B O 1
ATOM 2719 N N . LEU B 1 33 ? -5.992 13.742 15.781 1 98.75 33 LEU B N 1
ATOM 2720 C CA . LEU B 1 33 ? -4.555 13.602 15.578 1 98.75 33 LEU B CA 1
ATOM 2721 C C . LEU B 1 33 ? -3.807 13.641 16.906 1 98.75 33 LEU B C 1
ATOM 2723 O O . LEU B 1 33 ? -2.861 12.883 17.125 1 98.75 33 LEU B O 1
ATOM 2727 N N . ARG B 1 34 ? -4.207 14.562 17.781 1 98.25 34 ARG B N 1
ATOM 2728 C CA . ARG B 1 34 ? -3.594 14.641 19.109 1 98.25 34 ARG B CA 1
ATOM 2729 C C . ARG B 1 34 ? -3.727 13.312 19.844 1 98.25 34 ARG B C 1
ATOM 2731 O O . ARG B 1 34 ? -2.764 12.836 20.453 1 98.25 34 ARG B O 1
ATOM 2738 N N . ARG B 1 35 ? -4.879 12.75 19.797 1 97.94 35 ARG B N 1
ATOM 2739 C CA . ARG B 1 35 ? -5.125 11.477 20.453 1 97.94 35 ARG B CA 1
ATOM 2740 C C . ARG B 1 35 ? -4.234 10.375 19.891 1 97.94 35 ARG B C 1
ATOM 2742 O O . ARG B 1 35 ? -3.607 9.625 20.641 1 97.94 35 ARG B O 1
ATOM 2749 N N . GLN B 1 36 ? -4.164 10.289 18.594 1 97.75 36 GLN B N 1
ATOM 2750 C CA . GLN B 1 36 ? -3.416 9.211 17.953 1 97.75 36 GLN B CA 1
ATOM 2751 C C . GLN B 1 36 ? -1.913 9.391 18.141 1 97.75 36 GLN B C 1
ATOM 2753 O O . GLN B 1 36 ? -1.203 8.438 18.453 1 97.75 36 GLN B O 1
ATOM 2758 N N . TYR B 1 37 ? -1.376 10.602 17.984 1 97.25 37 TYR B N 1
ATOM 2759 C CA . TYR B 1 37 ? 0.045 10.859 18.188 1 97.25 37 TYR B CA 1
ATOM 2760 C C . TYR B 1 37 ? 0.413 10.711 19.656 1 97.25 37 TYR B C 1
ATOM 2762 O O . TYR B 1 37 ? 1.573 10.453 20 1 97.25 37 TYR B O 1
ATOM 2770 N N . GLY B 1 38 ? -0.522 10.891 20.562 1 96.75 38 GLY B N 1
ATOM 2771 C CA . GLY B 1 38 ? -0.281 10.773 21.984 1 96.75 38 GLY B CA 1
ATOM 2772 C C . GLY B 1 38 ? -0.297 9.336 22.469 1 96.75 38 GLY B C 1
ATOM 2773 O O . GLY B 1 38 ? 0.157 9.047 23.578 1 96.75 38 GLY B O 1
ATOM 2774 N N . ALA B 1 39 ? -0.81 8.477 21.672 1 95.19 39 ALA B N 1
ATOM 2775 C CA . ALA B 1 39 ? -0.92 7.066 22.047 1 95.19 39 ALA B CA 1
ATOM 2776 C C . ALA B 1 39 ? 0.417 6.352 21.875 1 95.19 39 ALA B C 1
ATOM 2778 O O . ALA B 1 39 ? 1.334 6.875 21.234 1 95.19 39 ALA B O 1
ATOM 2779 N N . MET B 1 40 ? 0.521 5.191 22.531 1 89.56 40 MET B N 1
ATOM 2780 C CA . MET B 1 40 ? 1.716 4.371 22.359 1 89.56 40 MET B CA 1
ATOM 2781 C C . MET B 1 40 ? 1.842 3.881 20.922 1 89.56 40 MET B C 1
ATOM 2783 O O . MET B 1 40 ? 0.926 3.248 20.391 1 89.56 40 MET B O 1
ATOM 2787 N N . MET B 1 41 ? 2.91 4.227 20.344 1 90.25 41 MET B N 1
ATOM 2788 C CA . MET B 1 41 ? 3.125 3.885 18.938 1 90.25 41 MET B CA 1
ATOM 2789 C C . MET B 1 41 ? 4.402 3.07 18.766 1 90.25 41 MET B C 1
ATOM 2791 O O . MET B 1 41 ? 5.43 3.387 19.359 1 90.25 41 MET B O 1
ATOM 2795 N N . ARG B 1 42 ? 4.254 1.993 18.047 1 90.62 42 ARG B N 1
ATOM 2796 C CA . ARG B 1 42 ? 5.418 1.227 17.609 1 90.62 42 ARG B CA 1
ATOM 2797 C C . ARG B 1 42 ? 5.773 1.531 16.172 1 90.62 42 ARG B C 1
ATOM 2799 O O . ARG B 1 42 ? 4.895 1.826 15.352 1 90.62 42 ARG B O 1
ATOM 2806 N N . GLU B 1 43 ? 7.039 1.384 15.891 1 88.19 43 GLU B N 1
ATOM 2807 C CA . GLU B 1 43 ? 7.527 1.698 14.547 1 88.19 43 GLU B CA 1
ATOM 2808 C C . GLU B 1 43 ? 6.902 0.78 13.508 1 88.19 43 GLU B C 1
ATOM 2810 O O . GLU B 1 43 ? 6.652 1.199 12.375 1 88.19 43 GLU B O 1
ATOM 2815 N N . ASP B 1 44 ? 6.668 -0.434 13.852 1 93.62 44 ASP B N 1
ATOM 2816 C CA . ASP B 1 44 ? 6.199 -1.409 12.867 1 93.62 44 ASP B CA 1
ATOM 2817 C C . ASP B 1 44 ? 4.719 -1.201 12.555 1 93.62 44 ASP B C 1
ATOM 2819 O O . ASP B 1 44 ? 4.176 -1.844 11.648 1 93.62 44 ASP B O 1
ATOM 2823 N N . MET B 1 45 ? 4.02 -0.268 13.289 1 96.88 45 MET B N 1
ATOM 2824 C CA . MET B 1 45 ? 2.645 0.087 12.953 1 96.88 45 MET B CA 1
ATOM 2825 C C . MET B 1 45 ? 2.588 0.892 11.656 1 96.88 45 MET B C 1
ATOM 2827 O O . MET B 1 45 ? 1.572 0.881 10.961 1 96.88 45 MET B O 1
ATOM 2831 N N . PHE B 1 46 ? 3.658 1.562 11.398 1 96.75 46 PHE B N 1
ATOM 2832 C CA . PHE B 1 46 ? 3.748 2.418 10.227 1 96.75 46 PHE B CA 1
ATOM 2833 C C . PHE B 1 46 ? 5.059 2.186 9.484 1 96.75 46 PHE B C 1
ATOM 2835 O O . PHE B 1 46 ? 5.988 2.99 9.586 1 96.75 46 PHE B O 1
ATOM 2842 N N . PRO B 1 47 ? 5.117 1.172 8.664 1 95.75 47 PRO B N 1
ATOM 2843 C CA . PRO B 1 47 ? 6.344 0.902 7.906 1 95.75 47 PRO B CA 1
ATOM 2844 C C . PRO B 1 47 ? 6.676 2.01 6.91 1 95.75 47 PRO B C 1
ATOM 2846 O O . PRO B 1 47 ? 5.836 2.867 6.629 1 95.75 47 PRO B O 1
ATOM 2849 N N . PRO B 1 48 ? 7.941 2.018 6.414 1 93.75 48 PRO B N 1
ATOM 2850 C CA . PRO B 1 48 ? 8.312 3.016 5.406 1 93.75 48 PRO B CA 1
ATOM 2851 C C . PRO B 1 48 ? 7.391 2.994 4.188 1 93.75 48 PRO B C 1
ATOM 2853 O O . PRO B 1 48 ? 6.949 1.925 3.764 1 93.75 48 PRO B O 1
ATOM 2856 N N . ARG B 1 49 ? 7.137 4.145 3.666 1 95.38 49 ARG B N 1
ATOM 2857 C CA . ARG B 1 49 ? 6.34 4.238 2.447 1 95.38 49 ARG B CA 1
ATOM 2858 C C . ARG B 1 49 ? 7.051 3.572 1.273 1 95.38 49 ARG B C 1
ATOM 2860 O O . ARG B 1 49 ? 8.273 3.441 1.275 1 95.38 49 ARG B O 1
ATOM 2867 N N . THR B 1 50 ? 6.262 3.135 0.34 1 95.5 50 THR B N 1
ATOM 2868 C CA . THR B 1 50 ? 6.828 2.568 -0.879 1 95.5 50 THR B CA 1
ATOM 2869 C C . THR B 1 50 ? 6.531 3.463 -2.08 1 95.5 50 THR B C 1
ATOM 2871 O O . THR B 1 50 ? 5.586 4.254 -2.055 1 95.5 50 THR B O 1
ATOM 2874 N N . MET B 1 51 ? 7.41 3.367 -3.043 1 94.75 51 MET B N 1
ATOM 2875 C CA . MET B 1 51 ? 7.258 4.066 -4.316 1 94.75 51 MET B CA 1
ATOM 2876 C C . MET B 1 51 ? 7.531 3.133 -5.488 1 94.75 51 MET B C 1
ATOM 2878 O O . MET B 1 51 ? 8.688 2.83 -5.789 1 94.75 51 MET B O 1
ATOM 2882 N N . ALA B 1 52 ? 6.52 2.693 -6.156 1 97.81 52 ALA B N 1
ATOM 2883 C CA . ALA B 1 52 ? 6.684 2.01 -7.434 1 97.81 52 ALA B CA 1
ATOM 2884 C C . ALA B 1 52 ? 6.828 3.014 -8.578 1 97.81 52 ALA B C 1
ATOM 2886 O O . ALA B 1 52 ? 6.074 3.986 -8.656 1 97.81 52 ALA B O 1
ATOM 2887 N N . ARG B 1 53 ? 7.766 2.77 -9.453 1 96.5 53 ARG B N 1
ATOM 2888 C CA . ARG B 1 53 ? 8.055 3.744 -10.5 1 96.5 53 ARG B CA 1
ATOM 2889 C C . ARG B 1 53 ? 8.016 3.094 -11.883 1 96.5 53 ARG B C 1
ATOM 2891 O O . ARG B 1 53 ? 8.438 1.948 -12.047 1 96.5 53 ARG B O 1
ATOM 2898 N N . GLY B 1 54 ? 7.457 3.705 -12.789 1 95.75 54 GLY B N 1
ATOM 2899 C CA . GLY B 1 54 ? 7.523 3.416 -14.211 1 95.75 54 GLY B CA 1
ATOM 2900 C C . GLY B 1 54 ? 7.977 4.602 -15.047 1 95.75 54 GLY B C 1
ATOM 2901 O O . GLY B 1 54 ? 8.648 5.5 -14.531 1 95.75 54 GLY B O 1
ATOM 2902 N N . ASP B 1 55 ? 7.793 4.508 -16.328 1 94.31 55 ASP B N 1
ATOM 2903 C CA . ASP B 1 55 ? 8.156 5.617 -17.203 1 94.31 55 ASP B CA 1
ATOM 2904 C C . ASP B 1 55 ? 7.156 6.766 -17.078 1 94.31 55 ASP B C 1
ATOM 2906 O O . ASP B 1 55 ? 6.094 6.746 -17.703 1 94.31 55 ASP B O 1
ATOM 2910 N N . GLY B 1 56 ? 7.559 7.758 -16.328 1 94.94 56 GLY B N 1
ATOM 2911 C CA . GLY B 1 56 ? 6.695 8.914 -16.156 1 94.94 56 GLY B CA 1
ATOM 2912 C C . GLY B 1 56 ? 5.504 8.641 -15.25 1 94.94 56 GLY B C 1
ATOM 2913 O O . GLY B 1 56 ? 4.492 9.344 -15.32 1 94.94 56 GLY B O 1
ATOM 2914 N N . VAL B 1 57 ? 5.484 7.609 -14.492 1 96.75 57 VAL B N 1
ATOM 2915 C CA . VAL B 1 57 ? 4.398 7.273 -13.578 1 96.75 57 VAL B CA 1
ATOM 2916 C C . VAL B 1 57 ? 4.969 6.781 -12.25 1 96.75 57 VAL B C 1
ATOM 2918 O O . VAL B 1 57 ? 6.102 6.297 -12.195 1 96.75 57 VAL B O 1
ATOM 2921 N N . TRP B 1 58 ? 4.238 6.953 -11.227 1 96.12 58 TRP B N 1
ATOM 2922 C CA . TRP B 1 58 ? 4.617 6.328 -9.961 1 96.12 58 TRP B CA 1
ATOM 2923 C C . TRP B 1 58 ? 3.389 6.062 -9.094 1 96.12 58 TRP B C 1
ATOM 2925 O O . TRP B 1 58 ? 2.344 6.691 -9.281 1 96.12 58 TRP B O 1
ATOM 2935 N N . LEU B 1 59 ? 3.459 5.098 -8.266 1 98.12 59 LEU B N 1
ATOM 2936 C CA . LEU B 1 59 ? 2.494 4.742 -7.234 1 98.12 59 LEU B CA 1
ATOM 2937 C C . LEU B 1 59 ? 3.141 4.773 -5.855 1 98.12 59 LEU B C 1
ATOM 2939 O O . LEU B 1 59 ? 4.008 3.949 -5.551 1 98.12 59 LEU B O 1
ATOM 2943 N N . ARG B 1 60 ? 2.738 5.758 -5.078 1 96.94 60 ARG B N 1
ATOM 2944 C CA . ARG B 1 60 ? 3.207 5.875 -3.699 1 96.94 60 ARG B CA 1
ATOM 2945 C C . ARG B 1 60 ? 2.189 5.293 -2.725 1 96.94 60 ARG B C 1
ATOM 2947 O O . ARG B 1 60 ? 0.987 5.531 -2.855 1 96.94 60 ARG B O 1
ATOM 2954 N N . THR B 1 61 ? 2.668 4.453 -1.804 1 98.31 61 THR B N 1
ATOM 2955 C CA . THR B 1 61 ? 1.766 3.816 -0.851 1 98.31 61 THR B CA 1
ATOM 2956 C C . THR B 1 61 ? 2.266 4.008 0.578 1 98.31 61 THR B C 1
ATOM 2958 O O . THR B 1 61 ? 3.426 3.721 0.879 1 98.31 61 THR B O 1
ATOM 2961 N N . LEU B 1 62 ? 1.442 4.555 1.417 1 97.94 62 LEU B N 1
ATOM 2962 C CA . LEU B 1 62 ? 1.646 4.656 2.857 1 97.94 62 LEU B CA 1
ATOM 2963 C C . LEU B 1 62 ? 0.656 3.773 3.609 1 97.94 62 LEU B C 1
ATOM 2965 O O . LEU B 1 62 ? -0.558 3.955 3.492 1 97.94 62 LEU B O 1
ATOM 2969 N N . SER B 1 63 ? 1.137 2.824 4.383 1 98.5 63 SER B N 1
ATOM 2970 C CA . SER B 1 63 ? 0.284 1.878 5.098 1 98.5 63 SER B CA 1
ATOM 2971 C C . SER B 1 63 ? 0.446 2.016 6.605 1 98.5 63 SER B C 1
ATOM 2973 O O . SER B 1 63 ? 1.498 2.445 7.086 1 98.5 63 SER B O 1
ATOM 2975 N N . GLY B 1 64 ? -0.637 1.599 7.316 1 98.56 64 GLY B N 1
ATOM 2976 C CA . GLY B 1 64 ? -0.512 1.672 8.766 1 98.56 64 GLY B CA 1
ATOM 2977 C C . GLY B 1 64 ? -1.642 0.975 9.5 1 98.56 64 GLY B C 1
ATOM 2978 O O . GLY B 1 64 ? -2.652 0.611 8.891 1 98.56 64 GLY B O 1
ATOM 2979 N N . VAL B 1 65 ? -1.401 0.766 10.719 1 98.44 65 VAL B N 1
ATOM 2980 C CA . VAL B 1 65 ? -2.35 0.281 11.719 1 98.44 65 VAL B CA 1
ATOM 2981 C C . VAL B 1 65 ? -2.506 1.318 12.828 1 98.44 65 VAL B C 1
ATOM 2983 O O . VAL B 1 65 ? -1.53 1.679 13.492 1 98.44 65 VAL B O 1
ATOM 2986 N N . SER B 1 66 ? -3.73 1.811 12.992 1 97.62 66 SER B N 1
ATOM 2987 C CA . SER B 1 66 ? -3.939 2.875 13.969 1 97.62 66 SER B CA 1
ATOM 2988 C C . SER B 1 66 ? -3.682 2.383 15.391 1 97.62 66 SER B C 1
ATOM 2990 O O . SER B 1 66 ? -4.074 1.271 15.75 1 97.62 66 SER B O 1
ATOM 2992 N N . PRO B 1 67 ? -3.127 3.207 16.234 1 95.75 67 PRO B N 1
ATOM 2993 C CA . PRO B 1 67 ? -2.75 2.787 17.578 1 95.75 67 PRO B CA 1
ATOM 2994 C C . PRO B 1 67 ? -3.959 2.469 18.469 1 95.75 67 PRO B C 1
ATOM 2996 O O . PRO B 1 67 ? -3.855 1.669 19.391 1 95.75 67 PRO B O 1
ATOM 2999 N N . ASP B 1 68 ? -5.07 3.033 18.172 1 95.25 68 ASP B N 1
ATOM 3000 C CA . ASP B 1 68 ? -6.23 2.855 19.047 1 95.25 68 ASP B CA 1
ATOM 3001 C C . ASP B 1 68 ? -6.957 1.549 18.734 1 95.25 68 ASP B C 1
ATOM 3003 O O . ASP B 1 68 ? -7.973 1.233 19.359 1 95.25 68 ASP B O 1
ATOM 3007 N N . GLY B 1 69 ? -6.523 0.853 17.719 1 95.06 69 GLY B N 1
ATOM 3008 C CA . GLY B 1 69 ? -7.059 -0.47 17.438 1 95.06 69 GLY B CA 1
ATOM 3009 C C . GLY B 1 69 ? -8.312 -0.437 16.594 1 95.06 69 GLY B C 1
ATOM 3010 O O . GLY B 1 69 ? -8.945 -1.473 16.359 1 95.06 69 GLY B O 1
ATOM 3011 N N . ALA B 1 70 ? -8.648 0.717 16.031 1 96.38 70 ALA B N 1
ATOM 3012 C CA . ALA B 1 70 ? -9.938 0.843 15.352 1 96.38 70 ALA B CA 1
ATOM 3013 C C . ALA B 1 70 ? -9.812 0.46 13.883 1 96.38 70 ALA B C 1
ATOM 3015 O O . ALA B 1 70 ? -10.578 -0.369 13.383 1 96.38 70 ALA B O 1
ATOM 3016 N N . ILE B 1 71 ? -8.797 1.065 13.211 1 98.38 71 ILE B N 1
ATOM 3017 C CA . ILE B 1 71 ? -8.742 0.891 11.766 1 98.38 71 ILE B CA 1
ATOM 3018 C C . ILE B 1 71 ? -7.312 0.567 11.336 1 98.38 71 ILE B C 1
ATOM 3020 O O . ILE B 1 71 ? -6.359 0.823 12.078 1 98.38 71 ILE B O 1
ATOM 3024 N N . MET B 1 72 ? -7.125 -0.055 10.258 1 98.69 72 MET B N 1
ATOM 3025 C CA . MET B 1 72 ? -5.906 -0.162 9.453 1 98.69 72 MET B CA 1
ATOM 3026 C C . MET B 1 72 ? -6.184 0.186 7.996 1 98.69 72 MET B C 1
ATOM 3028 O O . MET B 1 72 ? -7.336 0.161 7.555 1 98.69 72 MET B O 1
ATOM 3032 N N . GLY B 1 73 ? -5.223 0.633 7.273 1 98.81 73 GLY B N 1
ATOM 3033 C CA . GLY B 1 73 ? -5.422 1.044 5.895 1 98.81 73 GLY B CA 1
ATOM 3034 C C . GLY B 1 73 ? -4.172 1.616 5.258 1 98.81 73 GLY B C 1
ATOM 3035 O O . GLY B 1 73 ? -3.057 1.352 5.715 1 98.81 73 GLY B O 1
ATOM 3036 N N . ALA B 1 74 ? -4.359 2.26 4.141 1 98.75 74 ALA B N 1
ATOM 3037 C CA . ALA B 1 74 ? -3.264 2.855 3.379 1 98.75 74 ALA B CA 1
ATOM 3038 C C . ALA B 1 74 ? -3.74 4.07 2.59 1 98.75 74 ALA B C 1
ATOM 3040 O O . ALA B 1 74 ? -4.941 4.262 2.4 1 98.75 74 ALA B O 1
ATOM 3041 N N . LYS B 1 75 ? -2.887 4.867 2.234 1 98.69 75 LYS B N 1
ATOM 3042 C CA . LYS B 1 75 ? -3.115 5.836 1.168 1 98.69 75 LYS B CA 1
ATOM 3043 C C . LYS B 1 75 ? -2.264 5.52 -0.057 1 98.69 75 LYS B C 1
ATOM 3045 O O . LYS B 1 75 ? -1.048 5.348 0.054 1 98.69 75 LYS B O 1
ATOM 3050 N N . MET B 1 76 ? -2.922 5.434 -1.137 1 98.38 76 MET B N 1
ATOM 3051 C CA . MET B 1 76 ? -2.26 5.258 -2.426 1 98.38 76 MET B CA 1
ATOM 3052 C C . MET B 1 76 ? -2.361 6.527 -3.268 1 98.38 76 MET B C 1
ATOM 3054 O O . MET B 1 76 ? -3.436 7.125 -3.369 1 98.38 76 MET B O 1
ATOM 3058 N N . ILE B 1 77 ? -1.283 6.945 -3.789 1 97.69 77 ILE B N 1
ATOM 3059 C CA . ILE B 1 77 ? -1.223 8.047 -4.742 1 97.69 77 ILE B CA 1
ATOM 3060 C C . ILE B 1 77 ? -0.737 7.539 -6.094 1 97.69 77 ILE B C 1
ATOM 3062 O O . ILE B 1 77 ? 0.427 7.152 -6.238 1 97.69 77 ILE B O 1
ATOM 3066 N N . ALA B 1 78 ? -1.604 7.473 -7.02 1 97.88 78 ALA B N 1
ATOM 3067 C CA . ALA B 1 78 ? -1.261 7.098 -8.391 1 97.88 78 ALA B CA 1
ATOM 3068 C C . ALA B 1 78 ? -1.075 8.336 -9.266 1 97.88 78 ALA B C 1
ATOM 3070 O O . ALA B 1 78 ? -2.021 9.094 -9.492 1 97.88 78 ALA B O 1
ATOM 3071 N N . ALA B 1 79 ? 0.118 8.461 -9.844 1 96.88 79 ALA B N 1
ATOM 3072 C CA . ALA B 1 79 ? 0.402 9.695 -10.578 1 96.88 79 ALA B CA 1
ATOM 3073 C C . ALA B 1 79 ? 0.888 9.391 -11.992 1 96.88 79 ALA B C 1
ATOM 3075 O O . ALA B 1 79 ? 1.669 8.461 -12.195 1 96.88 79 ALA B O 1
ATOM 3076 N N . SER B 1 80 ? 0.358 10.07 -12.898 1 96.06 80 SER B N 1
ATOM 3077 C CA . SER B 1 80 ? 0.845 10.148 -14.273 1 96.06 80 SER B CA 1
ATOM 3078 C C . SER B 1 80 ? 1.454 11.516 -14.578 1 96.06 80 SER B C 1
ATOM 3080 O O . SER B 1 80 ? 0.735 12.508 -14.688 1 96.06 80 SER B O 1
ATOM 3082 N N . LEU B 1 81 ? 2.713 11.539 -14.734 1 92.75 81 LEU B N 1
ATOM 3083 C CA . LEU B 1 81 ? 3.404 12.805 -14.953 1 92.75 81 LEU B CA 1
ATOM 3084 C C . LEU B 1 81 ? 3.061 13.375 -16.328 1 92.75 81 LEU B C 1
ATOM 3086 O O . LEU B 1 81 ? 2.926 14.594 -16.484 1 92.75 81 LEU B O 1
ATOM 3090 N N . SER B 1 82 ? 2.959 12.461 -17.328 1 91.19 82 SER B N 1
ATOM 3091 C CA . SER B 1 82 ? 2.615 12.898 -18.672 1 91.19 82 SER B CA 1
ATOM 3092 C C . SER B 1 82 ? 1.235 13.547 -18.703 1 91.19 82 SER B C 1
ATOM 3094 O O . SER B 1 82 ? 1.031 14.547 -19.391 1 91.19 82 SER B O 1
ATOM 3096 N N . ALA B 1 83 ? 0.279 13.047 -17.922 1 92 83 ALA B N 1
ATOM 3097 C CA . ALA B 1 83 ? -1.077 13.586 -17.891 1 92 83 ALA B CA 1
ATOM 3098 C C . ALA B 1 83 ? -1.19 14.695 -16.844 1 92 83 ALA B C 1
ATOM 3100 O O . ALA B 1 83 ? -2.193 15.414 -16.797 1 92 83 ALA B O 1
ATOM 3101 N N . ARG B 1 84 ? -0.15 14.82 -16 1 93.19 84 ARG B N 1
ATOM 3102 C CA . ARG B 1 84 ? -0.169 15.758 -14.891 1 93.19 84 ARG B CA 1
ATOM 3103 C C . ARG B 1 84 ? -1.396 15.539 -14.016 1 93.19 84 ARG B C 1
ATOM 3105 O O . ARG B 1 84 ? -2.119 16.484 -13.703 1 93.19 84 ARG B O 1
ATOM 3112 N N . ARG B 1 85 ? -1.658 14.266 -13.727 1 94.44 85 ARG B N 1
ATOM 3113 C CA . ARG B 1 85 ? -2.807 13.859 -12.914 1 94.44 85 ARG B CA 1
ATOM 3114 C C . ARG B 1 85 ? -2.393 12.883 -11.828 1 94.44 85 ARG B C 1
ATOM 3116 O O . ARG B 1 85 ? -1.4 12.164 -11.977 1 94.44 85 ARG B O 1
ATOM 3123 N N . ALA B 1 86 ? -3.129 12.914 -10.781 1 96.06 86 ALA B N 1
ATOM 3124 C CA . ALA B 1 86 ? -2.945 11.945 -9.703 1 96.06 86 ALA B CA 1
ATOM 3125 C C . ALA B 1 86 ? -4.285 11.547 -9.094 1 96.06 86 ALA B C 1
ATOM 3127 O O . ALA B 1 86 ? -5.215 12.352 -9.039 1 96.06 86 ALA B O 1
ATOM 3128 N N . SER B 1 87 ? -4.418 10.352 -8.742 1 96.5 87 SER B N 1
ATOM 3129 C CA . SER B 1 87 ? -5.535 9.836 -7.957 1 96.5 87 SER B CA 1
ATOM 3130 C C . SER B 1 87 ? -5.086 9.43 -6.555 1 96.5 87 SER B C 1
ATOM 3132 O O . SER B 1 87 ? -3.945 9.008 -6.359 1 96.5 87 SER B O 1
ATOM 3134 N N . TYR B 1 88 ? -5.961 9.625 -5.641 1 97.62 88 TYR B N 1
ATOM 3135 C CA . TYR B 1 88 ? -5.715 9.32 -4.238 1 97.62 88 TYR B CA 1
ATOM 3136 C C . TYR B 1 88 ? -6.785 8.383 -3.688 1 97.62 88 TYR B C 1
ATOM 3138 O O . TYR B 1 88 ? -7.977 8.68 -3.76 1 97.62 88 TYR B O 1
ATOM 3146 N N . LEU B 1 89 ? -6.379 7.262 -3.166 1 98.31 89 LEU B N 1
ATOM 3147 C CA . LEU B 1 89 ? -7.324 6.309 -2.596 1 98.31 89 LEU B CA 1
ATOM 3148 C C . LEU B 1 89 ? -6.902 5.902 -1.187 1 98.31 89 LEU B C 1
ATOM 3150 O O . LEU B 1 89 ? -5.73 5.609 -0.944 1 98.31 89 LEU B O 1
ATOM 3154 N N . ILE B 1 90 ? -7.898 5.875 -0.292 1 98.75 90 ILE B N 1
ATOM 3155 C CA . ILE B 1 90 ? -7.672 5.398 1.067 1 98.75 90 ILE B CA 1
ATOM 3156 C C . ILE B 1 90 ? -8.688 4.309 1.407 1 98.75 90 ILE B C 1
ATOM 3158 O O . ILE B 1 90 ? -9.844 4.605 1.722 1 98.75 90 ILE B O 1
ATOM 3162 N N . PRO B 1 91 ? -8.328 3.104 1.332 1 98.56 91 PRO B N 1
ATOM 3163 C CA . PRO B 1 91 ? -9.141 2.041 1.931 1 98.56 91 PRO B CA 1
ATOM 3164 C C . PRO B 1 91 ? -8.961 1.948 3.445 1 98.56 91 PRO B C 1
ATOM 3166 O O . PRO B 1 91 ? -7.844 2.049 3.949 1 98.56 91 PRO B O 1
ATOM 3169 N N . LEU B 1 92 ? -10.047 1.812 4.156 1 98.62 92 LEU B N 1
ATOM 3170 C CA . LEU B 1 92 ? -10.039 1.6 5.602 1 98.62 92 LEU B CA 1
ATOM 3171 C C . LEU B 1 92 ? -10.625 0.238 5.957 1 98.62 92 LEU B C 1
ATOM 3173 O O . LEU B 1 92 ? -11.734 -0.095 5.527 1 98.62 92 LEU B O 1
ATOM 3177 N N . PHE B 1 93 ? -9.898 -0.502 6.738 1 98.38 93 PHE B N 1
ATOM 3178 C CA . PHE B 1 93 ? -10.336 -1.802 7.234 1 98.38 93 PHE B CA 1
ATOM 3179 C C . PHE B 1 93 ? -10.531 -1.765 8.75 1 98.38 93 PHE B C 1
ATOM 3181 O O . PHE B 1 93 ? -9.789 -1.094 9.461 1 98.38 93 PHE B O 1
ATOM 3188 N N . ASP B 1 94 ? -11.516 -2.498 9.203 1 97.56 94 ASP B N 1
ATOM 3189 C CA . ASP B 1 94 ? -11.719 -2.689 10.641 1 97.56 94 ASP B CA 1
ATOM 3190 C C . ASP B 1 94 ? -10.648 -3.605 11.227 1 97.56 94 ASP B C 1
ATOM 3192 O O . ASP B 1 94 ? -10.43 -4.715 10.734 1 97.56 94 ASP B O 1
ATOM 3196 N N . GLN B 1 95 ? -9.961 -3.205 12.258 1 97.38 95 GLN B N 1
ATOM 3197 C CA . GLN B 1 95 ? -8.898 -4.027 12.836 1 97.38 95 GLN B CA 1
ATOM 3198 C C . GLN B 1 95 ? -9.469 -5.293 13.469 1 97.38 95 GLN B C 1
ATOM 3200 O O . GLN B 1 95 ? -8.812 -6.336 13.484 1 97.38 95 GLN B O 1
ATOM 3205 N N . ARG B 1 96 ? -10.648 -5.285 14.031 1 95.5 96 ARG B N 1
ATOM 3206 C CA . ARG B 1 96 ? -11.227 -6.402 14.773 1 95.5 96 ARG B CA 1
ATOM 3207 C C . ARG B 1 96 ? -11.734 -7.48 13.828 1 95.5 96 ARG B C 1
ATOM 3209 O O . ARG B 1 96 ? -11.57 -8.672 14.086 1 95.5 96 ARG B O 1
ATOM 3216 N N . THR B 1 97 ? -12.289 -7 12.633 1 95.12 97 THR B N 1
ATOM 3217 C CA . THR B 1 97 ? -12.992 -7.961 11.789 1 95.12 97 THR B CA 1
ATOM 3218 C C . THR B 1 97 ? -12.305 -8.102 10.438 1 95.12 97 THR B C 1
ATOM 3220 O O . THR B 1 97 ? -12.602 -9.023 9.68 1 95.12 97 THR B O 1
ATOM 3223 N N . ALA B 1 98 ? -11.422 -7.141 10.07 1 96.19 98 ALA B N 1
ATOM 3224 C CA . ALA B 1 98 ? -10.734 -7.062 8.781 1 96.19 98 ALA B CA 1
ATOM 3225 C C . ALA B 1 98 ? -11.688 -6.613 7.68 1 96.19 98 ALA B C 1
ATOM 3227 O O . ALA B 1 98 ? -11.305 -6.547 6.508 1 96.19 98 ALA B O 1
ATOM 3228 N N . ASP B 1 99 ? -12.93 -6.234 8.055 1 96.44 99 ASP B N 1
ATOM 3229 C CA . ASP B 1 99 ? -13.906 -5.801 7.055 1 96.44 99 ASP B CA 1
ATOM 3230 C C . ASP B 1 99 ? -13.461 -4.5 6.383 1 96.44 99 ASP B C 1
ATOM 3232 O O . ASP B 1 99 ? -12.922 -3.609 7.043 1 96.44 99 ASP B O 1
ATOM 3236 N N . LEU B 1 100 ? -13.688 -4.438 5.109 1 97.19 100 LEU B N 1
ATOM 3237 C CA . LEU B 1 100 ? -13.5 -3.174 4.406 1 97.19 100 LEU B CA 1
ATOM 3238 C C . LEU B 1 100 ? -14.617 -2.189 4.75 1 97.19 100 LEU B C 1
ATOM 3240 O O . LEU B 1 100 ? -15.758 -2.352 4.301 1 97.19 100 LEU B O 1
ATOM 3244 N N . LEU B 1 101 ? -14.336 -1.157 5.48 1 97.25 101 LEU B N 1
ATOM 3245 C CA . LEU B 1 101 ? -15.336 -0.226 5.98 1 97.25 101 LEU B CA 1
ATOM 3246 C C . LEU B 1 101 ? -15.617 0.871 4.957 1 97.25 101 LEU B C 1
ATOM 3248 O O . LEU B 1 101 ? -16.766 1.291 4.793 1 97.25 101 LEU B O 1
ATOM 3252 N N . ALA B 1 102 ? -14.523 1.29 4.277 1 97.44 102 ALA B N 1
ATOM 3253 C CA . ALA B 1 102 ? -14.703 2.467 3.432 1 97.44 102 ALA B CA 1
ATOM 3254 C C . ALA B 1 102 ? -13.625 2.547 2.355 1 97.44 102 ALA B C 1
ATOM 3256 O O . ALA B 1 102 ? -12.539 1.98 2.512 1 97.44 102 ALA B O 1
ATOM 3257 N N . LEU B 1 103 ? -13.945 3.156 1.285 1 97.06 103 LEU B N 1
ATOM 3258 C CA . LEU B 1 103 ? -13.078 3.662 0.232 1 97.06 103 LEU B CA 1
ATOM 3259 C C . LEU B 1 103 ? -13.211 5.176 0.091 1 97.06 103 LEU B C 1
ATOM 3261 O O . LEU B 1 103 ? -14.266 5.672 -0.305 1 97.06 103 LEU B O 1
ATOM 3265 N N . ILE B 1 104 ? -12.117 5.887 0.338 1 98.06 104 ILE B N 1
ATOM 3266 C CA . ILE B 1 104 ? -12.227 7.332 0.491 1 98.06 104 ILE B CA 1
ATOM 3267 C C . ILE B 1 104 ? -11.312 8.031 -0.516 1 98.06 104 ILE B C 1
ATOM 3269 O O . ILE B 1 104 ? -10.156 7.633 -0.691 1 98.06 104 ILE B O 1
ATOM 3273 N N . ASP B 1 105 ? -11.867 9.055 -1.152 1 97.25 105 ASP B N 1
ATOM 3274 C CA . ASP B 1 105 ? -11.016 9.93 -1.948 1 97.25 105 ASP B CA 1
ATOM 3275 C C . ASP B 1 105 ? -10 10.656 -1.067 1 97.25 105 ASP B C 1
ATOM 3277 O O . ASP B 1 105 ? -10.375 11.453 -0.202 1 97.25 105 ASP B O 1
ATOM 3281 N N . GLY B 1 106 ? -8.727 10.438 -1.342 1 97.56 106 GLY B N 1
ATOM 3282 C CA . GLY B 1 106 ? -7.68 10.953 -0.471 1 97.56 106 GLY B CA 1
ATOM 3283 C C . GLY B 1 106 ? -7.191 12.328 -0.877 1 97.56 106 GLY B C 1
ATOM 3284 O O . GLY B 1 106 ? -6.309 12.898 -0.23 1 97.56 106 GLY B O 1
ATOM 3285 N N . ASN B 1 107 ? -7.715 12.875 -1.937 1 95.31 107 ASN B N 1
ATOM 3286 C CA . ASN B 1 107 ? -7.211 14.148 -2.441 1 95.31 107 ASN B CA 1
ATOM 3287 C C . ASN B 1 107 ? -7.355 15.258 -1.406 1 95.31 107 ASN B C 1
ATOM 3289 O O . ASN B 1 107 ? -6.363 15.867 -1.002 1 95.31 107 ASN B O 1
ATOM 3293 N N . ALA B 1 108 ? -8.578 15.5 -0.934 1 95.75 108 ALA B N 1
ATOM 3294 C CA . ALA B 1 108 ? -8.797 16.531 0.075 1 95.75 108 ALA B CA 1
ATOM 3295 C C . ALA B 1 108 ? -8.148 16.156 1.401 1 95.75 108 ALA B C 1
ATOM 3297 O O . ALA B 1 108 ? -7.633 17.016 2.119 1 95.75 108 ALA B O 1
ATOM 3298 N N . ILE B 1 109 ? -8.148 14.852 1.719 1 98 109 ILE B N 1
ATOM 3299 C CA . ILE B 1 109 ? -7.559 14.359 2.961 1 98 109 ILE B CA 1
ATOM 3300 C C . ILE B 1 109 ? -6.094 14.773 3.041 1 98 109 ILE B C 1
ATOM 3302 O O . ILE B 1 109 ? -5.598 15.133 4.113 1 98 109 ILE B O 1
ATOM 3306 N N . THR B 1 110 ? -5.414 14.75 1.912 1 96.12 110 THR B N 1
ATOM 3307 C CA . THR B 1 110 ? -3.99 15.07 1.885 1 96.12 110 THR B CA 1
ATOM 3308 C C . THR B 1 110 ? -3.736 16.469 2.416 1 96.12 110 THR B C 1
ATOM 3310 O O . THR B 1 110 ? -2.902 16.672 3.303 1 96.12 110 THR B O 1
ATOM 3313 N N . GLY B 1 111 ? -4.48 17.422 1.904 1 95.94 111 GLY B N 1
ATOM 3314 C CA . GLY B 1 111 ? -4.328 18.797 2.369 1 95.94 111 GLY B CA 1
ATOM 3315 C C . GLY B 1 111 ? -4.777 18.984 3.805 1 95.94 111 GLY B C 1
ATOM 3316 O O . GLY B 1 111 ? -4.098 19.656 4.586 1 95.94 111 GLY B O 1
ATOM 3317 N N . TYR B 1 112 ? -5.906 18.391 4.156 1 98.38 112 TYR B N 1
ATOM 3318 C CA . TYR B 1 112 ? -6.508 18.547 5.477 1 98.38 112 TYR B CA 1
ATOM 3319 C C . TYR B 1 112 ? -5.602 17.969 6.562 1 98.38 112 TYR B C 1
ATOM 3321 O O . TYR B 1 112 ? -5.305 18.641 7.551 1 98.38 112 TYR B O 1
ATOM 3329 N N . ARG B 1 113 ? -5.148 16.75 6.344 1 98.56 113 ARG B N 1
ATOM 3330 C CA . ARG B 1 113 ? -4.34 16.125 7.383 1 98.56 113 ARG B CA 1
ATOM 3331 C C . ARG B 1 113 ? -2.99 16.812 7.52 1 98.56 113 ARG B C 1
ATOM 3333 O O . ARG B 1 113 ? -2.436 16.891 8.617 1 98.56 113 ARG B O 1
ATOM 3340 N N . THR B 1 114 ? -2.4 17.312 6.391 1 97.94 114 THR B N 1
ATOM 3341 C CA . THR B 1 114 ? -1.134 18.047 6.434 1 97.94 114 THR B CA 1
ATOM 3342 C C . THR B 1 114 ? -1.262 19.312 7.281 1 97.94 114 THR B C 1
ATOM 3344 O O . THR B 1 114 ? -0.481 19.516 8.211 1 97.94 114 THR B O 1
ATOM 3347 N N . ALA B 1 115 ? -2.287 20.078 7.016 1 98.5 115 ALA B N 1
ATOM 3348 C CA . ALA B 1 115 ? -2.508 21.328 7.73 1 98.5 115 ALA B CA 1
ATOM 3349 C C . ALA B 1 115 ? -2.865 21.078 9.195 1 98.5 115 ALA B C 1
ATOM 3351 O O . ALA B 1 115 ? -2.338 21.734 10.094 1 98.5 115 ALA B O 1
ATOM 3352 N N . ALA B 1 116 ? -3.73 20.109 9.422 1 98.81 116 ALA B N 1
ATOM 3353 C CA . ALA B 1 116 ? -4.152 19.797 10.781 1 98.81 116 ALA B CA 1
ATOM 3354 C C . ALA B 1 116 ? -2.975 19.328 11.625 1 98.81 116 ALA B C 1
ATOM 3356 O O . ALA B 1 116 ? -2.85 19.703 12.797 1 98.81 116 ALA B O 1
ATOM 3357 N N . THR B 1 117 ? -2.119 18.531 11.055 1 98.75 117 THR B N 1
ATOM 3358 C CA . THR B 1 117 ? -0.962 18.031 11.789 1 98.75 117 THR B CA 1
ATOM 3359 C C . THR B 1 117 ? 0.021 19.156 12.086 1 98.75 117 THR B C 1
ATOM 3361 O O . THR B 1 117 ? 0.604 19.203 13.172 1 98.75 117 THR B O 1
ATOM 3364 N N . THR B 1 118 ? 0.212 19.984 11.109 1 98.5 118 THR B N 1
ATOM 3365 C CA . THR B 1 118 ? 1.075 21.125 11.336 1 98.5 118 THR B CA 1
ATOM 3366 C C . THR B 1 118 ? 0.53 22 12.461 1 98.5 118 THR B C 1
ATOM 3368 O O . THR B 1 118 ? 1.287 22.453 13.32 1 98.5 118 THR B O 1
ATOM 3371 N N . ALA B 1 119 ? -0.771 22.25 12.453 1 98.56 119 ALA B N 1
ATOM 3372 C CA . ALA B 1 119 ? -1.39 23.031 13.516 1 98.56 119 ALA B CA 1
ATOM 3373 C C . ALA B 1 119 ? -1.172 22.375 14.875 1 98.56 119 ALA B C 1
ATOM 3375 O O . ALA B 1 119 ? -0.86 23.062 15.859 1 98.56 119 ALA B O 1
ATOM 3376 N N . LEU B 1 120 ? -1.33 21.062 14.945 1 98.25 120 LEU B N 1
ATOM 3377 C CA . LEU B 1 120 ? -1.07 20.312 16.172 1 98.25 120 LEU B CA 1
ATOM 3378 C C . LEU B 1 120 ? 0.365 20.516 16.641 1 98.25 120 LEU B C 1
ATOM 3380 O O . LEU B 1 120 ? 0.601 20.781 17.828 1 98.25 120 LEU B O 1
ATOM 3384 N N . ALA B 1 121 ? 1.309 20.375 15.719 1 97.88 121 ALA B N 1
ATOM 3385 C CA . ALA B 1 121 ? 2.725 20.531 16.047 1 97.88 121 ALA B CA 1
ATOM 3386 C C . ALA B 1 121 ? 3.031 21.938 16.531 1 97.88 121 ALA B C 1
ATOM 3388 O O . ALA B 1 121 ? 3.668 22.109 17.578 1 97.88 121 ALA B O 1
ATOM 3389 N N . LEU B 1 122 ? 2.553 22.938 15.781 1 96.94 122 LEU B N 1
ATOM 3390 C CA . LEU B 1 122 ? 2.812 24.328 16.125 1 96.94 122 LEU B CA 1
ATOM 3391 C C . LEU B 1 122 ? 2.182 24.672 17.469 1 96.94 122 LEU B C 1
ATOM 3393 O O . LEU B 1 122 ? 2.779 25.391 18.281 1 96.94 122 LEU B O 1
ATOM 3397 N N . ASP B 1 123 ? 1.016 24.172 17.703 1 95.56 123 ASP B N 1
ATOM 3398 C CA . ASP B 1 123 ? 0.341 24.406 18.969 1 95.56 123 ASP B CA 1
ATOM 3399 C C . ASP B 1 123 ? 1.147 23.828 20.125 1 95.56 123 ASP B C 1
ATOM 3401 O O . ASP B 1 123 ? 1.229 24.453 21.203 1 95.56 123 ASP B O 1
ATOM 3405 N N . ALA B 1 124 ? 1.726 22.703 19.969 1 94.31 124 ALA B N 1
ATOM 3406 C CA . ALA B 1 124 ? 2.496 22.031 21.016 1 94.31 124 ALA B CA 1
ATOM 3407 C C . ALA B 1 124 ? 3.844 22.719 21.219 1 94.31 124 ALA B C 1
ATOM 3409 O O . ALA B 1 124 ? 4.414 22.641 22.312 1 94.31 124 ALA B O 1
ATOM 3410 N N . LEU B 1 125 ? 4.371 23.375 20.188 1 94.19 125 LEU B N 1
ATOM 3411 C CA . LEU B 1 125 ? 5.766 23.812 20.219 1 94.19 125 LEU B CA 1
ATOM 3412 C C . LEU B 1 125 ? 5.875 25.297 20.484 1 94.19 125 LEU B C 1
ATOM 3414 O O . LEU B 1 125 ? 6.949 25.797 20.828 1 94.19 125 LEU B O 1
ATOM 3418 N N . ALA B 1 126 ? 4.859 26.047 20.188 1 87.31 126 ALA B N 1
ATOM 3419 C CA . ALA B 1 126 ? 4.91 27.5 20.328 1 87.31 126 ALA B CA 1
ATOM 3420 C C . ALA B 1 126 ? 4.48 27.938 21.734 1 87.31 126 ALA B C 1
ATOM 3422 O O . ALA B 1 126 ? 3.809 27.172 22.438 1 87.31 126 ALA B O 1
ATOM 3423 N N . PRO B 1 127 ? 4.867 29.141 22.078 1 84.56 127 PRO B N 1
ATOM 3424 C CA . PRO B 1 127 ? 4.477 29.656 23.391 1 84.56 127 PRO B CA 1
ATOM 3425 C C . PRO B 1 127 ? 2.969 29.828 23.531 1 84.56 127 PRO B C 1
ATOM 3427 O O . PRO B 1 127 ? 2.262 29.953 22.531 1 84.56 127 PRO B O 1
ATOM 3430 N N . ALA B 1 128 ? 2.527 29.922 24.75 1 86.06 128 ALA B N 1
ATOM 3431 C CA . ALA B 1 128 ? 1.112 30.141 25.031 1 86.06 128 ALA B CA 1
ATOM 3432 C C . ALA B 1 128 ? 0.676 31.547 24.641 1 86.06 128 ALA B C 1
ATOM 3434 O O . ALA B 1 128 ? 1.511 32.438 24.5 1 86.06 128 ALA B O 1
ATOM 3435 N N . GLY B 1 129 ? -0.599 31.703 24.391 1 91.19 129 GLY B N 1
ATOM 3436 C CA . GLY B 1 129 ? -1.15 33 24.078 1 91.19 129 GLY B CA 1
ATOM 3437 C C . GLY B 1 129 ? -1.296 33.25 22.594 1 91.19 129 GLY B C 1
ATOM 3438 O O . GLY B 1 129 ? -1.095 32.344 21.781 1 91.19 129 GLY B O 1
ATOM 3439 N N . PRO B 1 130 ? -1.678 34.469 22.25 1 95.31 130 PRO B N 1
ATOM 3440 C CA . PRO B 1 130 ? -1.838 34.812 20.844 1 95.31 130 PRO B CA 1
ATOM 3441 C C . PRO B 1 130 ? -0.526 34.75 20.062 1 95.31 130 PRO B C 1
ATOM 3443 O O . PRO B 1 130 ? 0.54 35.031 20.609 1 95.31 130 PRO B O 1
ATOM 3446 N N . VAL B 1 131 ? -0.644 34.375 18.828 1 96.25 131 VAL B N 1
ATOM 3447 C CA . VAL B 1 131 ? 0.554 34.219 18 1 96.25 131 VAL B CA 1
ATOM 3448 C C . VAL B 1 131 ? 0.455 35.094 16.766 1 96.25 131 VAL B C 1
ATOM 3450 O O . VAL B 1 131 ? -0.644 35.469 16.344 1 96.25 131 VAL B O 1
ATOM 3453 N N . THR B 1 132 ? 1.626 35.5 16.25 1 97.75 132 THR B N 1
ATOM 3454 C CA . THR B 1 132 ? 1.744 36.062 14.914 1 97.75 132 THR B CA 1
ATOM 3455 C C . THR B 1 132 ? 2.285 35 13.938 1 97.75 132 THR B C 1
ATOM 3457 O O . THR B 1 132 ? 3.152 34.219 14.297 1 97.75 132 THR B O 1
ATOM 3460 N N . LEU B 1 133 ? 1.694 35.031 12.727 1 98.38 133 LEU B N 1
ATOM 3461 C CA . LEU B 1 133 ? 2.029 34 11.758 1 98.38 133 LEU B CA 1
ATOM 3462 C C . LEU B 1 133 ? 2.596 34.625 10.484 1 98.38 133 LEU B C 1
ATOM 3464 O O . LEU B 1 133 ? 1.972 35.5 9.883 1 98.38 133 LEU B O 1
ATOM 3468 N N . GLY B 1 134 ? 3.811 34.25 10.141 1 98.56 134 GLY B N 1
ATOM 3469 C CA . GLY B 1 134 ? 4.344 34.5 8.812 1 98.56 134 GLY B CA 1
ATOM 3470 C C . GLY B 1 134 ? 4.133 33.344 7.863 1 98.56 134 GLY B C 1
ATOM 3471 O O . GLY B 1 134 ? 4.34 32.188 8.234 1 98.56 134 GLY B O 1
ATOM 3472 N N . VAL B 1 135 ? 3.688 33.625 6.633 1 98.5 135 VAL B N 1
ATOM 3473 C CA . VAL B 1 135 ? 3.398 32.594 5.66 1 98.5 135 VAL B CA 1
ATOM 3474 C C . VAL B 1 135 ? 4.191 32.844 4.379 1 98.5 135 VAL B C 1
ATOM 3476 O O . VAL B 1 135 ? 4.066 33.906 3.766 1 98.5 135 VAL B O 1
ATOM 3479 N N . LEU B 1 136 ? 5.012 31.906 4.066 1 97.75 136 LEU B N 1
ATOM 3480 C CA . LEU B 1 136 ? 5.664 31.906 2.762 1 97.75 136 LEU B CA 1
ATOM 3481 C C . LEU B 1 136 ? 4.961 30.938 1.807 1 97.75 136 LEU B C 1
ATOM 3483 O O . LEU B 1 136 ? 5.133 29.734 1.898 1 97.75 136 LEU B O 1
ATOM 3487 N N . GLY B 1 137 ? 4.262 31.5 0.856 1 96.25 137 GLY B N 1
ATOM 3488 C CA . GLY B 1 137 ? 3.312 30.797 0.007 1 96.25 137 GLY B CA 1
ATOM 3489 C C . GLY B 1 137 ? 1.884 31.266 0.184 1 96.25 137 GLY B C 1
ATOM 3490 O O . GLY B 1 137 ? 1.486 31.656 1.283 1 96.25 137 GLY B O 1
ATOM 3491 N N . ALA B 1 138 ? 1.105 31.219 -0.89 1 96.12 138 ALA B N 1
ATOM 3492 C CA . ALA B 1 138 ? -0.255 31.75 -0.817 1 96.12 138 ALA B CA 1
ATOM 3493 C C . ALA B 1 138 ? -1.249 30.797 -1.473 1 96.12 138 ALA B C 1
ATOM 3495 O O . ALA B 1 138 ? -2.371 31.188 -1.802 1 96.12 138 ALA B O 1
ATOM 3496 N N . GLY B 1 139 ? -0.867 29.562 -1.692 1 93.19 139 GLY B N 1
ATOM 3497 C CA . GLY B 1 139 ? -1.704 28.594 -2.383 1 93.19 139 GLY B CA 1
ATOM 3498 C C . GLY B 1 139 ? -2.57 27.766 -1.442 1 93.19 139 GLY B C 1
ATOM 3499 O O . GLY B 1 139 ? -2.934 28.234 -0.362 1 93.19 139 GLY B O 1
ATOM 3500 N N . PHE B 1 140 ? -2.92 26.609 -1.918 1 90.88 140 PHE B N 1
ATOM 3501 C CA . PHE B 1 140 ? -3.842 25.703 -1.255 1 90.88 140 PHE B CA 1
ATOM 3502 C C . PHE B 1 140 ? -3.332 25.328 0.133 1 90.88 140 PHE B C 1
ATOM 3504 O O . PHE B 1 140 ? -4.059 25.453 1.12 1 90.88 140 PHE B O 1
ATOM 3511 N N . GLU B 1 141 ? -2.09 24.906 0.236 1 94.38 141 GLU B N 1
ATOM 3512 C CA . GLU B 1 141 ? -1.513 24.5 1.517 1 94.38 141 GLU B CA 1
ATOM 3513 C C . GLU B 1 141 ? -1.477 25.672 2.494 1 94.38 141 GLU B C 1
ATOM 3515 O O . GLU B 1 141 ? -1.809 25.516 3.672 1 94.38 141 GLU B O 1
ATOM 3520 N N . ALA B 1 142 ? -1.098 26.828 2.025 1 96.75 142 ALA B N 1
ATOM 3521 C CA . ALA B 1 142 ? -1.015 28 2.877 1 96.75 142 ALA B CA 1
ATOM 3522 C C . ALA B 1 142 ? -2.371 28.328 3.498 1 96.75 142 ALA B C 1
ATOM 3524 O O . ALA B 1 142 ? -2.477 28.516 4.711 1 96.75 142 ALA B O 1
ATOM 3525 N N . ARG B 1 143 ? -3.385 28.359 2.68 1 97 143 ARG B N 1
ATOM 3526 C CA . ARG B 1 143 ? -4.73 28.688 3.143 1 97 143 ARG B CA 1
ATOM 3527 C C . ARG B 1 143 ? -5.219 27.672 4.172 1 97 143 ARG B C 1
ATOM 3529 O O . ARG B 1 143 ? -5.699 28.047 5.242 1 97 143 ARG B O 1
ATOM 3536 N N . ASN B 1 144 ? -5.07 26.406 3.875 1 97.31 144 ASN B N 1
ATOM 3537 C CA . ASN B 1 144 ? -5.492 25.344 4.785 1 97.31 144 ASN B CA 1
ATOM 3538 C C . ASN B 1 144 ? -4.77 25.438 6.129 1 97.31 144 ASN B C 1
ATOM 3540 O O . ASN B 1 144 ? -5.371 25.234 7.18 1 97.31 144 ASN B O 1
ATOM 3544 N N . HIS B 1 145 ? -3.521 25.797 6.082 1 98.31 145 HIS B N 1
ATOM 3545 C CA . HIS B 1 145 ? -2.732 25.828 7.309 1 98.31 145 HIS B CA 1
ATOM 3546 C C . HIS B 1 145 ? -3.164 26.984 8.211 1 98.31 145 HIS B C 1
ATOM 3548 O O . HIS B 1 145 ? -3.199 26.828 9.438 1 98.31 145 HIS B O 1
ATOM 3554 N N . VAL B 1 146 ? -3.473 28.109 7.641 1 98.31 146 VAL B N 1
ATOM 3555 C CA . VAL B 1 146 ? -3.955 29.219 8.445 1 98.31 146 VAL B CA 1
ATOM 3556 C C . VAL B 1 146 ? -5.297 28.859 9.086 1 98.31 146 VAL B C 1
ATOM 3558 O O . VAL B 1 146 ? -5.508 29.094 10.273 1 98.31 146 VAL B O 1
ATOM 3561 N N . GLU B 1 147 ? -6.164 28.234 8.305 1 98.31 147 GLU B N 1
ATOM 3562 C CA . GLU B 1 147 ? -7.465 27.828 8.828 1 98.31 147 GLU B CA 1
ATOM 3563 C C . GLU B 1 147 ? -7.309 26.797 9.953 1 98.31 147 GLU B C 1
ATOM 3565 O O . GLU B 1 147 ? -7.984 26.891 10.977 1 98.31 147 GLU B O 1
ATOM 3570 N N . ALA B 1 148 ? -6.438 25.875 9.766 1 98.62 148 ALA B N 1
ATOM 3571 C CA . ALA B 1 148 ? -6.199 24.844 10.773 1 98.62 148 ALA B CA 1
ATOM 3572 C C . ALA B 1 148 ? -5.668 25.453 12.062 1 98.62 148 ALA B C 1
ATOM 3574 O O . ALA B 1 148 ? -6.16 25.141 13.156 1 98.62 148 ALA B O 1
ATOM 3575 N N . LEU B 1 149 ? -4.645 26.328 11.938 1 98.12 149 LEU B N 1
ATOM 3576 C CA . LEU B 1 149 ? -4.051 26.938 13.125 1 98.12 149 LEU B CA 1
ATOM 3577 C C . LEU B 1 149 ? -5.062 27.828 13.836 1 98.12 149 LEU B C 1
ATOM 3579 O O . LEU B 1 149 ? -5.105 27.859 15.07 1 98.12 149 LEU B O 1
ATOM 3583 N N . HIS B 1 150 ? -5.879 28.516 13.07 1 97.94 150 HIS B N 1
ATOM 3584 C CA . HIS B 1 150 ? -6.906 29.391 13.617 1 97.94 150 HIS B CA 1
ATOM 3585 C C . HIS B 1 150 ? -7.898 28.625 14.469 1 97.94 150 HIS B C 1
ATOM 3587 O O . HIS B 1 150 ? -8.484 29.172 15.406 1 97.94 150 HIS B O 1
ATOM 3593 N N . ALA B 1 151 ? -8.102 27.391 14.227 1 97.44 151 ALA B N 1
ATOM 3594 C CA . ALA B 1 151 ? -9.055 26.562 14.945 1 97.44 151 ALA B CA 1
ATOM 3595 C C . ALA B 1 151 ? -8.555 26.234 16.359 1 97.44 151 ALA B C 1
ATOM 3597 O O . ALA B 1 151 ? -9.336 25.859 17.219 1 97.44 151 ALA B O 1
ATOM 3598 N N . VAL B 1 152 ? -7.234 26.438 16.594 1 96.25 152 VAL B N 1
ATOM 3599 C CA . VAL B 1 152 ? -6.73 25.969 17.891 1 96.25 152 VAL B CA 1
ATOM 3600 C C . VAL B 1 152 ? -5.93 27.062 18.578 1 96.25 152 VAL B C 1
ATOM 3602 O O . VAL B 1 152 ? -5.578 26.953 19.75 1 96.25 152 VAL B O 1
ATOM 3605 N N . ARG B 1 153 ? -5.578 28.172 17.844 1 96.38 153 ARG B N 1
ATOM 3606 C CA . ARG B 1 153 ? -4.809 29.281 18.406 1 96.38 153 ARG B CA 1
ATOM 3607 C C . ARG B 1 153 ? -5.406 30.625 18 1 96.38 153 ARG B C 1
ATOM 3609 O O . ARG B 1 153 ? -5.918 30.781 16.891 1 96.38 153 ARG B O 1
ATOM 3616 N N . GLU B 1 154 ? -5.312 31.562 18.906 1 96.69 154 GLU B N 1
ATOM 3617 C CA . GLU B 1 154 ? -5.594 32.938 18.547 1 96.69 154 GLU B CA 1
ATOM 3618 C C . GLU B 1 154 ? -4.449 33.531 17.719 1 96.69 154 GLU B C 1
ATOM 3620 O O . GLU B 1 154 ? -3.305 33.562 18.172 1 96.69 154 GLU B O 1
ATOM 3625 N N . ILE B 1 155 ? -4.758 33.969 16.5 1 97.44 155 ILE B N 1
ATOM 3626 C CA . ILE B 1 155 ? -3.773 34.594 15.617 1 97.44 155 ILE B CA 1
ATOM 3627 C C . ILE B 1 155 ? -3.984 36.094 15.586 1 97.44 155 ILE B C 1
ATOM 3629 O O . ILE B 1 155 ? -5.043 36.562 15.172 1 97.44 155 ILE B O 1
ATOM 3633 N N . SER B 1 156 ? -3.021 36.781 15.953 1 96.31 156 SER B N 1
ATOM 3634 C CA . SER B 1 156 ? -3.137 38.25 16.031 1 96.31 156 SER B CA 1
ATOM 3635 C C . SER B 1 156 ? -2.924 38.875 14.672 1 96.31 156 SER B C 1
ATOM 3637 O O . SER B 1 156 ? -3.506 39.938 14.375 1 96.31 156 SER B O 1
ATOM 3639 N N . GLU B 1 157 ? -2.08 38.281 13.914 1 96.88 157 GLU B N 1
ATOM 3640 C CA . GLU B 1 157 ? -1.749 38.812 12.594 1 96.88 157 GLU B CA 1
ATOM 3641 C C . GLU B 1 157 ? -1.123 37.75 11.703 1 96.88 157 GLU B C 1
ATOM 3643 O O . GLU B 1 157 ? -0.389 36.875 12.188 1 96.88 157 GLU B O 1
ATOM 3648 N N . VAL B 1 158 ? -1.45 37.875 10.422 1 98.38 158 VAL B N 1
ATOM 3649 C CA . VAL B 1 158 ? -0.844 37.031 9.414 1 98.38 158 VAL B CA 1
ATOM 3650 C C . VAL B 1 158 ? -0.105 37.875 8.383 1 98.38 158 VAL B C 1
ATOM 3652 O O . VAL B 1 158 ? -0.703 38.75 7.746 1 98.38 158 VAL B O 1
ATOM 3655 N N . SER B 1 159 ? 1.162 37.719 8.266 1 98.31 159 SER B N 1
ATOM 3656 C CA . SER B 1 159 ? 1.926 38.281 7.152 1 98.31 159 SER B CA 1
ATOM 3657 C C . SER B 1 159 ? 2.203 37.25 6.086 1 98.31 159 SER B C 1
ATOM 3659 O O . SER B 1 159 ? 2.523 36.094 6.402 1 98.31 159 SER B O 1
ATOM 3661 N N . VAL B 1 160 ? 2.021 37.625 4.797 1 98.31 160 VAL B N 1
ATOM 3662 C CA . VAL B 1 160 ? 2.141 36.594 3.746 1 98.31 160 VAL B CA 1
ATOM 3663 C C . VAL B 1 160 ? 2.986 37.156 2.598 1 98.31 160 VAL B C 1
ATOM 3665 O O . VAL B 1 160 ? 2.908 38.344 2.271 1 98.31 160 VAL B O 1
ATOM 3668 N N . PHE B 1 161 ? 3.771 36.281 2.049 1 97.56 161 PHE B N 1
ATOM 3669 C CA . PHE B 1 161 ? 4.48 36.562 0.812 1 97.56 161 PHE B CA 1
ATOM 3670 C C . PHE B 1 161 ? 4.375 35.406 -0.166 1 97.56 161 PHE B C 1
ATOM 3672 O O . PHE B 1 161 ? 4.434 34.25 0.239 1 97.56 161 PHE B O 1
ATOM 3679 N N . SER B 1 162 ? 4.176 35.656 -1.357 1 96.12 162 SER B N 1
ATOM 3680 C CA . SER B 1 162 ? 4.371 34.812 -2.527 1 96.12 162 SER B CA 1
ATOM 3681 C C . SER B 1 162 ? 4.852 35.625 -3.725 1 96.12 162 SER B C 1
ATOM 3683 O O . SER B 1 162 ? 4.656 36.844 -3.777 1 96.12 162 SER B O 1
ATOM 3685 N N . PRO B 1 163 ? 5.547 35 -4.648 1 93.31 163 PRO B N 1
ATOM 3686 C CA . PRO B 1 163 ? 6.098 35.75 -5.773 1 93.31 163 PRO B CA 1
ATOM 3687 C C . PRO B 1 163 ? 5.016 36.438 -6.594 1 93.31 163 PRO B C 1
ATOM 3689 O O . PRO B 1 163 ? 5.25 37.531 -7.117 1 93.31 163 PRO B O 1
ATOM 3692 N N . ASN B 1 164 ? 3.822 35.938 -6.652 1 93.88 164 ASN B N 1
ATOM 3693 C CA . ASN B 1 164 ? 2.732 36.5 -7.43 1 93.88 164 ASN B CA 1
ATOM 3694 C C . ASN B 1 164 ? 1.833 37.406 -6.57 1 93.88 164 ASN B C 1
ATOM 3696 O O . ASN B 1 164 ? 1.116 36.906 -5.699 1 93.88 164 ASN B O 1
ATOM 3700 N N . PRO B 1 165 ? 1.73 38.656 -6.926 1 95.06 165 PRO B N 1
ATOM 3701 C CA . PRO B 1 165 ? 0.921 39.562 -6.105 1 95.06 165 PRO B CA 1
ATOM 3702 C C . PRO B 1 165 ? -0.566 39.219 -6.141 1 95.06 165 PRO B C 1
ATOM 3704 O O . PRO B 1 165 ? -1.274 39.406 -5.152 1 95.06 165 PRO B O 1
ATOM 3707 N N . VAL B 1 166 ? -0.989 38.719 -7.219 1 96.5 166 VAL B N 1
ATOM 3708 C CA . VAL B 1 166 ? -2.395 38.344 -7.348 1 96.5 166 VAL B CA 1
ATOM 3709 C C . VAL B 1 166 ? -2.732 37.25 -6.359 1 96.5 166 VAL B C 1
ATOM 3711 O O . VAL B 1 166 ? -3.799 37.25 -5.738 1 96.5 166 VAL B O 1
ATOM 3714 N N . SER B 1 167 ? -1.785 36.344 -6.168 1 95.75 167 SER B N 1
ATOM 3715 C CA . SER B 1 167 ? -1.993 35.25 -5.246 1 95.75 167 SER B CA 1
ATOM 3716 C C . SER B 1 167 ? -2.035 35.719 -3.801 1 95.75 167 SER B C 1
ATOM 3718 O O . SER B 1 167 ? -2.781 35.188 -2.982 1 95.75 167 SER B O 1
ATOM 3720 N N . ARG B 1 168 ? -1.278 36.719 -3.463 1 96.5 168 ARG B N 1
ATOM 3721 C CA . ARG B 1 168 ? -1.263 37.25 -2.105 1 96.5 168 ARG B CA 1
ATOM 3722 C C . ARG B 1 168 ? -2.598 37.906 -1.756 1 96.5 168 ARG B C 1
ATOM 3724 O O . ARG B 1 168 ? -3.115 37.719 -0.653 1 96.5 168 ARG B O 1
ATOM 3731 N N . VAL B 1 169 ? -3.098 38.562 -2.719 1 95.94 169 VAL B N 1
ATOM 3732 C CA . VAL B 1 169 ? -4.371 39.25 -2.52 1 95.94 169 VAL B CA 1
ATOM 3733 C C . VAL B 1 169 ? -5.488 38.219 -2.373 1 95.94 169 VAL B C 1
ATOM 3735 O O . VAL B 1 169 ? -6.332 38.312 -1.479 1 95.94 169 VAL B O 1
ATOM 3738 N N . ALA B 1 170 ? -5.48 37.281 -3.268 1 96.88 170 ALA B N 1
ATOM 3739 C CA . ALA B 1 170 ? -6.477 36.219 -3.209 1 96.88 170 ALA B CA 1
ATOM 3740 C C . ALA B 1 170 ? -6.422 35.469 -1.87 1 96.88 170 ALA B C 1
ATOM 3742 O O . ALA B 1 170 ? -7.461 35.094 -1.325 1 96.88 170 ALA B O 1
ATOM 3743 N N . PHE B 1 171 ? -5.246 35.312 -1.419 1 97.19 171 PHE B N 1
ATOM 3744 C CA . PHE B 1 171 ? -5.027 34.688 -0.121 1 97.19 171 PHE B CA 1
ATOM 3745 C C . PHE B 1 171 ? -5.68 35.5 0.99 1 97.19 171 PHE B C 1
ATOM 3747 O O . PHE B 1 171 ? -6.402 34.938 1.823 1 97.19 171 PHE B O 1
ATOM 3754 N N . ALA B 1 172 ? -5.41 36.75 1.018 1 96.88 172 ALA B N 1
ATOM 3755 C CA . ALA B 1 172 ? -5.988 37.625 2.025 1 96.88 172 ALA B CA 1
ATOM 3756 C C . ALA B 1 172 ? -7.512 37.625 1.955 1 96.88 172 ALA B C 1
ATOM 3758 O O . ALA B 1 172 ? -8.188 37.562 2.986 1 96.88 172 ALA B O 1
ATOM 3759 N N . GLN B 1 173 ? -8.031 37.625 0.808 1 97 173 GLN B N 1
ATOM 3760 C CA . GLN B 1 173 ? -9.477 37.625 0.604 1 97 173 GLN B CA 1
ATOM 3761 C C . GLN B 1 173 ? -10.102 36.344 1.11 1 97 173 GLN B C 1
ATOM 3763 O O . GLN B 1 173 ? -11.18 36.344 1.72 1 97 173 GLN B O 1
ATOM 3768 N N . HIS B 1 174 ? -9.43 35.281 0.829 1 96.25 174 HIS B N 1
ATOM 3769 C CA . HIS B 1 174 ? -9.914 33.969 1.258 1 96.25 174 HIS B CA 1
ATOM 3770 C C . HIS B 1 174 ? -10.062 33.906 2.773 1 96.25 174 HIS B C 1
ATOM 3772 O O . HIS B 1 174 ? -10.961 33.219 3.287 1 96.25 174 HIS B O 1
ATOM 3778 N N . LEU B 1 175 ? -9.242 34.625 3.494 1 96.81 175 LEU B N 1
ATOM 3779 C CA . LEU B 1 175 ? -9.188 34.5 4.945 1 96.81 175 LEU B CA 1
ATOM 3780 C C . LEU B 1 175 ? -10.016 35.562 5.621 1 96.81 175 LEU B C 1
ATOM 3782 O O . LEU B 1 175 ? -10.164 35.594 6.848 1 96.81 175 LEU B O 1
ATOM 3786 N N . GLU B 1 176 ? -10.578 36.469 4.895 1 94.94 176 GLU B N 1
ATOM 3787 C CA . GLU B 1 176 ? -11.352 37.594 5.41 1 94.94 176 GLU B CA 1
ATOM 3788 C C . GLU B 1 176 ? -12.484 37.094 6.312 1 94.94 176 GLU B C 1
ATOM 3790 O O . GLU B 1 176 ? -12.742 37.688 7.367 1 94.94 176 GLU B O 1
ATOM 3795 N N . PRO B 1 177 ? -13.18 36.062 5.902 1 95.5 177 PRO B N 1
ATOM 3796 C CA . PRO B 1 177 ? -14.312 35.594 6.711 1 95.5 177 PRO B CA 1
ATOM 3797 C C . PRO B 1 177 ? -13.898 35.156 8.109 1 95.5 177 PRO B C 1
ATOM 3799 O O . PRO B 1 177 ? -14.727 35.062 9.016 1 95.5 17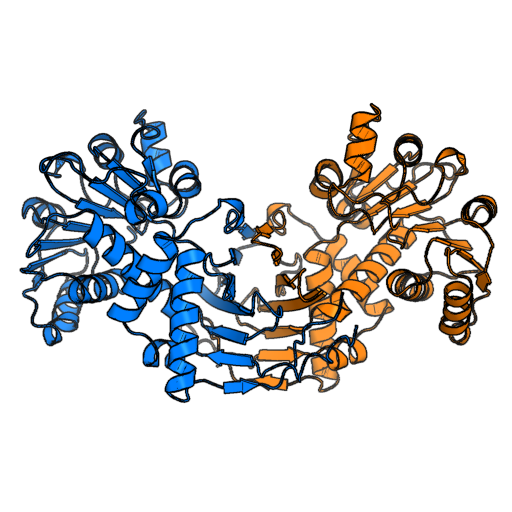7 PRO B O 1
ATOM 3802 N N . LEU B 1 178 ? -12.641 34.906 8.305 1 95.88 178 LEU B N 1
ATOM 3803 C CA . LEU B 1 178 ? -12.156 34.438 9.602 1 95.88 178 LEU B CA 1
ATOM 3804 C C . LEU B 1 178 ? -11.898 35.625 10.539 1 95.88 178 LEU B C 1
ATOM 3806 O O . LEU B 1 178 ? -11.609 35.438 11.719 1 95.88 178 LEU B O 1
ATOM 3810 N N . GLY B 1 179 ? -11.922 36.844 10.023 1 95.75 179 GLY B N 1
ATOM 3811 C CA . GLY B 1 179 ? -11.695 38.031 10.82 1 95.75 179 GLY B CA 1
ATOM 3812 C C . GLY B 1 179 ? -10.227 38.25 11.141 1 95.75 179 GLY B C 1
ATOM 3813 O O . GLY B 1 179 ? -9.898 38.969 12.102 1 95.75 179 GLY B O 1
ATOM 3814 N N . LEU B 1 180 ? -9.352 37.688 10.367 1 96.12 180 LEU B N 1
ATOM 3815 C CA . LEU B 1 180 ? -7.914 37.781 10.602 1 96.12 180 LEU B CA 1
ATOM 3816 C C . LEU B 1 180 ? -7.34 39.031 9.922 1 96.12 180 LEU B C 1
ATOM 3818 O O . LEU B 1 180 ? -7.781 39.406 8.836 1 96.12 180 LEU B O 1
ATOM 3822 N N . ARG B 1 181 ? -6.426 39.656 10.578 1 96.12 181 ARG B N 1
ATOM 3823 C CA . ARG B 1 181 ? -5.629 40.719 9.938 1 96.12 181 ARG B CA 1
ATOM 3824 C C . ARG B 1 181 ? -4.527 40.094 9.078 1 96.12 181 ARG B C 1
ATOM 3826 O O . ARG B 1 181 ? -3.551 39.562 9.594 1 96.12 181 ARG B O 1
ATOM 3833 N N . VAL B 1 182 ? -4.676 40.219 7.758 1 97.88 182 VAL B N 1
ATOM 3834 C CA . VAL B 1 182 ? -3.711 39.656 6.82 1 97.88 182 VAL B CA 1
ATOM 3835 C C . VAL B 1 182 ? -2.961 40.781 6.105 1 97.88 182 VAL B C 1
ATOM 3837 O O . VAL B 1 182 ? -3.578 41.656 5.512 1 97.88 182 VAL B O 1
ATOM 3840 N N . ARG B 1 183 ? -1.692 40.719 6.152 1 96.94 183 ARG B N 1
ATOM 3841 C CA . ARG B 1 183 ? -0.832 41.75 5.547 1 96.94 183 ARG B CA 1
ATOM 3842 C C . ARG B 1 183 ? 0.05 41.125 4.465 1 96.94 183 ARG B C 1
ATOM 3844 O O . ARG B 1 183 ? 1.065 40.5 4.766 1 96.94 183 ARG B O 1
ATOM 3851 N N . PRO B 1 184 ? -0.302 41.312 3.168 1 97.44 184 PRO B N 1
ATOM 3852 C CA . PRO B 1 184 ? 0.622 40.906 2.104 1 97.44 184 PRO B CA 1
ATOM 3853 C C . PRO B 1 184 ? 1.908 41.75 2.102 1 97.44 184 PRO B C 1
ATOM 3855 O O . PRO B 1 184 ? 1.858 42.969 2.199 1 97.44 184 PRO B O 1
ATOM 3858 N N . LEU B 1 185 ? 2.98 41.062 2.127 1 97.62 185 LEU B N 1
ATOM 3859 C CA . LEU B 1 185 ? 4.277 41.719 2.098 1 97.62 185 LEU B CA 1
ATOM 3860 C C . LEU B 1 185 ? 5 41.469 0.784 1 97.62 185 LEU B C 1
ATOM 3862 O O . LEU B 1 185 ? 4.582 40.594 0.008 1 97.62 185 LEU B O 1
ATOM 3866 N N . GLU B 1 186 ? 6.129 42.156 0.524 1 96.75 186 GLU B N 1
ATOM 3867 C CA . GLU B 1 186 ? 6.699 42.156 -0.819 1 96.75 186 GLU B CA 1
ATOM 3868 C C . GLU B 1 186 ? 7.863 41.188 -0.94 1 96.75 186 GLU B C 1
ATOM 3870 O O . GLU B 1 186 ? 8.367 40.938 -2.039 1 96.75 186 GLU B O 1
ATOM 3875 N N . SER B 1 187 ? 8.289 40.625 0.177 1 97.06 187 SER B N 1
ATOM 3876 C CA . SER B 1 187 ? 9.398 39.656 0.121 1 97.06 187 SER B CA 1
ATOM 3877 C C . SER B 1 187 ? 9.367 38.719 1.306 1 97.06 187 SER B C 1
ATOM 3879 O O . SER B 1 187 ? 8.742 39 2.328 1 97.06 187 SER B O 1
ATOM 3881 N N . ALA B 1 188 ? 10.062 37.594 1.106 1 97.12 188 ALA B N 1
ATOM 3882 C CA . ALA B 1 188 ? 10.25 36.656 2.211 1 97.12 188 ALA B CA 1
ATOM 3883 C C . ALA B 1 188 ? 10.992 37.312 3.369 1 97.12 188 ALA B C 1
ATOM 3885 O O . ALA B 1 188 ? 10.695 37.062 4.535 1 97.12 188 ALA B O 1
ATOM 3886 N N . ARG B 1 189 ? 11.961 38.156 3.021 1 97.94 189 ARG B N 1
ATOM 3887 C CA . ARG B 1 189 ? 12.75 38.844 4.035 1 97.94 189 ARG B CA 1
ATOM 3888 C C . ARG B 1 189 ? 11.867 39.719 4.922 1 97.94 189 ARG B C 1
ATOM 3890 O O . ARG B 1 189 ? 12.062 39.781 6.137 1 97.94 189 ARG B O 1
ATOM 3897 N N . GLU B 1 190 ? 10.914 40.375 4.336 1 98.38 190 GLU B N 1
ATOM 3898 C CA . GLU B 1 190 ? 9.992 41.188 5.102 1 98.38 190 GLU B CA 1
ATOM 3899 C C . GLU B 1 190 ? 9.133 40.344 6.035 1 98.38 190 GLU B C 1
ATOM 3901 O O . GLU B 1 190 ? 8.867 40.75 7.168 1 98.38 190 GLU B O 1
ATOM 3906 N N . VAL B 1 191 ? 8.703 39.188 5.578 1 98.44 191 VAL B N 1
ATOM 3907 C CA . VAL B 1 191 ? 7.867 38.312 6.387 1 98.44 191 VAL B CA 1
ATOM 3908 C C . VAL B 1 191 ? 8.664 37.812 7.594 1 98.44 191 VAL B C 1
ATOM 3910 O O . VAL B 1 191 ? 8.195 37.906 8.734 1 98.44 191 VAL B O 1
ATOM 3913 N N . VAL B 1 192 ? 9.875 37.312 7.336 1 98.38 192 VAL B N 1
ATOM 3914 C CA . VAL B 1 192 ? 10.703 36.781 8.422 1 98.38 192 VAL B CA 1
ATOM 3915 C C . VAL B 1 192 ? 11.141 37.938 9.328 1 98.38 192 VAL B C 1
ATOM 3917 O O . VAL B 1 192 ? 11.172 37.781 10.555 1 98.38 192 VAL B O 1
ATOM 3920 N N . GLY B 1 193 ? 11.414 39.062 8.695 1 97.38 193 GLY B N 1
ATOM 3921 C CA . GLY B 1 193 ? 11.852 40.25 9.422 1 97.38 193 GLY B CA 1
ATOM 3922 C C . GLY B 1 193 ? 10.789 40.812 10.352 1 97.38 193 GLY B C 1
ATOM 3923 O O . GLY B 1 193 ? 11.102 41.5 11.312 1 97.38 193 GLY B O 1
ATOM 3924 N N . ALA B 1 194 ? 9.547 40.5 10.07 1 97 194 ALA B N 1
ATOM 3925 C CA . ALA B 1 194 ? 8.445 40.906 10.945 1 97 194 ALA B CA 1
ATOM 3926 C C . ALA B 1 194 ? 8.438 40.094 12.234 1 97 194 ALA B C 1
ATOM 3928 O O . ALA B 1 194 ? 7.629 40.344 13.133 1 97 194 ALA B O 1
ATOM 3929 N N . GLU B 1 195 ? 9.305 39.125 12.383 1 95.56 195 GLU B N 1
ATOM 3930 C CA . GLU B 1 195 ? 9.555 38.281 13.555 1 95.56 195 GLU B CA 1
ATOM 3931 C C . GLU B 1 195 ? 8.273 37.594 14.031 1 95.56 195 GLU B C 1
ATOM 3933 O O . GLU B 1 195 ? 7.922 37.688 15.211 1 95.56 195 GLU B O 1
ATOM 3938 N N . PRO B 1 196 ? 7.609 36.938 13.094 1 97.44 196 PRO B N 1
ATOM 3939 C CA . PRO B 1 196 ? 6.449 36.188 13.555 1 97.44 196 PRO B CA 1
ATOM 3940 C C . PRO B 1 196 ? 6.828 35.094 14.562 1 97.44 196 PRO B C 1
ATOM 3942 O O . PRO B 1 196 ? 7.902 34.5 14.469 1 97.44 196 PRO B O 1
ATOM 3945 N N . THR B 1 197 ? 5.922 34.844 15.539 1 96.75 197 THR B N 1
ATOM 3946 C CA . THR B 1 197 ? 6.113 33.75 16.484 1 96.75 197 THR B CA 1
ATOM 3947 C C . THR B 1 197 ? 6.227 32.438 15.75 1 96.75 197 THR B C 1
ATOM 3949 O O . THR B 1 197 ? 7 31.562 16.141 1 96.75 197 THR B O 1
ATOM 3952 N N . MET B 1 198 ? 5.434 32.281 14.656 1 98.06 198 MET B N 1
ATOM 3953 C CA . MET B 1 198 ? 5.426 31.094 13.812 1 98.06 198 MET B CA 1
ATOM 3954 C C . MET B 1 198 ? 5.656 31.453 12.352 1 98.06 198 MET B C 1
ATOM 3956 O O . MET B 1 198 ? 5.098 32.438 11.859 1 98.06 198 MET B O 1
ATOM 3960 N N . LEU B 1 199 ? 6.504 30.703 11.727 1 98.38 199 LEU B N 1
ATOM 3961 C CA . LEU B 1 199 ? 6.766 30.844 10.297 1 98.38 199 LEU B CA 1
ATOM 3962 C C . LEU B 1 199 ? 6.387 29.578 9.539 1 98.38 199 LEU B C 1
ATOM 3964 O O . LEU B 1 199 ? 6.926 28.5 9.812 1 98.38 199 LEU B O 1
ATOM 3968 N N . LEU B 1 200 ? 5.473 29.688 8.602 1 98.19 200 LEU B N 1
ATOM 3969 C CA . LEU B 1 200 ? 5.004 28.562 7.805 1 98.19 200 LEU B CA 1
ATOM 3970 C C . LEU B 1 200 ? 5.586 28.625 6.395 1 98.19 200 LEU B C 1
ATOM 3972 O O . LEU B 1 200 ? 5.395 29.594 5.676 1 98.19 200 LEU B O 1
ATOM 3976 N N . CYS B 1 201 ? 6.266 27.562 6.078 1 96.75 201 CYS B N 1
ATOM 3977 C CA . CYS B 1 201 ? 6.707 27.344 4.703 1 96.75 201 CYS B CA 1
ATOM 3978 C C . CYS B 1 201 ? 5.738 26.453 3.945 1 96.75 201 CYS B C 1
ATOM 3980 O O . CYS B 1 201 ? 5.664 25.25 4.207 1 96.75 201 CYS B O 1
ATOM 3982 N N . ALA B 1 202 ? 5.008 27.016 3.074 1 92.19 202 ALA B N 1
ATOM 3983 C CA . ALA B 1 202 ? 3.979 26.266 2.355 1 92.19 202 ALA B CA 1
ATOM 3984 C C . ALA B 1 202 ? 4.055 26.547 0.855 1 92.19 202 ALA B C 1
ATOM 3986 O O . ALA B 1 202 ? 3.041 26.844 0.223 1 92.19 202 ALA B O 1
ATOM 3987 N N . ALA B 1 203 ? 5.215 26.469 0.339 1 83.38 203 ALA B N 1
ATOM 3988 C CA . ALA B 1 203 ? 5.426 26.703 -1.088 1 83.38 203 ALA B CA 1
ATOM 3989 C C . ALA B 1 203 ? 6.445 25.719 -1.659 1 83.38 203 ALA B C 1
ATOM 3991 O O . ALA B 1 203 ? 7.273 25.188 -0.925 1 83.38 203 ALA B O 1
ATOM 3992 N N . ARG B 1 204 ? 6.133 25.391 -2.967 1 71.81 204 ARG B N 1
ATOM 3993 C CA . ARG B 1 204 ? 7.188 24.719 -3.723 1 71.81 204 ARG B CA 1
ATOM 3994 C C . ARG B 1 204 ? 7.926 25.719 -4.617 1 71.81 204 ARG B C 1
ATOM 3996 O O . ARG B 1 204 ? 7.305 26.422 -5.418 1 71.81 204 ARG B O 1
ATOM 4003 N N . SER B 1 205 ? 9.172 25.875 -4.219 1 65.69 205 SER B N 1
ATOM 4004 C CA . SER B 1 205 ? 9.938 26.797 -5.059 1 65.69 205 SER B CA 1
ATOM 4005 C C . SER B 1 205 ? 10.188 26.203 -6.438 1 65.69 205 SER B C 1
ATOM 4007 O O . SER B 1 205 ? 10.359 24.984 -6.578 1 65.69 205 SER B O 1
ATOM 4009 N N . ARG B 1 206 ? 10 26.906 -7.453 1 60.72 206 ARG B N 1
ATOM 4010 C CA . ARG B 1 206 ? 10.188 26.5 -8.844 1 60.72 206 ARG B CA 1
ATOM 4011 C C . ARG B 1 206 ? 11.562 25.875 -9.047 1 60.72 206 ARG B C 1
ATOM 4013 O O . ARG B 1 206 ? 11.703 24.906 -9.805 1 60.72 206 ARG B O 1
ATOM 4020 N N . ASP B 1 207 ? 12.5 26.281 -8.375 1 72 207 ASP B N 1
ATOM 4021 C CA . ASP B 1 207 ? 13.859 25.797 -8.602 1 72 207 ASP B CA 1
ATOM 4022 C C . ASP B 1 207 ? 14.391 25.047 -7.387 1 72 207 ASP B C 1
ATOM 4024 O O . ASP B 1 207 ? 15.594 24.844 -7.246 1 72 207 ASP B O 1
ATOM 4028 N N . GLU B 1 208 ? 13.516 24.75 -6.566 1 78.81 208 GLU B N 1
ATOM 4029 C CA . GLU B 1 208 ? 13.859 23.984 -5.379 1 78.81 208 GLU B CA 1
ATOM 4030 C C . GLU B 1 208 ? 14.938 24.688 -4.559 1 78.81 208 GLU B C 1
ATOM 4032 O O . GLU B 1 208 ? 15.93 24.062 -4.168 1 78.81 208 GLU B O 1
ATOM 4037 N N . GLN B 1 209 ? 14.727 25.938 -4.496 1 87.12 209 GLN B N 1
ATOM 4038 C CA . GLN B 1 209 ? 15.57 26.734 -3.621 1 87.12 209 GLN B CA 1
ATOM 4039 C C . GLN B 1 209 ? 14.883 27 -2.285 1 87.12 209 GLN B C 1
ATOM 4041 O O . GLN B 1 209 ? 13.648 27.062 -2.215 1 87.12 209 GLN B O 1
ATOM 4046 N N . PRO B 1 210 ? 15.75 27.203 -1.274 1 94.12 210 PRO B N 1
ATOM 4047 C CA . PRO B 1 210 ? 15.148 27.562 0.012 1 94.12 210 PRO B CA 1
ATOM 4048 C C . PRO B 1 210 ? 14.305 28.828 -0.062 1 94.12 210 PRO B C 1
ATOM 4050 O O . PRO B 1 210 ? 14.633 29.75 -0.82 1 94.12 210 PRO B O 1
ATOM 4053 N N . LEU B 1 211 ? 13.281 28.906 0.745 1 95.12 211 LEU B N 1
ATOM 4054 C CA . LEU B 1 211 ? 12.305 30 0.658 1 95.12 211 LEU B CA 1
ATOM 4055 C C . LEU B 1 211 ? 12.828 31.25 1.348 1 95.12 211 LEU B C 1
ATOM 4057 O O . LEU B 1 211 ? 12.32 32.344 1.112 1 95.12 211 LEU B O 1
ATOM 4061 N N . PHE B 1 212 ? 13.781 31.062 2.291 1 96.31 212 PHE B N 1
ATOM 4062 C CA . PHE B 1 212 ? 14.352 32.188 3.035 1 96.31 212 PHE B CA 1
ATOM 4063 C C . PHE B 1 212 ? 15.758 31.844 3.525 1 96.31 212 PHE B C 1
ATOM 4065 O O . PHE B 1 212 ? 16.203 30.703 3.408 1 96.31 212 PHE B O 1
ATOM 4072 N N . ASP B 1 213 ? 16.5 32.875 3.98 1 97.5 213 ASP B N 1
ATOM 4073 C CA . ASP B 1 213 ? 17.812 32.719 4.59 1 97.5 213 ASP B CA 1
ATOM 4074 C C . ASP B 1 213 ? 17.688 32.438 6.09 1 97.5 213 ASP B C 1
ATOM 4076 O O . ASP B 1 213 ? 17.156 33.281 6.836 1 97.5 213 ASP B O 1
ATOM 4080 N N . GLY B 1 214 ? 18.25 31.281 6.48 1 98.38 214 GLY B N 1
ATOM 4081 C CA . GLY B 1 214 ? 18.172 30.891 7.879 1 98.38 214 GLY B CA 1
ATOM 4082 C C . GLY B 1 214 ? 18.781 31.922 8.812 1 98.38 214 GLY B C 1
ATOM 4083 O O . GLY B 1 214 ? 18.422 31.984 9.984 1 98.38 214 GLY B O 1
ATOM 4084 N N . ALA B 1 215 ? 19.594 32.719 8.266 1 98.12 215 ALA B N 1
ATOM 4085 C CA . ALA B 1 215 ? 20.25 33.75 9.047 1 98.12 215 ALA B CA 1
ATOM 4086 C C . ALA B 1 215 ? 19.266 34.844 9.469 1 98.12 215 ALA B C 1
ATOM 4088 O O . ALA B 1 215 ? 19.531 35.594 10.391 1 98.12 215 ALA B O 1
ATOM 4089 N N . TRP B 1 216 ? 18.125 34.875 8.812 1 98.44 216 TRP B N 1
ATOM 4090 C CA . TRP B 1 216 ? 17.141 35.875 9.109 1 98.44 216 TRP B CA 1
ATOM 4091 C C . TRP B 1 216 ? 16.328 35.5 10.352 1 98.44 216 TRP B C 1
ATOM 4093 O O . TRP B 1 216 ? 15.633 36.344 10.922 1 98.44 216 TRP B O 1
ATOM 4103 N N . LEU B 1 217 ? 16.375 34.219 10.781 1 98.5 217 LEU B N 1
ATOM 4104 C CA . LEU B 1 217 ? 15.578 33.781 11.914 1 98.5 217 LEU B CA 1
ATOM 4105 C C . LEU B 1 217 ? 16.016 34.438 13.203 1 98.5 217 LEU B C 1
ATOM 4107 O O . LEU B 1 217 ? 17.203 34.75 13.375 1 98.5 217 LEU B O 1
ATOM 4111 N N . ARG B 1 218 ? 15.094 34.656 14.039 1 97.69 218 ARG B N 1
ATOM 4112 C CA . ARG B 1 218 ? 15.367 35.25 15.344 1 97.69 218 ARG B CA 1
ATOM 4113 C C . ARG B 1 218 ? 15.023 34.281 16.469 1 97.69 218 ARG B C 1
ATOM 4115 O O . ARG B 1 218 ? 14.25 33.344 16.266 1 97.69 218 ARG B O 1
ATOM 4122 N N . ALA B 1 219 ? 15.562 34.594 17.641 1 96.69 219 ALA B N 1
ATOM 4123 C CA . ALA B 1 219 ? 15.336 33.75 18.812 1 96.69 219 ALA B CA 1
ATOM 4124 C C . ALA B 1 219 ? 13.844 33.594 19.094 1 96.69 219 ALA B C 1
ATOM 4126 O O . ALA B 1 219 ? 13.086 34.562 19 1 96.69 219 ALA B O 1
ATOM 4127 N N . GLY B 1 220 ? 13.461 32.344 19.406 1 96.25 220 GLY B N 1
ATOM 4128 C CA . GLY B 1 220 ? 12.102 32.094 19.859 1 96.25 220 GLY B CA 1
ATOM 4129 C C . GLY B 1 220 ? 11.172 31.656 18.734 1 96.25 220 GLY B C 1
ATOM 4130 O O . GLY B 1 220 ? 10.086 31.125 19 1 96.25 220 GLY B O 1
ATOM 4131 N N . MET B 1 221 ? 11.555 31.75 17.453 1 97.44 221 MET B N 1
ATOM 4132 C CA . MET B 1 221 ? 10.688 31.453 16.312 1 97.44 221 MET B CA 1
ATOM 4133 C C . MET B 1 221 ? 10.477 29.953 16.172 1 97.44 221 MET B C 1
ATOM 4135 O O . MET B 1 221 ? 11.375 29.156 16.469 1 97.44 221 MET B O 1
ATOM 4139 N N . THR B 1 222 ? 9.305 29.594 15.828 1 98.06 222 THR B N 1
ATOM 4140 C CA . THR B 1 222 ? 8.953 28.234 15.43 1 98.06 222 THR B CA 1
ATOM 4141 C C . THR B 1 222 ? 8.68 28.156 13.93 1 98.06 222 THR B C 1
ATOM 4143 O O . THR B 1 222 ? 7.836 28.891 13.414 1 98.06 222 THR B O 1
ATOM 4146 N N . VAL B 1 223 ? 9.383 27.281 13.242 1 98.19 223 VAL B N 1
ATOM 4147 C CA . VAL B 1 223 ? 9.281 27.172 11.789 1 98.19 223 VAL B CA 1
ATOM 4148 C C . VAL B 1 223 ? 8.625 25.859 11.414 1 98.19 223 VAL B C 1
ATOM 4150 O O . VAL B 1 223 ? 8.938 24.812 11.992 1 98.19 223 VAL B O 1
ATOM 4153 N N . ALA B 1 224 ? 7.68 25.906 10.508 1 98.31 224 ALA B N 1
ATOM 4154 C CA . ALA B 1 224 ? 7.086 24.703 9.945 1 98.31 224 ALA B CA 1
ATOM 4155 C C . ALA B 1 224 ? 7.434 24.547 8.469 1 98.31 224 ALA B C 1
ATOM 4157 O O . ALA B 1 224 ? 7.152 25.438 7.668 1 98.31 224 ALA B O 1
ATOM 4158 N N . SER B 1 225 ? 8.055 23.5 8.117 1 97.38 225 SER B N 1
ATOM 4159 C CA . SER B 1 225 ? 8.414 23.141 6.746 1 97.38 225 SER B CA 1
ATOM 4160 C C . SER B 1 225 ? 7.676 21.891 6.289 1 97.38 225 SER B C 1
ATOM 4162 O O . SER B 1 225 ? 7.844 20.812 6.875 1 97.38 225 SER B O 1
ATOM 4164 N N . ILE B 1 226 ? 6.891 21.969 5.191 1 94.88 226 ILE B N 1
ATOM 4165 C CA . ILE B 1 226 ? 6.023 20.844 4.824 1 94.88 226 ILE B CA 1
ATOM 4166 C C . ILE B 1 226 ? 6.234 20.5 3.354 1 94.88 226 ILE B C 1
ATOM 4168 O O . ILE B 1 226 ? 5.711 19.484 2.869 1 94.88 226 ILE B O 1
ATOM 4172 N N . GLY B 1 227 ? 7.059 21.156 2.621 1 91.19 227 GLY B N 1
ATOM 4173 C CA . GLY B 1 227 ? 7.102 21.031 1.175 1 91.19 227 GLY B CA 1
ATOM 4174 C C . GLY B 1 227 ? 8.25 20.156 0.691 1 91.19 227 GLY B C 1
ATOM 4175 O O . GLY B 1 227 ? 8.242 19.688 -0.448 1 91.19 227 GLY B O 1
ATOM 4176 N N . SER B 1 228 ? 9.352 20.109 1.381 1 89.44 228 SER B N 1
ATOM 4177 C CA . SER B 1 228 ? 10.469 19.25 1.021 1 89.44 228 SER B CA 1
ATOM 4178 C C . SER B 1 228 ? 10.258 17.828 1.528 1 89.44 228 SER B C 1
ATOM 4180 O O . SER B 1 228 ? 10.727 17.469 2.611 1 89.44 228 SER B O 1
ATOM 4182 N N . THR B 1 229 ? 9.648 17.016 0.68 1 88.75 229 THR B N 1
ATOM 4183 C CA . THR B 1 229 ? 9.297 15.664 1.102 1 88.75 229 THR B CA 1
ATOM 4184 C C . THR B 1 229 ? 10.102 14.625 0.324 1 88.75 229 THR B C 1
ATOM 4186 O O . THR B 1 229 ? 10.141 13.453 0.701 1 88.75 229 THR B O 1
ATOM 4189 N N . LEU B 1 230 ? 10.742 15.078 -0.711 1 86.19 230 LEU B N 1
ATOM 4190 C CA . LEU B 1 230 ? 11.578 14.234 -1.561 1 86.19 230 LEU B CA 1
ATOM 4191 C C . LEU B 1 230 ? 13.016 14.75 -1.584 1 86.19 230 LEU B C 1
ATOM 4193 O O . LEU B 1 230 ? 13.273 15.914 -1.277 1 86.19 230 LEU B O 1
ATOM 4197 N N . PRO B 1 231 ? 13.938 13.883 -2.041 1 87.94 231 PRO B N 1
ATOM 4198 C CA . PRO B 1 231 ? 15.352 14.273 -2.039 1 87.94 231 PRO B CA 1
ATOM 4199 C C . PRO B 1 231 ? 15.633 15.484 -2.924 1 87.94 231 PRO B C 1
ATOM 4201 O O . PRO B 1 231 ? 16.562 16.25 -2.648 1 87.94 231 PRO B O 1
ATOM 4204 N N . GLU B 1 232 ? 14.805 15.664 -3.916 1 87.44 232 GLU B N 1
ATOM 4205 C CA . GLU B 1 232 ? 15.062 16.734 -4.879 1 87.44 232 GLU B CA 1
ATOM 4206 C C . GLU B 1 232 ? 14.375 18.031 -4.461 1 87.44 232 GLU B C 1
ATOM 4208 O O . GLU B 1 232 ? 14.594 19.078 -5.074 1 87.44 232 GLU B O 1
ATOM 4213 N N . GLN B 1 233 ? 13.617 18.016 -3.438 1 88.38 233 GLN B N 1
ATOM 4214 C CA . GLN B 1 233 ? 12.828 19.172 -3.025 1 88.38 233 GLN B CA 1
ATOM 4215 C C . GLN B 1 233 ? 13.516 19.938 -1.896 1 88.38 233 GLN B C 1
ATOM 4217 O O . GLN B 1 233 ? 14.078 19.328 -0.984 1 88.38 233 GLN B O 1
ATOM 4222 N N . ARG B 1 234 ? 13.5 21.297 -2.051 1 92.69 234 ARG B N 1
ATOM 4223 C CA . ARG B 1 234 ? 14.078 22.172 -1.042 1 92.69 234 ARG B CA 1
ATOM 4224 C C . ARG B 1 234 ? 13.062 23.188 -0.55 1 92.69 234 ARG B C 1
ATOM 4226 O O . ARG B 1 234 ? 12.281 23.719 -1.339 1 92.69 234 ARG B O 1
ATOM 4233 N N . GLU B 1 235 ? 13.172 23.484 0.741 1 95.5 235 GLU B N 1
ATOM 4234 C CA . GLU B 1 235 ? 12.281 24.484 1.306 1 95.5 235 GLU B CA 1
ATOM 4235 C C . GLU B 1 235 ? 13.008 25.359 2.332 1 95.5 235 GLU B C 1
ATOM 4237 O O . GLU B 1 235 ? 12.766 26.562 2.426 1 95.5 235 GLU B O 1
ATOM 4242 N N . VAL B 1 236 ? 13.938 24.766 3.129 1 96.94 236 VAL B N 1
ATOM 4243 C CA . VAL B 1 236 ? 14.75 25.5 4.09 1 96.94 236 VAL B CA 1
ATOM 4244 C C . VAL B 1 236 ? 16.234 25.203 3.848 1 96.94 236 VAL B C 1
ATOM 4246 O O . VAL B 1 236 ? 16.578 24.188 3.254 1 96.94 236 VAL B O 1
ATOM 4249 N N . ASP B 1 237 ? 17.109 26.094 4.246 1 97.06 237 ASP B N 1
ATOM 4250 C CA . ASP B 1 237 ? 18.547 25.938 3.971 1 97.06 237 ASP B CA 1
ATOM 4251 C C . ASP B 1 237 ? 19.266 25.281 5.152 1 97.06 237 ASP B C 1
ATOM 4253 O O . ASP B 1 237 ? 18.672 25.094 6.219 1 97.06 237 ASP B O 1
ATOM 4257 N N . PRO B 1 238 ? 20.469 24.859 4.957 1 98.19 238 PRO B N 1
ATOM 4258 C CA . PRO B 1 238 ? 21.25 24.234 6.023 1 98.19 238 PRO B CA 1
ATOM 4259 C C . PRO B 1 238 ? 21.391 25.109 7.262 1 98.19 238 PRO B C 1
ATOM 4261 O O . PRO B 1 238 ? 21.438 24.594 8.383 1 98.19 238 PRO B O 1
ATOM 4264 N N . GLU B 1 239 ? 21.438 26.375 7.086 1 98.5 239 GLU B N 1
ATOM 4265 C CA . GLU B 1 239 ? 21.562 27.297 8.211 1 98.5 239 GLU B CA 1
ATOM 4266 C C . GLU B 1 239 ? 20.344 27.219 9.125 1 98.5 239 GLU B C 1
ATOM 4268 O O . GLU B 1 239 ? 20.469 27.297 10.344 1 98.5 239 GLU B O 1
ATOM 4273 N N . THR B 1 240 ? 19.141 27.094 8.523 1 98.56 240 THR B N 1
ATOM 4274 C CA . THR B 1 240 ? 17.922 26.906 9.305 1 98.56 240 THR B CA 1
ATOM 4275 C C . THR B 1 240 ? 18.031 25.656 10.18 1 98.56 240 THR B C 1
ATOM 4277 O O . THR B 1 240 ? 17.688 25.688 11.359 1 98.56 240 THR B O 1
ATOM 4280 N N . ILE B 1 241 ? 18.547 24.594 9.602 1 98.62 241 ILE B N 1
ATOM 4281 C CA . ILE B 1 241 ? 18.719 23.328 10.305 1 98.62 241 ILE B CA 1
ATOM 4282 C C . ILE B 1 241 ? 19.766 23.484 11.398 1 98.62 241 ILE B C 1
ATOM 4284 O O . ILE B 1 241 ? 19.562 23.031 12.531 1 98.62 241 ILE B O 1
ATOM 4288 N N . ARG B 1 242 ? 20.844 24.141 11.062 1 98.38 242 ARG B N 1
ATOM 4289 C CA . ARG B 1 242 ? 21.922 24.375 12.016 1 98.38 242 ARG B CA 1
ATOM 4290 C C . ARG B 1 242 ? 21.422 25.156 13.227 1 98.38 242 ARG B C 1
ATOM 4292 O O . ARG B 1 242 ? 21.766 24.812 14.367 1 98.38 242 ARG B O 1
ATOM 4299 N N . ARG B 1 243 ? 20.641 26.094 13.07 1 98.25 243 ARG B N 1
ATOM 4300 C CA . ARG B 1 243 ? 20.266 27.031 14.117 1 98.25 243 ARG B CA 1
ATOM 4301 C C . ARG B 1 243 ? 19.109 26.484 14.953 1 98.25 243 ARG B C 1
ATOM 4303 O O . ARG B 1 243 ? 18.859 26.969 16.047 1 98.25 243 ARG B O 1
ATOM 4310 N N . ALA B 1 244 ? 18.422 25.547 14.43 1 98.5 244 ALA B N 1
ATOM 4311 C CA . ALA B 1 244 ? 17.344 24.938 15.203 1 98.5 244 ALA B CA 1
ATOM 4312 C C . ALA B 1 244 ? 17.891 24.234 16.438 1 98.5 244 ALA B C 1
ATOM 4314 O O . ALA B 1 244 ? 18.797 23.406 16.328 1 98.5 244 ALA B O 1
ATOM 4315 N N . ALA B 1 245 ? 17.344 24.562 17.578 1 97.69 245 ALA B N 1
ATOM 4316 C CA . ALA B 1 245 ? 17.703 23.859 18.797 1 97.69 245 ALA B CA 1
ATOM 4317 C C . ALA B 1 245 ? 17.016 22.5 18.891 1 97.69 245 ALA B C 1
ATOM 4319 O O . ALA B 1 245 ? 17.5 21.594 19.562 1 97.69 245 ALA B O 1
ATOM 4320 N N . LEU B 1 246 ? 15.914 22.453 18.25 1 97.75 246 LEU B N 1
ATOM 4321 C CA . LEU B 1 246 ? 15.062 21.266 18.219 1 97.75 246 LEU B CA 1
ATOM 4322 C C . LEU B 1 246 ? 14.398 21.109 16.859 1 97.75 246 LEU B C 1
ATOM 4324 O O . LEU B 1 246 ? 13.914 22.094 16.281 1 97.75 246 LEU B O 1
ATOM 4328 N N . ILE B 1 247 ? 14.453 19.891 16.328 1 98.5 247 ILE B N 1
ATOM 4329 C CA . ILE B 1 247 ? 13.742 19.531 15.102 1 98.5 247 ILE B CA 1
ATOM 4330 C C . ILE B 1 247 ? 12.742 18.422 15.398 1 98.5 247 ILE B C 1
ATOM 4332 O O . ILE B 1 247 ? 13.125 17.312 15.781 1 98.5 247 ILE B O 1
ATOM 4336 N N . VAL B 1 248 ? 11.477 18.734 15.273 1 98.31 248 VAL B N 1
ATOM 4337 C CA . VAL B 1 248 ? 10.414 17.75 15.438 1 98.31 248 VAL B CA 1
ATOM 4338 C C . VAL B 1 248 ? 9.938 17.266 14.07 1 98.31 248 VAL B C 1
ATOM 4340 O O . VAL B 1 248 ? 9.602 18.062 13.195 1 98.31 248 VAL B O 1
ATOM 4343 N N . ALA B 1 249 ? 9.938 15.977 13.875 1 97.69 249 ALA B N 1
ATOM 4344 C CA . ALA B 1 249 ? 9.562 15.391 12.586 1 97.69 249 ALA B CA 1
ATOM 4345 C C . ALA B 1 249 ? 8.391 14.43 12.742 1 97.69 249 ALA B C 1
ATOM 4347 O O . ALA B 1 249 ? 8.32 13.68 13.727 1 97.69 249 ALA B O 1
ATOM 4348 N N . ASP B 1 250 ? 7.488 14.453 11.766 1 96.56 250 ASP B N 1
ATOM 4349 C CA . ASP B 1 250 ? 6.387 13.5 11.812 1 96.56 250 ASP B CA 1
ATOM 4350 C C . ASP B 1 250 ? 6.883 12.078 11.547 1 96.56 250 ASP B C 1
ATOM 4352 O O . ASP B 1 250 ? 6.391 11.117 12.148 1 96.56 250 ASP B O 1
ATOM 4356 N N . MET B 1 251 ? 7.859 11.969 10.695 1 95 251 MET B N 1
ATOM 4357 C CA . MET B 1 251 ? 8.57 10.727 10.414 1 95 251 MET B CA 1
ATOM 4358 C C . MET B 1 251 ? 10.078 10.945 10.43 1 95 251 MET B C 1
ATOM 4360 O O . MET B 1 251 ? 10.68 11.219 9.391 1 95 251 MET B O 1
ATOM 4364 N N . PRO B 1 252 ? 10.703 10.766 11.602 1 95.5 252 PRO B N 1
ATOM 4365 C CA . PRO B 1 252 ? 12.102 11.172 11.758 1 95.5 252 PRO B CA 1
ATOM 4366 C C . PRO B 1 252 ? 13.023 10.516 10.742 1 95.5 252 PRO B C 1
ATOM 4368 O O . PRO B 1 252 ? 13.867 11.188 10.141 1 95.5 252 PRO B O 1
ATOM 4371 N N . GLU B 1 253 ? 12.906 9.211 10.469 1 94.38 253 GLU B N 1
ATOM 4372 C CA . GLU B 1 253 ? 13.805 8.516 9.555 1 94.38 253 GLU B CA 1
ATOM 4373 C C . GLU B 1 253 ? 13.617 9.008 8.117 1 94.38 253 GLU B C 1
ATOM 4375 O O . GLU B 1 253 ? 14.594 9.242 7.406 1 94.38 253 GLU B O 1
ATOM 4380 N N . GLU B 1 254 ? 12.422 9.156 7.73 1 94.38 254 GLU B N 1
ATOM 4381 C CA . GLU B 1 254 ? 12.156 9.648 6.379 1 94.38 254 GLU B CA 1
ATOM 4382 C C . GLU B 1 254 ? 12.586 11.102 6.223 1 94.38 254 GLU B C 1
ATOM 4384 O O . GLU B 1 254 ? 13.141 11.484 5.188 1 94.38 254 GLU B O 1
ATOM 4389 N N . VAL B 1 255 ? 12.32 11.898 7.223 1 96.38 255 VAL B N 1
ATOM 4390 C CA . VAL B 1 255 ? 12.758 13.289 7.191 1 96.38 255 VAL B CA 1
ATOM 4391 C C . VAL B 1 255 ? 14.273 13.352 7.09 1 96.38 255 VAL B C 1
ATOM 4393 O O . VAL B 1 255 ? 14.82 14.078 6.254 1 96.38 255 VAL B O 1
ATOM 4396 N N . ALA B 1 256 ? 14.93 12.539 7.863 1 96.69 256 ALA B N 1
ATOM 4397 C CA . ALA B 1 256 ? 16.391 12.57 7.957 1 96.69 256 ALA B CA 1
ATOM 4398 C C . ALA B 1 256 ? 17.031 12.078 6.664 1 96.69 256 ALA B C 1
ATOM 4400 O O . ALA B 1 256 ? 18.078 12.594 6.246 1 96.69 256 ALA B O 1
ATOM 4401 N N . HIS B 1 257 ? 16.344 11.148 6.008 1 95.12 257 HIS B N 1
ATOM 4402 C CA . HIS B 1 257 ? 17.078 10.43 4.98 1 95.12 257 HIS B CA 1
ATOM 4403 C C . HIS B 1 257 ? 16.484 10.672 3.596 1 95.12 257 HIS B C 1
ATOM 4405 O O . HIS B 1 257 ? 17.141 10.422 2.58 1 95.12 257 HIS B O 1
ATOM 4411 N N . ASP B 1 258 ? 15.273 11.242 3.59 1 92.25 258 ASP B N 1
ATOM 4412 C CA . ASP B 1 258 ? 14.609 11.227 2.291 1 92.25 258 ASP B CA 1
ATOM 4413 C C . ASP B 1 258 ? 14.289 12.641 1.824 1 92.25 258 ASP B C 1
ATOM 4415 O O . ASP B 1 258 ? 13.703 12.836 0.753 1 92.25 258 ASP B O 1
ATOM 4419 N N . THR B 1 259 ? 14.641 13.648 2.514 1 94.12 259 THR B N 1
ATOM 4420 C CA . THR B 1 259 ? 14.266 15 2.131 1 94.12 259 THR B CA 1
ATOM 4421 C C . THR B 1 259 ? 15.469 15.781 1.63 1 94.12 259 THR B C 1
ATOM 4423 O O . THR B 1 259 ? 16.578 15.617 2.143 1 94.12 259 THR B O 1
ATOM 4426 N N . GLY B 1 260 ? 15.18 16.641 0.67 1 94.69 260 GLY B N 1
ATOM 4427 C CA . GLY B 1 260 ? 16.25 17.469 0.118 1 94.69 260 GLY B CA 1
ATOM 4428 C C . GLY B 1 260 ? 16.859 18.406 1.137 1 94.69 260 GLY B C 1
ATOM 4429 O O . GLY B 1 260 ? 18.078 18.641 1.114 1 94.69 260 GLY B O 1
ATOM 4430 N N . ASP B 1 261 ? 16.109 18.953 2.018 1 96.5 261 ASP B N 1
ATOM 4431 C CA . ASP B 1 261 ? 16.594 19.859 3.057 1 96.5 261 ASP B CA 1
ATOM 4432 C C . ASP B 1 261 ? 17.641 19.188 3.926 1 96.5 261 ASP B C 1
ATOM 4434 O O . ASP B 1 261 ? 18.703 19.766 4.195 1 96.5 261 ASP B O 1
ATOM 4438 N N . MET B 1 262 ? 17.391 17.953 4.32 1 97.69 262 MET B N 1
ATOM 4439 C CA . MET B 1 262 ? 18.281 17.25 5.227 1 97.69 262 MET B CA 1
ATOM 4440 C C . MET B 1 262 ? 19.516 16.75 4.484 1 97.69 262 MET B C 1
ATOM 4442 O O . MET B 1 262 ? 20.609 16.688 5.051 1 97.69 262 MET B O 1
ATOM 4446 N N . HIS B 1 263 ? 19.344 16.344 3.246 1 97.19 263 HIS B N 1
ATOM 4447 C CA . HIS B 1 263 ? 20.5 16.031 2.424 1 97.19 263 HIS B CA 1
ATOM 4448 C C . HIS B 1 263 ? 21.438 17.219 2.322 1 97.19 263 HIS B C 1
ATOM 4450 O O . HIS B 1 263 ? 22.656 17.078 2.496 1 97.19 263 HIS B O 1
ATOM 4456 N N . ALA B 1 264 ? 20.875 18.344 2.02 1 96.75 264 ALA B N 1
ATOM 4457 C CA . ALA B 1 264 ? 21.688 19.562 1.897 1 96.75 264 ALA B CA 1
ATOM 4458 C C . ALA B 1 264 ? 22.406 19.875 3.205 1 96.75 264 ALA B C 1
ATOM 4460 O O . ALA B 1 264 ? 23.562 20.297 3.199 1 96.75 264 ALA B O 1
ATOM 4461 N N . ALA B 1 265 ? 21.719 19.719 4.293 1 98.06 265 ALA B N 1
ATOM 4462 C CA . ALA B 1 265 ? 22.328 19.938 5.602 1 98.06 265 ALA B CA 1
ATOM 4463 C C . ALA B 1 265 ? 23.531 19 5.816 1 98.06 265 ALA B C 1
ATOM 4465 O O . ALA B 1 265 ? 24.594 19.438 6.23 1 98.06 265 ALA B O 1
ATOM 4466 N N . ARG B 1 266 ? 23.328 17.734 5.52 1 97.69 266 ARG B N 1
ATOM 4467 C CA . ARG B 1 266 ? 24.406 16.766 5.648 1 97.69 266 ARG B CA 1
ATOM 4468 C C . ARG B 1 266 ? 25.594 17.141 4.766 1 97.69 266 ARG B C 1
ATOM 4470 O O . ARG B 1 266 ? 26.75 17.078 5.207 1 97.69 266 ARG B O 1
ATOM 4477 N N . ASP B 1 267 ? 25.297 17.469 3.578 1 97.44 267 ASP B N 1
ATOM 4478 C CA . ASP B 1 267 ? 26.344 17.859 2.633 1 97.44 267 ASP B CA 1
ATOM 4479 C C . ASP B 1 267 ? 27.109 19.078 3.139 1 97.44 267 ASP B C 1
ATOM 4481 O O . ASP B 1 267 ? 28.312 19.219 2.854 1 97.44 267 ASP B O 1
ATOM 4485 N N . ALA B 1 268 ? 26.484 19.922 3.854 1 97.88 268 ALA B N 1
ATOM 4486 C CA . ALA B 1 268 ? 27.094 21.141 4.391 1 97.88 268 ALA B CA 1
ATOM 4487 C C . ALA B 1 268 ? 27.781 20.859 5.727 1 97.88 268 ALA B C 1
ATOM 4489 O O . ALA B 1 268 ? 28.266 21.781 6.379 1 97.88 268 ALA B O 1
ATOM 4490 N N . GLY B 1 269 ? 27.656 19.609 6.164 1 98 269 GLY B N 1
ATOM 4491 C CA . GLY B 1 269 ? 28.312 19.219 7.398 1 98 269 GLY B CA 1
ATOM 4492 C C . GLY B 1 269 ? 27.516 19.562 8.641 1 98 269 GLY B C 1
ATOM 4493 O O . GLY B 1 269 ? 28.062 19.625 9.742 1 98 269 GLY B O 1
ATOM 4494 N N . VAL B 1 270 ? 26.266 19.859 8.484 1 98.06 270 VAL B N 1
ATOM 4495 C CA . VAL B 1 270 ? 25.406 20.203 9.617 1 98.06 270 VAL B CA 1
ATOM 4496 C C . VAL B 1 270 ? 24.812 18.922 10.203 1 98.06 270 VAL B C 1
ATOM 4498 O O . VAL B 1 270 ? 24.094 18.188 9.523 1 98.06 270 VAL B O 1
ATOM 4501 N N . SER B 1 271 ? 25.109 18.672 11.484 1 96.62 271 SER B N 1
ATOM 4502 C CA . SER B 1 271 ? 24.547 17.516 12.164 1 96.62 271 SER B CA 1
ATOM 4503 C C . SER B 1 271 ? 23.188 17.844 12.797 1 96.62 271 SER B C 1
ATOM 4505 O O . SER B 1 271 ? 23 18.953 13.32 1 96.62 271 SER B O 1
ATOM 4507 N N . PHE B 1 272 ? 22.297 16.906 12.758 1 97.19 272 PHE B N 1
ATOM 4508 C CA . PHE B 1 272 ? 21 17.141 13.352 1 97.19 272 PHE B CA 1
ATOM 4509 C C . PHE B 1 272 ? 20.484 15.906 14.07 1 97.19 272 PHE B C 1
ATOM 4511 O O . PHE B 1 272 ? 19.344 15.891 14.562 1 97.19 272 PHE B O 1
ATOM 4518 N N . LYS B 1 273 ? 21.203 14.859 14.133 1 95.31 273 LYS B N 1
ATOM 4519 C CA . LYS B 1 273 ? 20.766 13.586 14.695 1 95.31 273 LYS B CA 1
ATOM 4520 C C . LYS B 1 273 ? 20.359 13.742 16.156 1 95.31 273 LYS B C 1
ATOM 4522 O O . LYS B 1 273 ? 19.328 13.219 16.594 1 95.31 273 LYS B O 1
ATOM 4527 N N . ASP B 1 274 ? 21.062 14.5 16.922 1 95.25 274 ASP B N 1
ATOM 4528 C CA . ASP B 1 274 ? 20.875 14.594 18.375 1 95.25 274 ASP B CA 1
ATOM 4529 C C . ASP B 1 274 ? 19.734 15.555 18.719 1 95.25 274 ASP B C 1
ATOM 4531 O O . ASP B 1 274 ? 19.312 15.625 19.875 1 95.25 274 ASP B O 1
ATOM 4535 N N . LYS B 1 275 ? 19.25 16.312 17.766 1 97 275 LYS B N 1
ATOM 4536 C CA . LYS B 1 275 ? 18.172 17.266 18.047 1 97 275 LYS B CA 1
ATOM 4537 C C . LYS B 1 275 ? 16.906 16.922 17.281 1 97 275 LYS B C 1
ATOM 4539 O O . LYS B 1 275 ? 15.984 17.734 17.203 1 97 275 LYS B O 1
ATOM 4544 N N . LEU B 1 276 ? 16.922 15.773 16.594 1 97.75 276 LEU B N 1
ATOM 4545 C CA . LEU B 1 276 ? 15.773 15.289 15.836 1 97.75 276 LEU B CA 1
ATOM 4546 C C . LEU B 1 276 ? 14.906 14.367 16.688 1 97.75 276 LEU B C 1
ATOM 4548 O O . LEU B 1 276 ? 15.375 13.328 17.156 1 97.75 276 LEU B O 1
ATOM 4552 N N . VAL B 1 277 ? 13.688 14.781 16.922 1 96.44 277 VAL B N 1
ATOM 4553 C CA . VAL B 1 277 ? 12.766 13.961 17.703 1 96.44 277 VAL B CA 1
ATOM 4554 C C . VAL B 1 277 ? 11.469 13.758 16.922 1 96.44 277 VAL B C 1
ATOM 4556 O O . VAL B 1 277 ? 11.195 14.484 15.961 1 96.44 277 VAL B O 1
ATOM 4559 N N . SER B 1 278 ? 10.672 12.797 17.344 1 96.5 278 SER B N 1
ATOM 4560 C CA . SER B 1 278 ? 9.43 12.508 16.625 1 96.5 278 SER B CA 1
ATOM 4561 C C . SER B 1 278 ? 8.281 13.352 17.156 1 96.5 278 SER B C 1
ATOM 4563 O O . SER B 1 278 ? 8.25 13.711 18.328 1 96.5 278 SER B O 1
ATOM 4565 N N . LEU B 1 279 ? 7.348 13.688 16.266 1 97.06 279 LEU B N 1
ATOM 4566 C CA . LEU B 1 279 ? 6.121 14.352 16.672 1 97.06 279 LEU B CA 1
ATOM 4567 C C . LEU B 1 279 ? 5.379 13.523 17.719 1 97.06 279 LEU B C 1
ATOM 4569 O O . LEU B 1 279 ? 4.824 14.07 18.672 1 97.06 279 LEU B O 1
ATOM 4573 N N . SER B 1 280 ? 5.359 12.195 17.547 1 96.25 280 SER B N 1
ATOM 4574 C CA . SER B 1 280 ? 4.715 11.305 18.5 1 96.25 280 SER B CA 1
ATOM 4575 C C . SER B 1 280 ? 5.316 11.461 19.891 1 96.25 280 SER B C 1
ATOM 4577 O O . SER B 1 280 ? 4.59 11.562 20.891 1 96.25 280 SER B O 1
ATOM 4579 N N . ASP B 1 281 ? 6.668 11.5 19.984 1 95.56 281 ASP B N 1
ATOM 4580 C CA . ASP B 1 281 ? 7.336 11.664 21.281 1 95.56 281 ASP B CA 1
ATOM 4581 C C . ASP B 1 281 ? 7.035 13.039 21.875 1 95.56 281 ASP B C 1
ATOM 4583 O O . ASP B 1 281 ? 6.918 13.172 23.094 1 95.56 281 ASP B O 1
ATOM 4587 N N . THR B 1 282 ? 6.938 14.016 21.062 1 95.56 282 THR B N 1
ATOM 4588 C CA . THR B 1 282 ? 6.637 15.367 21.516 1 95.56 282 THR B CA 1
ATOM 4589 C C . THR B 1 282 ? 5.215 15.445 22.062 1 95.56 282 THR B C 1
ATOM 4591 O O . THR B 1 282 ? 4.996 15.984 23.156 1 95.56 282 THR B O 1
ATOM 4594 N N . ILE B 1 283 ? 4.266 14.875 21.375 1 96.44 283 ILE B N 1
ATOM 4595 C CA . ILE B 1 283 ? 2.857 14.969 21.75 1 96.44 283 ILE B CA 1
ATOM 4596 C C . ILE B 1 283 ? 2.59 14.078 22.969 1 96.44 283 ILE B C 1
ATOM 4598 O O . ILE B 1 283 ? 1.819 14.453 23.844 1 96.44 283 ILE B O 1
ATOM 4602 N N . SER B 1 284 ? 3.219 12.945 23.047 1 94.56 284 SER B N 1
ATOM 4603 C CA . SER B 1 284 ? 3.014 12.016 24.156 1 94.56 284 SER B CA 1
ATOM 4604 C C . SER B 1 284 ? 3.748 12.477 25.406 1 94.56 284 SER B C 1
ATOM 4606 O O . SER B 1 284 ? 3.492 11.977 26.516 1 94.56 284 SER B O 1
ATOM 4608 N N . GLY B 1 285 ? 4.73 13.344 25.266 1 93.31 285 GLY B N 1
ATOM 4609 C CA . GLY B 1 285 ? 5.527 13.82 26.375 1 93.31 285 GLY B CA 1
ATOM 4610 C C . GLY B 1 285 ? 6.801 13.023 26.578 1 93.31 285 GLY B C 1
ATOM 4611 O O . GLY B 1 285 ? 7.543 13.266 27.547 1 93.31 285 GLY B O 1
ATOM 4612 N N . ALA B 1 286 ? 7.082 12.141 25.703 1 92.56 286 ALA B N 1
ATOM 4613 C CA . ALA B 1 286 ? 8.281 11.312 25.812 1 92.56 286 ALA B CA 1
ATOM 4614 C C . ALA B 1 286 ? 9.531 12.109 25.484 1 92.56 286 ALA B C 1
ATOM 4616 O O . ALA B 1 286 ? 10.633 11.773 25.922 1 92.56 286 ALA B O 1
ATOM 4617 N N . ALA B 1 287 ? 9.43 13.078 24.641 1 91.06 287 ALA B N 1
ATOM 4618 C CA . ALA B 1 287 ? 10.531 13.992 24.328 1 91.06 287 ALA B CA 1
ATOM 4619 C C . ALA B 1 287 ? 10.219 15.414 24.797 1 91.06 287 ALA B C 1
ATOM 4621 O O . ALA B 1 287 ? 9.055 15.828 24.781 1 91.06 287 ALA B O 1
ATOM 4622 N N . ALA B 1 288 ? 11.281 16.078 25.094 1 85.31 288 ALA B N 1
ATOM 4623 C CA . ALA B 1 288 ? 11.102 17.469 25.516 1 85.31 288 ALA B CA 1
ATOM 4624 C C . ALA B 1 288 ? 10.82 18.359 24.312 1 85.31 288 ALA B C 1
ATOM 4626 O O . ALA B 1 288 ? 11.375 18.156 23.234 1 85.31 288 ALA B O 1
ATOM 4627 N N . GLY B 1 289 ? 9.898 19.219 24.484 1 87.44 289 GLY B N 1
ATOM 4628 C CA . GLY B 1 289 ? 9.711 20.281 23.5 1 87.44 289 GLY B CA 1
ATOM 4629 C C . GLY B 1 289 ? 10.734 21.391 23.594 1 87.44 289 GLY B C 1
ATOM 4630 O O . GLY B 1 289 ? 11.914 21.125 23.859 1 87.44 289 GLY B O 1
ATOM 4631 N N . ARG B 1 290 ? 10.289 22.516 23.312 1 91.56 290 ARG B N 1
ATOM 4632 C CA . ARG B 1 290 ? 11.125 23.703 23.469 1 91.56 290 ARG B CA 1
ATOM 4633 C C . ARG B 1 290 ? 11.703 23.781 24.891 1 91.56 290 ARG B C 1
ATOM 4635 O O . ARG B 1 290 ? 10.969 23.672 25.875 1 91.56 290 ARG B O 1
ATOM 4642 N N . ARG B 1 291 ? 13.016 23.953 25.016 1 91.62 291 ARG B N 1
ATOM 4643 C CA . ARG B 1 291 ? 13.672 23.953 26.328 1 91.62 291 ARG B CA 1
ATOM 4644 C C . ARG B 1 291 ? 13.719 25.375 26.891 1 91.62 291 ARG B C 1
ATOM 4646 O O . ARG B 1 291 ? 13.555 25.562 28.109 1 91.62 291 ARG B O 1
ATOM 4653 N N . THR B 1 292 ? 14 26.328 26.031 1 93.81 292 THR B N 1
ATOM 4654 C CA . THR B 1 292 ? 14.039 27.734 26.438 1 93.81 292 THR B CA 1
ATOM 4655 C C . THR B 1 292 ? 13.234 28.609 25.469 1 93.81 292 THR B C 1
ATOM 4657 O O . THR B 1 292 ? 13.078 28.266 24.297 1 93.81 292 THR B O 1
ATOM 4660 N N . PRO B 1 293 ? 12.75 29.75 25.906 1 93.12 293 PRO B N 1
ATOM 4661 C CA . PRO B 1 293 ? 11.945 30.625 25.062 1 93.12 293 PRO B CA 1
ATOM 4662 C C . PRO B 1 293 ? 12.719 31.141 23.844 1 93.12 293 PRO B C 1
ATOM 4664 O O . PRO B 1 293 ? 12.117 31.547 22.844 1 93.12 293 PRO B O 1
ATOM 4667 N N . GLU B 1 294 ? 14.023 31.094 23.922 1 95.88 294 GLU B N 1
ATOM 4668 C CA . GLU B 1 294 ? 14.859 31.641 22.859 1 95.88 294 GLU B CA 1
ATOM 4669 C C . GLU B 1 294 ? 15.141 30.609 21.781 1 95.88 294 GLU B C 1
ATOM 4671 O O . GLU B 1 294 ? 15.609 30.938 20.703 1 95.88 294 GLU B O 1
ATOM 4676 N N . ASP B 1 295 ? 14.805 29.359 22.031 1 97.06 295 ASP B N 1
ATOM 4677 C CA . ASP B 1 295 ? 15.102 28.281 21.094 1 97.06 295 ASP B CA 1
ATOM 4678 C C . ASP B 1 295 ? 14.344 28.484 19.781 1 97.06 295 ASP B C 1
ATOM 4680 O O . ASP B 1 295 ? 13.148 28.75 19.781 1 97.06 295 ASP B O 1
ATOM 4684 N N . ILE B 1 296 ? 15.07 28.359 18.719 1 97.88 296 ILE B N 1
ATOM 4685 C CA . ILE B 1 296 ? 14.43 28.172 17.422 1 97.88 296 ILE B CA 1
ATOM 4686 C C . ILE B 1 296 ? 14.031 26.703 17.25 1 97.88 296 ILE B C 1
ATOM 4688 O O . ILE B 1 296 ? 14.852 25.797 17.438 1 97.88 296 ILE B O 1
ATOM 4692 N N . VAL B 1 297 ? 12.789 26.484 16.984 1 98.19 297 VAL B N 1
ATOM 4693 C CA . VAL B 1 297 ? 12.289 25.125 16.828 1 98.19 297 VAL B CA 1
ATOM 4694 C C . VAL B 1 297 ? 11.781 24.938 15.391 1 98.19 297 VAL B C 1
ATOM 4696 O O . VAL B 1 297 ? 11.141 25.812 14.828 1 98.19 297 VAL B O 1
ATOM 4699 N N . LEU B 1 298 ? 12.086 23.766 14.805 1 98.38 298 LEU B N 1
ATOM 4700 C CA . LEU B 1 298 ? 11.68 23.422 13.453 1 98.38 298 LEU B CA 1
ATOM 4701 C C . LEU B 1 298 ? 10.781 22.188 13.453 1 98.38 298 LEU B C 1
ATOM 4703 O O . LEU B 1 298 ? 11.148 21.156 14 1 98.38 298 LEU B O 1
ATOM 4707 N N . TYR B 1 299 ? 9.594 22.328 12.953 1 98.31 299 TYR B N 1
ATOM 4708 C CA . TYR B 1 299 ? 8.773 21.172 12.602 1 98.31 299 TYR B CA 1
ATOM 4709 C C . TYR B 1 299 ? 8.914 20.828 11.125 1 98.31 299 TYR B C 1
ATOM 4711 O O . TYR B 1 299 ? 8.68 21.672 10.258 1 98.31 299 TYR B O 1
ATOM 4719 N N . LYS B 1 300 ? 9.312 19.656 10.82 1 97.81 300 LYS B N 1
ATOM 4720 C CA . LYS B 1 300 ? 9.508 19.172 9.453 1 97.81 300 LYS B CA 1
ATOM 4721 C C . LYS B 1 300 ? 8.617 17.969 9.164 1 97.81 300 LYS B C 1
ATOM 4723 O O . LYS B 1 300 ? 8.68 16.953 9.867 1 97.81 300 LYS B O 1
ATOM 4728 N N . SER B 1 301 ? 7.867 18.125 8.102 1 97.06 301 SER B N 1
ATOM 4729 C CA . SER B 1 301 ? 6.875 17.094 7.824 1 97.06 301 SER B CA 1
ATOM 4730 C C . SER B 1 301 ? 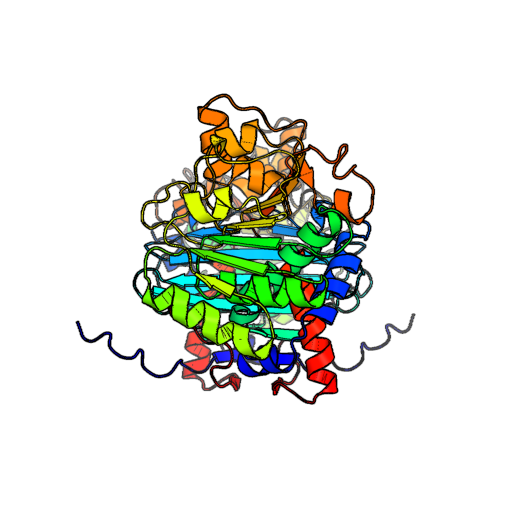7.078 16.5 6.434 1 97.06 301 SER B C 1
ATOM 4732 O O . SER B 1 301 ? 7.383 17.219 5.48 1 97.06 301 SER B O 1
ATOM 4734 N N . VAL B 1 302 ? 6.957 15.18 6.324 1 95.75 302 VAL B N 1
ATOM 4735 C CA . VAL B 1 302 ? 6.898 14.5 5.035 1 95.75 302 VAL B CA 1
ATOM 4736 C C . VAL B 1 302 ? 5.547 13.797 4.883 1 95.75 302 VAL B C 1
ATOM 4738 O O . VAL B 1 302 ? 5.262 13.211 3.838 1 95.75 302 VAL B O 1
ATOM 4741 N N . GLY B 1 303 ? 4.688 13.969 5.844 1 96.25 303 GLY B N 1
ATOM 4742 C CA . GLY B 1 303 ? 3.443 13.219 5.859 1 96.25 303 GLY B CA 1
ATOM 4743 C C . GLY B 1 303 ? 3.605 11.805 6.375 1 96.25 303 GLY B C 1
ATOM 4744 O O . GLY B 1 303 ? 4.695 11.234 6.301 1 96.25 303 GLY B O 1
ATOM 4745 N N . ALA B 1 304 ? 2.545 11.25 6.926 1 96.62 304 ALA B N 1
ATOM 4746 C CA . ALA B 1 304 ? 2.559 9.898 7.484 1 96.62 304 ALA B CA 1
ATOM 4747 C C . ALA B 1 304 ? 1.205 9.219 7.305 1 96.62 304 ALA B C 1
ATOM 4749 O O . ALA B 1 304 ? 0.165 9.883 7.312 1 96.62 304 ALA B O 1
ATOM 4750 N N . ALA B 1 305 ? 1.271 7.891 7.23 1 98.12 305 ALA B N 1
ATOM 4751 C CA . ALA B 1 305 ? 0.034 7.117 7.16 1 98.12 305 ALA B CA 1
ATOM 4752 C C . ALA B 1 305 ? -0.866 7.406 8.359 1 98.12 305 ALA B C 1
ATOM 4754 O O . ALA B 1 305 ? -2.092 7.43 8.227 1 98.12 305 ALA B O 1
ATOM 4755 N N . LEU B 1 306 ? -0.281 7.625 9.492 1 98.19 306 LEU B N 1
ATOM 4756 C CA . LEU B 1 306 ? -1.046 7.926 10.695 1 98.19 306 LEU B CA 1
ATOM 4757 C C . LEU B 1 306 ? -1.968 9.117 10.469 1 98.19 306 LEU B C 1
ATOM 4759 O O . LEU B 1 306 ? -3.131 9.102 10.883 1 98.19 306 LEU B O 1
ATOM 4763 N N . GLN B 1 307 ? -1.437 10.133 9.82 1 98.81 307 GLN B N 1
ATOM 4764 C CA . GLN B 1 307 ? -2.191 11.352 9.57 1 98.81 307 GLN B CA 1
ATOM 4765 C C . GLN B 1 307 ? -3.354 11.102 8.617 1 98.81 307 GLN B C 1
ATOM 4767 O O . GLN B 1 307 ? -4.488 11.5 8.891 1 98.81 307 GLN B O 1
ATOM 4772 N N . ASP B 1 308 ? -3.111 10.406 7.547 1 98.75 308 ASP B N 1
ATOM 4773 C CA . ASP B 1 308 ? -4.125 10.07 6.551 1 98.75 308 ASP B CA 1
ATOM 4774 C C . ASP B 1 308 ? -5.242 9.234 7.164 1 98.75 308 ASP B C 1
ATOM 4776 O O . ASP B 1 308 ? -6.422 9.547 7.008 1 98.75 308 ASP B O 1
ATOM 4780 N N . LEU B 1 309 ? -4.859 8.211 7.859 1 98.81 309 LEU B N 1
ATOM 4781 C CA . LEU B 1 309 ? -5.828 7.27 8.414 1 98.81 309 LEU B CA 1
ATOM 4782 C C . LEU B 1 309 ? -6.672 7.934 9.5 1 98.81 309 LEU B C 1
ATOM 4784 O O . LEU B 1 309 ? -7.879 7.707 9.578 1 98.81 309 LEU B O 1
ATOM 4788 N N . THR B 1 310 ? -6.023 8.758 10.32 1 98.81 310 THR B N 1
ATOM 4789 C CA . THR B 1 310 ? -6.719 9.422 11.414 1 98.81 310 THR B CA 1
ATOM 4790 C C . THR B 1 310 ? -7.801 10.359 10.875 1 98.81 310 THR B C 1
ATOM 4792 O O . THR B 1 310 ? -8.961 10.281 11.289 1 98.81 310 THR B O 1
ATOM 4795 N N . VAL B 1 311 ? -7.434 11.18 9.953 1 98.88 311 VAL B N 1
ATOM 4796 C CA . VAL B 1 311 ? -8.375 12.156 9.422 1 98.88 311 VAL B CA 1
ATOM 4797 C C . VAL B 1 311 ? -9.422 11.461 8.562 1 98.88 311 VAL B C 1
ATOM 4799 O O . VAL B 1 311 ? -10.602 11.812 8.594 1 98.88 311 VAL B O 1
ATOM 4802 N N . ALA B 1 312 ? -9.031 10.453 7.805 1 98.88 312 ALA B N 1
ATOM 4803 C CA . ALA B 1 312 ? -9.984 9.672 7.008 1 98.88 312 ALA B CA 1
ATOM 4804 C C . ALA B 1 312 ? -11.008 8.984 7.902 1 98.88 312 ALA B C 1
ATOM 4806 O O . ALA B 1 312 ? -12.203 8.984 7.598 1 98.88 312 ALA B O 1
ATOM 4807 N N . ALA B 1 313 ? -10.555 8.398 8.992 1 98.75 313 ALA B N 1
ATOM 4808 C CA . ALA B 1 313 ? -11.453 7.723 9.922 1 98.75 313 ALA B CA 1
ATOM 4809 C C . ALA B 1 313 ? -12.438 8.711 10.547 1 98.75 313 ALA B C 1
ATOM 4811 O O . ALA B 1 313 ? -13.625 8.398 10.703 1 98.75 313 ALA B O 1
ATOM 4812 N N . MET B 1 314 ? -11.938 9.836 10.945 1 98.75 314 MET B N 1
ATOM 4813 C CA . MET B 1 314 ? -12.805 10.883 11.484 1 98.75 314 MET B CA 1
ATOM 4814 C C . MET B 1 314 ? -13.875 11.273 10.469 1 98.75 314 MET B C 1
ATOM 4816 O O . MET B 1 314 ? -15.055 11.367 10.805 1 98.75 314 MET B O 1
ATOM 4820 N N . CYS B 1 315 ? -13.477 11.508 9.203 1 98.81 315 CYS B N 1
ATOM 4821 C CA . CYS B 1 315 ? -14.414 11.875 8.148 1 98.81 315 CYS B CA 1
ATOM 4822 C C . CYS B 1 315 ? -15.43 10.758 7.922 1 98.81 315 CYS B C 1
ATOM 4824 O O . CYS B 1 315 ? -16.609 11.031 7.66 1 98.81 315 CYS B O 1
ATOM 4826 N N . LEU B 1 316 ? -14.977 9.508 8 1 98.56 316 LEU B N 1
ATOM 4827 C CA . LEU B 1 316 ? -15.875 8.367 7.84 1 98.56 316 LEU B CA 1
ATOM 4828 C C . LEU B 1 316 ? -16.969 8.383 8.914 1 98.56 316 LEU B C 1
ATOM 4830 O O . LEU B 1 316 ? -18.141 8.227 8.609 1 98.56 316 LEU B O 1
ATOM 4834 N N . GLU B 1 317 ? -16.531 8.539 10.156 1 98.25 317 GLU B N 1
ATOM 4835 C CA . GLU B 1 317 ? -17.484 8.586 11.266 1 98.25 317 GLU B CA 1
ATOM 4836 C C . GLU B 1 317 ? -18.5 9.711 11.078 1 98.25 317 GLU B C 1
ATOM 4838 O O . GLU B 1 317 ? -19.703 9.492 11.203 1 98.25 317 GLU B O 1
ATOM 4843 N N . ARG B 1 318 ? -18.062 10.844 10.742 1 98.5 318 ARG B N 1
ATOM 4844 C CA . ARG B 1 318 ? -18.938 12.008 10.57 1 98.5 318 ARG B CA 1
ATOM 4845 C C . ARG B 1 318 ? -19.844 11.836 9.359 1 98.5 318 ARG B C 1
ATOM 4847 O O . ARG B 1 318 ? -21 12.25 9.375 1 98.5 318 ARG B O 1
ATOM 4854 N N . ALA B 1 319 ? -19.297 11.297 8.297 1 98.25 319 ALA B N 1
ATOM 4855 C CA . ALA B 1 319 ? -20.094 11.031 7.105 1 98.25 319 ALA B CA 1
ATOM 4856 C C . ALA B 1 319 ? -21.281 10.125 7.434 1 98.25 319 ALA B C 1
ATOM 4858 O O . ALA B 1 319 ? -22.391 10.344 6.945 1 98.25 319 ALA B O 1
ATOM 4859 N N . GLY B 1 320 ? -21.016 9.117 8.25 1 96.69 320 GLY B N 1
ATOM 4860 C CA . GLY B 1 320 ? -22.094 8.266 8.703 1 96.69 320 GLY B CA 1
ATOM 4861 C C . GLY B 1 320 ? -23.172 9.031 9.445 1 96.69 320 GLY B C 1
ATOM 4862 O O . GLY B 1 320 ? -24.375 8.844 9.172 1 96.69 320 GLY B O 1
ATOM 4863 N N . ALA B 1 321 ? -22.781 9.883 10.312 1 97.06 321 ALA B N 1
ATOM 4864 C CA . ALA B 1 321 ? -23.719 10.664 11.125 1 97.06 321 ALA B CA 1
ATOM 4865 C C . ALA B 1 321 ? -24.5 11.648 10.258 1 97.06 321 ALA B C 1
ATOM 4867 O O . ALA B 1 321 ? -25.656 11.938 10.539 1 97.06 321 ALA B O 1
ATOM 4868 N N . LEU B 1 322 ? -23.891 12.07 9.164 1 97.69 322 LEU B N 1
ATOM 4869 C CA . LEU B 1 322 ? -24.5 13.109 8.32 1 97.69 322 LEU B CA 1
ATOM 4870 C C . LEU B 1 322 ? -25.203 12.492 7.117 1 97.69 322 LEU B C 1
ATOM 4872 O O . LEU B 1 322 ? -25.812 13.211 6.32 1 97.69 322 LEU B O 1
ATOM 4876 N N . GLY B 1 323 ? -25.094 11.203 6.941 1 97.44 323 GLY B N 1
ATOM 4877 C CA . GLY B 1 323 ? -25.719 10.508 5.824 1 97.44 323 GLY B CA 1
ATOM 4878 C C . GLY B 1 323 ? -25.047 10.797 4.496 1 97.44 323 GLY B C 1
ATOM 4879 O O . GLY B 1 323 ? -25.719 10.953 3.473 1 97.44 323 GLY B O 1
ATOM 4880 N N . LEU B 1 324 ? -23.781 10.961 4.512 1 97.5 324 LEU B N 1
ATOM 4881 C CA . LEU B 1 324 ? -23 11.258 3.311 1 97.5 324 LEU B CA 1
ATOM 4882 C C . LEU B 1 324 ? -22.422 9.984 2.711 1 97.5 324 LEU B C 1
ATOM 4884 O O . LEU B 1 324 ? -22.281 8.977 3.404 1 97.5 324 LEU B O 1
ATOM 4888 N N . GLY B 1 325 ? -22.062 10.039 1.412 1 95.44 325 GLY B N 1
ATOM 4889 C CA . GLY B 1 325 ? -21.391 8.938 0.747 1 95.44 325 GLY B CA 1
ATOM 4890 C C . GLY B 1 325 ? -22.344 7.961 0.088 1 95.44 325 GLY B C 1
ATOM 4891 O O . GLY B 1 325 ? -23.547 8.195 0.047 1 95.44 325 GLY B O 1
ATOM 4892 N N . ARG B 1 326 ? -21.797 6.965 -0.542 1 92.81 326 ARG B N 1
ATOM 4893 C CA . ARG B 1 326 ? -22.531 5.895 -1.208 1 92.81 326 ARG B CA 1
ATOM 4894 C C . ARG B 1 326 ? -22.219 4.543 -0.567 1 92.81 326 ARG B C 1
ATOM 4896 O O . ARG B 1 326 ? -21.062 4.152 -0.448 1 92.81 326 ARG B O 1
ATOM 4903 N N . SER B 1 327 ? -23.234 3.869 -0.174 1 92.69 327 SER B N 1
ATOM 4904 C CA . SER B 1 327 ? -23.062 2.539 0.402 1 92.69 327 SER B CA 1
ATOM 4905 C C . SER B 1 327 ? -23.078 1.464 -0.681 1 92.69 327 SER B C 1
ATOM 4907 O O . SER B 1 327 ? -23.938 1.471 -1.566 1 92.69 327 SER B O 1
ATOM 4909 N N . ILE B 1 328 ? -22.078 0.621 -0.602 1 88.38 328 ILE B N 1
ATOM 4910 C CA . ILE B 1 328 ? -22.062 -0.5 -1.535 1 88.38 328 ILE B CA 1
ATOM 4911 C C . ILE B 1 328 ? -22.062 -1.816 -0.762 1 88.38 328 ILE B C 1
ATOM 4913 O O . ILE B 1 328 ? -21.422 -1.929 0.287 1 88.38 328 ILE B O 1
ATOM 4917 N N . PRO B 1 329 ? -22.891 -2.785 -1.304 1 84.75 329 PRO B N 1
ATOM 4918 C CA . PRO B 1 329 ? -22.875 -4.078 -0.618 1 84.75 329 PRO B CA 1
ATOM 4919 C C . PRO B 1 329 ? -21.469 -4.672 -0.497 1 84.75 329 PRO B C 1
ATOM 4921 O O . PRO B 1 329 ? -20.578 -4.312 -1.27 1 84.75 329 PRO B O 1
ATOM 4924 N N . ALA B 1 330 ? -21.375 -5.48 0.461 1 80.75 330 ALA B N 1
ATOM 4925 C CA . ALA B 1 330 ? -20.078 -6.082 0.747 1 80.75 330 ALA B CA 1
ATOM 4926 C C . ALA B 1 330 ? -19.609 -6.957 -0.413 1 80.75 330 ALA B C 1
ATOM 4928 O O . ALA B 1 330 ? -19.859 -8.164 -0.436 1 80.75 330 ALA B O 1
ATOM 4929 N N . VAL B 1 331 ? -19.031 -6.281 -1.343 1 75.25 331 VAL B N 1
ATOM 4930 C CA . VAL B 1 331 ? -18.516 -6.992 -2.508 1 75.25 331 VAL B CA 1
ATOM 4931 C C . VAL B 1 331 ? -17.125 -7.523 -2.217 1 75.25 331 VAL B C 1
ATOM 4933 O O . VAL B 1 331 ? -16.766 -8.625 -2.643 1 75.25 331 VAL B O 1
ATOM 4936 N N . ILE B 1 332 ? -16.391 -6.84 -1.465 1 81.31 332 ILE B N 1
ATOM 4937 C CA . ILE B 1 332 ? -15.102 -7.273 -0.931 1 81.31 332 ILE B CA 1
ATOM 4938 C C . ILE B 1 332 ? -15.266 -7.73 0.516 1 81.31 332 ILE B C 1
ATOM 4940 O O . ILE B 1 332 ? -15.453 -6.91 1.417 1 81.31 332 ILE B O 1
ATOM 4944 N N . GLN B 1 333 ? -15.305 -9.039 0.67 1 81.19 333 GLN B N 1
ATOM 4945 C CA . GLN B 1 333 ? -15.68 -9.586 1.97 1 81.19 333 GLN B CA 1
ATOM 4946 C C . GLN B 1 333 ? -14.492 -10.281 2.633 1 81.19 333 GLN B C 1
ATOM 4948 O O . GLN B 1 333 ? -13.711 -10.961 1.967 1 81.19 333 GLN B O 1
ATOM 4953 N N . ALA B 1 334 ? -14.438 -10.031 3.889 1 83 334 ALA B N 1
ATOM 4954 C CA . ALA B 1 334 ? -13.438 -10.758 4.66 1 83 334 ALA B CA 1
ATOM 4955 C C . ALA B 1 334 ? -13.672 -12.266 4.594 1 83 334 ALA B C 1
ATOM 4957 O O . ALA B 1 334 ? -14.812 -12.727 4.711 1 83 334 ALA B O 1
ATOM 4958 N N . ALA B 1 335 ? -12.617 -12.953 4.34 1 81.56 335 ALA B N 1
ATOM 4959 C CA . ALA B 1 335 ? -12.688 -14.414 4.273 1 81.56 335 ALA B CA 1
ATOM 4960 C C . ALA B 1 335 ? -12.086 -15.047 5.527 1 81.56 335 ALA B C 1
ATOM 4962 O O . ALA B 1 335 ? -11.148 -14.508 6.113 1 81.56 335 ALA B O 1
ATOM 4963 N N . GLN B 1 336 ? -12.609 -16.188 5.875 1 76.94 336 GLN B N 1
ATOM 4964 C CA . GLN B 1 336 ? -12.07 -16.953 6.996 1 76.94 336 GLN B CA 1
ATOM 4965 C C . GLN B 1 336 ? -10.727 -17.594 6.633 1 76.94 336 GLN B C 1
ATOM 4967 O O . GLN B 1 336 ? -10.578 -18.141 5.543 1 76.94 336 GLN B O 1
ATOM 4972 N N . LYS B 1 337 ? -9.75 -17.359 7.531 1 73.94 337 LYS B N 1
ATOM 4973 C CA . LYS B 1 337 ? -8.414 -17.891 7.27 1 73.94 337 LYS B CA 1
ATOM 4974 C C . LYS B 1 337 ? -7.883 -18.641 8.484 1 73.94 337 LYS B C 1
ATOM 4976 O O . LYS B 1 337 ? -8.242 -18.344 9.625 1 73.94 337 LYS B O 1
#

Foldseek 3Di:
DPPPPPPFFFWAFEAEPVLLVVLFDLLLLLVLLLVQLQADDDAVQWDDWDWDDDDQKIKIKTWGDGRVQAWTWIWIWTDHRVVRDIWIWIWIAGSVFRGTHYIYGCPVLVLSLLLSVLLNLCVLFADDAEWEEEEEDQDDNRLNNVVNNVSPHHYAAYEYEDQDPVSLVVSVVSCVVVVHHYHYDHAPLVRQLVQTLEYEFDDFDPQQDARDALVSHFFQHEYEAEFFQALRHHHHALSVLQQAQAEEEQDQVSQCPGGNRNVRNVVVVRDRVVRYDYPSCSSNVVDDHDPDSRGYYYYYYNDHRNSSNSSVVSSSVSSVVVVHGDTDRRPPGDDDD/DCPPPPPFFFWAFEAEPVLLVVLDDLLLLLVLLLVQLQADDDAVQWDDWDWDDDDQWIKIKTWGDGRVQAWTWIWIWTDHRVVRDIWIWIWIAGRVFRGTHYIYGCPVLVLSLLLSLLLNLCVLFADDAEWEEEEEDQDDNRLNNVVSNVSPHHYAAYEYEDQDPVSLVVSVVSCVVVVHHYHYDHAPLVRQLVVTLEYEFDDFDPQQDARDALVSHFFQHEYEAEFFQALRHHHHALSVLQQAQAEEEQDQVSQCPGGNRNVRNVVVVRDRVVRYDYPSCSSNVVDDHDPDSRGYYYYYYNDHRNSSNSSVVSSSVSSVVVVHGDTDRRPPGDDDD

Sequence (674 aa):
MNHADPGPAPDTLILGSADVVAAFDWSEAITALRRQYGAMMREDMFPPRTMARGDGVWLRTLSGVSPDGAIMGAKMIAASLSARRASYLIPLFDQRTADLLALIDGNAITGYRTAATTALALDALAPAGPVTLGVLGAGFEARNHVEALHAVREISEVSVFSPNPVSRVAFAQHLEPLGLRVRPLESAREVVGAEPTMLLCAARSRDEQPLFDGAWLRAGMTVASIGSTLPEQREVDPETIRRAALIVADMPEEVAHDTGDMHAARDAGVSFKDKLVSLSDTISGAAAGRRTPEDIVLYKSVGAALQDLTVAAMCLERAGALGLGRSIPAVIQAAQKMNHADPGPAPDTLILGSADVVAAFDWSEAITALRRQYGAMMREDMFPPRTMARGDGVWLRTLSGVSPDGAIMGAKMIAASLSARRASYLIPLFDQRTADLLALIDGNAITGYRTAATTALALDALAPAGPVTLGVLGAGFEARNHVEALHAVREISEVSVFSPNPVSRVAFAQHLEPLGLRVRPLESAREVVGAEPTMLLCAARSRDEQPLFDGAWLRAGMTVASIGSTLPEQREVDPETIRRAALIVADMPEEVAHDTGDMHAARDAGVSFKDKLVSLSDTISGAAAGRRTPEDIVLYKSVGAALQDLTVAAMCLERAGALGLGRSIPAVIQAAQK

InterPro domains:
  IPR003462 Ornithine cyclodeaminase/mu-crystallin [PF02423] (86-319)
  IPR003462 Ornithine cyclodeaminase/mu-crystallin [PIRSF001439] (13-329)
  IPR003462 Ornithine cyclodeaminase/mu-crystallin [PTHR13812] (15-326)
  IPR023401 Ornithine cyclodeaminase, N-terminal [G3DSA:3.30.1780.10] (27-318)
  IPR036291 NAD(P)-binding domain superfamily [SSF51735] (10-330)

Organism: NCBI:txid207340

Secondary structure (DSSP, 8-state):
-------PPPPEEEE-HHHHHHH--HHHHHHHHHHHHHS---GGGSPPPEEEE-SSEEEEEEEEE-TTSSEEEEEEEEEETTTTEEEEEEEEEETTT--EEEEEEHHHHHHHHHHHHHHHHHHHHSPSS-EEEEEE--SHHHHHHHHHHHTTS-EEEEEEE-S-HHHHHHHHHHHGGGT--EEE-S-HHHHHHT--SEEEE----TT---SS-GGG--TT-EEEE-S--STT--SS-HHHHHH-SEEEESSHHHHHHH-HHHHHHHHTT---GGGEEEHHHHHHTSS---SSTT--EEEE----HHHHHHHHHHHHHHHHHHT-SEEE---S--EE-/-------PPPPEEEE-HHHHHHH--HHHHHHHHHHHHHS---GGGSPPPEEEE-SSEEEEEEEEE-TTSSEEEEEEEEEETTTTEEEEEEEEEETTT--EEEEEEHHHHHHHHHHHHHHHHHHHHSPSS-EEEEEE--SHHHHHHHHHHHTTS-EEEEEEE-S-HHHHHHHHHHHGGGT--EEE-S-HHHHHHT--SEEEE----TT---SS-GGG--TT-EEEE-S--STT--SS-HHHHHH-SEEEESSHHHHHHH-HHHHHHHHTT---GGGEEEHHHHHHTSS---SSTT--EEEE----HHHHHHHHHHHHHHHHHHT-SEEE---S--EE-

Solvent-accessible surface area (backbone atoms only — not comparable to full-atom values): 33343 Å² total; per-residue (Å²): 130,79,75,68,70,75,68,80,73,59,54,24,37,36,30,24,51,68,38,44,62,71,32,54,49,58,57,59,41,30,51,48,44,51,53,56,36,38,41,80,76,59,70,50,14,48,39,79,66,43,59,13,38,53,91,57,27,37,40,36,40,27,38,24,36,47,70,85,55,57,40,29,37,38,41,37,39,31,31,4,60,85,58,30,17,31,20,31,42,27,47,35,23,31,38,64,57,9,35,45,46,31,44,31,27,31,62,61,46,52,53,51,31,51,18,27,50,48,26,47,51,48,62,72,57,45,76,86,68,70,35,32,36,18,31,40,26,42,48,72,61,29,53,44,31,52,56,27,32,54,59,78,42,56,61,69,34,35,31,31,19,43,97,49,66,67,43,33,50,50,38,42,59,70,43,44,88,74,70,54,50,63,43,72,46,93,34,53,65,56,34,49,67,65,60,30,48,30,36,40,41,37,42,80,43,92,78,37,42,48,66,55,63,37,82,59,63,54,75,35,24,33,36,37,41,56,55,29,52,37,58,80,26,20,37,50,37,42,54,39,59,56,62,32,63,34,35,35,14,71,38,48,68,53,45,58,72,33,11,17,34,40,48,49,14,48,75,69,67,43,78,53,74,91,37,54,40,39,41,40,34,43,63,50,60,77,35,82,64,75,87,50,78,56,41,24,35,33,38,42,34,60,74,53,36,66,43,50,53,46,41,49,50,51,25,51,56,40,17,60,76,68,70,48,57,46,80,36,74,50,47,50,55,50,40,83,99,130,79,74,67,70,75,68,82,72,60,53,23,36,35,30,24,51,68,37,44,61,71,32,55,49,58,56,60,40,31,51,50,45,51,53,56,35,38,41,80,76,60,70,50,15,49,40,79,65,44,60,13,36,53,92,56,27,37,38,37,38,27,38,25,36,48,70,85,56,57,39,28,39,38,41,38,39,31,32,4,60,84,59,29,18,30,19,31,41,27,46,35,24,31,39,65,56,11,34,44,46,30,44,31,30,32,61,60,44,54,55,51,31,53,17,24,48,48,27,49,51,48,63,71,57,45,76,84,70,72,35,32,36,19,31,41,26,43,46,71,58,29,53,43,29,52,55,29,31,54,62,79,41,56,62,69,33,35,31,34,21,42,96,48,66,68,42,33,50,52,39,44,59,70,42,44,87,74,71,54,52,62,43,73,44,95,34,54,65,56,33,51,67,65,61,30,47,31,36,38,42,36,41,80,44,92,76,37,42,48,66,56,64,38,82,59,64,55,73,36,25,32,36,38,42,56,55,30,51,37,60,82,26,21,38,50,37,42,55,40,59,57,61,32,64,34,34,36,14,71,38,48,68,54,46,58,72,34,10,16,32,40,48,50,14,48,75,71,67,43,79,53,74,91,38,55,39,38,40,41,33,44,63,50,60,76,35,82,63,73,87,50,78,54,42,25,35,33,38,42,33,60,73,53,36,66,43,49,53,45,41,50,50,52,24,50,56,40,18,62,78,68,70,48,57,47,79,36,74,51,46,51,56,49,39,84,98

Nearest PDB structures (foldseek):
  6rqa-assembly1_B  TM=9.039E-01  e=6.048E-25  Paracoccus denitrificans PD1222
  1x7d-assembly1_A  TM=8.506E-01  e=5.940E-23  Pseudomonas putida
  8j1g-assembly1_B  TM=8.467E-01  e=1.015E-22  Pseudomonas veronii
  8j1g-assembly2_D  TM=8.549E-01  e=1.842E-22  Pseudomonas veronii
  5yu0-assembly1_B  TM=8.321E-01  e=1.635E-22  Streptomyces pristinaespiralis

pLDDT: mean 94.11, std 9.44, range [26.94, 98.88]

Radius of gyration: 27.7 Å; Cα contacts (8 Å, |Δi|>4): 1710; chains: 2; bounding box: 54×85×53 Å